Protein AF-A0A7C3B7N9-F1 (afdb_monomer_lite)

Secondary structure (DSSP, 8-state):
----------------------PPPPTTSGGGSSS---S---HHHHHHHHHHHHHHT----------HHHHHHHHHHHHHTTSS-TTSS---S---------PPP--------TTS--------PPPP-PPP----PSPPP-PPPPPP-TT---PPPTT--PPPPP---HHHHHHHHHHH-HHHHHHHHHHHHHHHHHHHHHHTT-HHHHHHHHHHHHHHHHHHHH-GGGHHHHHHHHHHHHHHHHHHHHHHHHHHHHHHHHHHHHHHHHHHHHHHHHHHHHTHHHHHHHHHHHHT--TTSHHHHHHHHHHHHHHHHHHHHHHHHHHHHHHIIIII----GGGHHHHHHHHHHHHHHHHHHHHHHHHHHHHHT--TT-TTS-HHHHHHHHHHHHHHHH-HHHHHHHHHHHHHHH-TT--

Structure (mmCIF, N/CA/C/O backbone):
data_AF-A0A7C3B7N9-F1
#
_entry.id   AF-A0A7C3B7N9-F1
#
loop_
_atom_site.group_PDB
_atom_site.id
_atom_site.type_symbol
_atom_site.label_atom_id
_atom_site.label_alt_id
_atom_site.label_comp_id
_atom_site.label_asym_id
_atom_site.label_entity_id
_atom_site.label_seq_id
_atom_site.pdbx_PDB_ins_code
_atom_site.Cartn_x
_atom_site.Cartn_y
_atom_site.Cartn_z
_atom_site.occupancy
_atom_site.B_iso_or_equiv
_atom_site.auth_seq_id
_atom_site.auth_comp_id
_atom_site.auth_asym_id
_atom_site.auth_atom_id
_atom_site.pdbx_PDB_model_num
ATOM 1 N N . MET A 1 1 ? 33.684 43.867 -4.797 1.00 37.84 1 MET A N 1
ATOM 2 C CA . MET A 1 1 ? 32.480 44.230 -5.575 1.00 37.84 1 MET A CA 1
ATOM 3 C C . MET A 1 1 ? 31.406 43.217 -5.193 1.00 37.84 1 MET A C 1
ATOM 5 O O . MET A 1 1 ? 31.459 42.110 -5.691 1.00 37.84 1 MET A O 1
ATOM 9 N N . ALA A 1 2 ? 30.719 43.362 -4.063 1.00 36.59 2 ALA A N 1
ATOM 10 C CA . ALA A 1 2 ? 29.735 44.377 -3.671 1.00 36.59 2 ALA A CA 1
ATOM 11 C C . ALA A 1 2 ? 28.311 44.030 -4.141 1.00 36.59 2 ALA A C 1
ATOM 13 O O . ALA A 1 2 ? 28.089 43.865 -5.336 1.00 36.59 2 ALA A O 1
ATOM 14 N N . ARG A 1 3 ? 27.395 44.092 -3.158 1.00 32.88 3 ARG A N 1
ATOM 15 C CA . ARG A 1 3 ? 25.946 44.346 -3.238 1.00 32.88 3 ARG A CA 1
ATOM 16 C C . ARG A 1 3 ? 25.029 43.161 -3.538 1.00 32.88 3 ARG A C 1
ATOM 18 O O . ARG A 1 3 ? 24.859 42.842 -4.698 1.00 32.88 3 ARG A O 1
ATOM 25 N N . TRP A 1 4 ? 24.385 42.634 -2.491 1.00 36.06 4 TRP A N 1
ATOM 26 C CA . TRP A 1 4 ? 22.948 42.307 -2.439 1.00 36.06 4 TRP A CA 1
ATOM 27 C C . TRP A 1 4 ? 22.506 42.390 -0.961 1.00 36.06 4 TRP A C 1
ATOM 29 O O . TRP A 1 4 ? 22.549 41.411 -0.227 1.00 36.06 4 TRP A O 1
ATOM 39 N N . GLU A 1 5 ? 22.159 43.604 -0.532 1.00 50.16 5 GLU A N 1
ATOM 40 C CA . GLU A 1 5 ? 21.350 43.927 0.652 1.00 50.16 5 GLU A CA 1
ATOM 41 C C . GLU A 1 5 ? 20.283 44.946 0.206 1.00 50.16 5 GLU A C 1
ATOM 43 O O . GLU A 1 5 ? 20.510 45.679 -0.759 1.00 50.16 5 GLU A O 1
ATOM 48 N N . GLU A 1 6 ? 19.185 44.989 0.967 1.00 39.53 6 GLU A N 1
ATOM 49 C CA . GLU A 1 6 ? 18.092 45.979 1.003 1.00 39.53 6 GLU A CA 1
ATOM 50 C C . GLU A 1 6 ? 16.851 45.753 0.121 1.00 39.53 6 GLU A C 1
ATOM 52 O O . GLU A 1 6 ? 16.893 45.686 -1.105 1.00 39.53 6 GLU A O 1
ATOM 57 N N . GLY A 1 7 ? 15.705 45.707 0.810 1.00 35.59 7 GLY A N 1
ATOM 58 C CA . GLY A 1 7 ? 14.365 45.683 0.232 1.00 35.59 7 GLY A CA 1
ATOM 59 C C . GLY A 1 7 ? 13.258 45.506 1.275 1.00 35.59 7 GLY A C 1
ATOM 60 O O . GLY A 1 7 ? 12.367 44.689 1.075 1.00 35.59 7 GLY A O 1
ATOM 61 N N . ALA A 1 8 ? 13.333 46.228 2.399 1.00 36.91 8 ALA A N 1
ATOM 62 C CA . ALA A 1 8 ? 12.266 46.337 3.393 1.00 36.91 8 ALA A CA 1
ATOM 63 C C . ALA A 1 8 ? 11.730 47.780 3.432 1.00 36.91 8 ALA A C 1
ATOM 65 O O . ALA A 1 8 ? 12.506 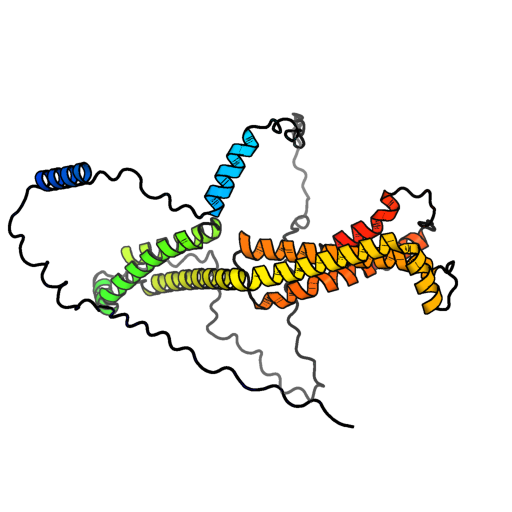48.721 3.286 1.00 36.91 8 ALA A O 1
ATOM 66 N N . LEU A 1 9 ? 10.430 47.894 3.741 1.00 40.38 9 LEU A N 1
ATOM 67 C CA . LEU A 1 9 ? 9.630 49.087 4.079 1.00 40.38 9 LEU A CA 1
ATOM 68 C C . LEU A 1 9 ? 9.003 49.875 2.915 1.00 40.38 9 LEU A C 1
ATOM 70 O O . LEU A 1 9 ? 9.671 50.622 2.212 1.00 40.38 9 LEU A O 1
ATOM 74 N N . ALA A 1 10 ? 7.674 49.774 2.797 1.00 36.88 10 ALA A N 1
ATOM 75 C CA . ALA A 1 10 ? 6.723 50.827 3.193 1.00 36.88 10 ALA A CA 1
ATOM 76 C C . ALA A 1 10 ? 5.381 50.623 2.466 1.00 36.88 10 ALA A C 1
ATOM 78 O O . ALA A 1 10 ? 5.320 50.762 1.251 1.00 36.88 10 ALA A O 1
ATOM 79 N N . HIS A 1 11 ? 4.300 50.346 3.199 1.00 39.44 11 HIS A N 1
ATOM 80 C CA . HIS A 1 11 ? 3.013 50.969 2.891 1.00 39.44 11 HIS A CA 1
ATOM 81 C C . HIS A 1 11 ? 2.150 51.051 4.148 1.00 39.44 11 HIS A C 1
ATOM 83 O O . HIS A 1 11 ? 1.856 50.068 4.825 1.00 39.44 11 HIS A O 1
ATOM 89 N N . GLU A 1 12 ? 1.838 52.299 4.444 1.00 36.78 12 GLU A N 1
ATOM 90 C CA . GLU A 1 12 ? 1.101 52.858 5.555 1.00 36.78 12 GLU A CA 1
ATOM 91 C C . GLU A 1 12 ? -0.360 53.058 5.123 1.00 36.78 12 GLU A C 1
ATOM 93 O O . GLU A 1 12 ? -0.614 53.456 3.986 1.00 36.78 12 GLU A O 1
ATOM 98 N N . GLY A 1 13 ? -1.288 52.803 6.049 1.00 37.06 13 GLY A N 1
ATOM 99 C CA . GLY A 1 13 ? -2.571 53.499 6.156 1.00 37.06 13 GLY A CA 1
ATOM 100 C C . GLY A 1 13 ? -3.706 53.091 5.214 1.00 37.06 13 GLY A C 1
ATOM 101 O O . GLY A 1 13 ? -3.828 53.625 4.117 1.00 37.06 13 GLY A O 1
ATOM 102 N N . GLN A 1 14 ? -4.656 52.304 5.730 1.00 38.50 14 GLN A N 1
ATOM 103 C CA . GLN A 1 14 ? -6.069 52.646 5.546 1.00 38.50 14 GLN A CA 1
ATOM 104 C C . GLN A 1 14 ? -6.950 52.044 6.646 1.00 38.50 14 GLN A C 1
ATOM 106 O O . GLN A 1 14 ? -7.204 50.842 6.694 1.00 38.50 14 GLN A O 1
ATOM 111 N N . ASP A 1 15 ? -7.400 52.939 7.524 1.00 44.56 15 ASP A N 1
ATOM 112 C CA . ASP A 1 15 ? -8.490 52.754 8.471 1.00 44.56 15 ASP A CA 1
ATOM 113 C C . ASP A 1 15 ? -9.799 52.433 7.739 1.00 44.56 15 ASP A C 1
ATOM 115 O O . ASP A 1 15 ? -10.257 53.195 6.884 1.00 44.56 15 ASP A O 1
ATOM 119 N N . ALA A 1 16 ? -10.449 51.344 8.139 1.00 42.12 16 ALA A N 1
ATOM 120 C CA . ALA A 1 16 ? -11.872 51.132 7.922 1.00 42.12 16 ALA A CA 1
ATOM 121 C C . ALA A 1 16 ? -12.462 50.587 9.224 1.00 42.12 16 ALA A C 1
ATOM 123 O O . ALA A 1 16 ? -12.306 49.416 9.567 1.00 42.12 16 ALA A O 1
ATOM 124 N N . GLY A 1 17 ? -13.099 51.483 9.977 1.00 41.97 17 GLY A N 1
ATOM 125 C CA . GLY A 1 17 ? -13.855 51.131 11.165 1.00 41.97 17 GLY A CA 1
ATOM 126 C C . GLY A 1 17 ? -15.065 50.272 10.807 1.00 41.97 17 GLY A C 1
ATOM 127 O O . GLY A 1 17 ? -15.859 50.626 9.938 1.00 41.97 17 GLY A O 1
ATOM 128 N N . LEU A 1 18 ? -15.221 49.168 11.529 1.00 40.94 18 LEU A N 1
ATOM 129 C CA . LEU A 1 18 ? -16.477 48.445 11.657 1.00 40.94 18 LEU A CA 1
ATOM 130 C C . LEU A 1 18 ? -16.736 48.254 13.150 1.00 40.94 18 LEU A C 1
ATOM 132 O O . LEU A 1 18 ? -16.195 47.358 13.794 1.00 40.94 18 LEU A O 1
ATOM 136 N N . GLN A 1 19 ? -17.546 49.158 13.698 1.00 41.47 19 GLN A N 1
ATOM 137 C CA . GLN A 1 19 ? -18.273 48.934 14.939 1.00 41.47 19 GLN A CA 1
ATOM 138 C C . GLN A 1 19 ? -19.337 47.874 14.651 1.00 41.47 19 GLN A C 1
ATOM 140 O O . GLN A 1 19 ? -20.313 48.140 13.954 1.00 41.47 19 GLN A O 1
ATOM 145 N N . GLY A 1 20 ? -19.112 46.662 15.147 1.00 39.72 20 GLY A N 1
ATOM 146 C CA . GLY A 1 20 ? -20.129 45.627 15.264 1.00 39.72 20 GLY A CA 1
ATOM 147 C C . GLY A 1 20 ? -20.400 45.386 16.740 1.00 39.72 20 GLY A C 1
ATOM 148 O O . GLY A 1 20 ? -19.665 44.645 17.385 1.00 39.72 20 GLY A O 1
ATOM 149 N N . GLU A 1 21 ? -21.431 46.039 17.273 1.00 41.38 21 GLU A N 1
ATOM 150 C CA . GLU A 1 21 ? -22.051 45.664 18.543 1.00 41.38 21 GLU A CA 1
ATOM 151 C C . GLU A 1 21 ? -22.680 44.275 18.375 1.00 41.38 21 GLU A C 1
ATOM 153 O O . GLU A 1 21 ? -23.736 44.116 17.764 1.00 41.38 21 GLU A O 1
ATOM 158 N N . GLY A 1 22 ? -21.995 43.248 18.874 1.00 36.94 22 GLY A N 1
ATOM 159 C CA . GLY A 1 22 ? -22.559 41.916 19.047 1.00 36.94 22 GLY A CA 1
ATOM 160 C C . GLY A 1 22 ? -23.214 41.819 20.418 1.00 36.94 22 GLY A C 1
ATOM 161 O O . GLY A 1 22 ? -22.513 41.721 21.423 1.00 36.94 22 GLY A O 1
ATOM 162 N N . LEU A 1 23 ? -24.549 41.854 20.445 1.00 43.56 23 LEU A N 1
ATOM 163 C CA . LEU A 1 23 ? -25.355 41.468 21.602 1.00 43.56 23 LEU A CA 1
ATOM 164 C C . LEU A 1 23 ? -24.990 40.038 22.023 1.00 43.56 23 LEU A C 1
ATOM 166 O O . LEU A 1 23 ? -25.215 39.086 21.276 1.00 43.56 23 LEU A O 1
ATOM 170 N N . ILE A 1 24 ? -24.467 39.898 23.236 1.00 40.56 24 ILE A N 1
ATOM 171 C CA . ILE A 1 24 ? -24.437 38.632 23.968 1.00 40.56 24 ILE A CA 1
ATOM 172 C C . ILE A 1 24 ? -25.817 38.500 24.632 1.00 40.56 24 ILE A C 1
ATOM 174 O O . ILE A 1 24 ? -26.185 39.403 25.387 1.00 40.56 24 ILE A O 1
ATOM 178 N N . PRO A 1 25 ? -26.611 37.451 24.349 1.00 42.81 25 PRO A N 1
ATOM 179 C CA . PRO A 1 25 ? -27.857 37.234 25.065 1.00 42.81 25 PRO A CA 1
ATOM 180 C C . PRO A 1 25 ? -27.560 36.807 26.507 1.00 42.81 25 PRO A C 1
ATOM 182 O O . PRO A 1 25 ? -26.715 35.949 26.756 1.00 42.81 25 PRO A O 1
ATOM 185 N N . ASP A 1 26 ? -28.250 37.461 27.435 1.00 46.81 26 ASP A N 1
ATOM 186 C CA . ASP A 1 26 ? -28.179 37.278 28.883 1.00 46.81 26 ASP A CA 1
ATOM 187 C C . ASP A 1 26 ? -28.693 35.878 29.276 1.00 46.81 26 ASP A C 1
ATOM 189 O O . ASP A 1 26 ? -29.819 35.495 28.950 1.00 46.81 26 ASP A O 1
ATOM 193 N N . GLU A 1 27 ? -27.870 35.103 29.988 1.00 42.69 27 GLU A N 1
ATOM 194 C CA . GLU A 1 27 ? -28.176 33.738 30.449 1.00 42.69 27 GLU A CA 1
ATOM 195 C C . GLU A 1 27 ? -29.344 33.678 31.458 1.00 42.69 27 GLU A C 1
ATOM 197 O O . GLU A 1 27 ? -29.834 32.595 31.781 1.00 42.69 27 GLU A O 1
ATOM 202 N N . ASN A 1 28 ? -29.860 34.821 31.925 1.00 43.44 28 ASN A N 1
ATOM 203 C CA . ASN A 1 28 ? -30.974 34.880 32.876 1.00 43.44 28 ASN A CA 1
ATOM 204 C C . ASN A 1 28 ? -32.387 34.821 32.263 1.00 43.44 28 ASN A C 1
ATOM 206 O O . ASN A 1 28 ? -33.364 34.791 33.017 1.00 43.44 28 ASN A O 1
ATOM 210 N N . GLU A 1 29 ? -32.540 34.769 30.935 1.00 42.69 29 GLU A N 1
ATOM 211 C CA . GLU A 1 29 ? -33.871 34.715 30.300 1.00 42.69 29 GLU A CA 1
ATOM 212 C C . GLU A 1 29 ? -34.364 33.287 29.983 1.00 42.69 29 GLU A C 1
ATOM 214 O O . GLU A 1 29 ? -35.570 33.066 29.872 1.00 42.69 29 GLU A O 1
ATOM 219 N N . MET A 1 30 ? -33.481 32.276 29.949 1.00 36.03 30 MET A N 1
ATOM 220 C CA . MET A 1 30 ? -33.895 30.875 29.723 1.00 36.03 30 MET A CA 1
ATOM 221 C C . MET A 1 30 ? -34.513 30.192 30.952 1.00 36.03 30 MET A C 1
ATOM 223 O O . MET A 1 30 ? -35.231 29.205 30.805 1.00 36.03 30 MET A O 1
ATOM 227 N N . LEU A 1 31 ? -34.307 30.717 32.163 1.00 40.97 31 LEU A N 1
ATOM 228 C CA . LEU A 1 31 ? -34.844 30.119 33.396 1.00 40.97 31 LEU A CA 1
ATOM 229 C C . LEU A 1 31 ? -36.243 30.626 33.783 1.00 40.97 31 LEU A C 1
ATOM 231 O O . LEU A 1 31 ? -36.773 30.237 34.823 1.00 40.97 31 LEU A O 1
ATOM 235 N N . ARG A 1 32 ? -36.879 31.458 32.948 1.00 39.78 32 ARG A N 1
ATOM 236 C CA . ARG A 1 32 ? -38.209 32.029 33.227 1.00 39.78 32 ARG A CA 1
ATOM 237 C C . ARG A 1 32 ? -39.383 31.388 32.484 1.00 39.78 32 ARG A C 1
ATOM 239 O O . ARG A 1 32 ? -40.515 31.779 32.735 1.00 39.78 32 ARG A O 1
ATOM 246 N N . VAL A 1 33 ? -39.146 30.378 31.642 1.00 41.31 33 VAL A N 1
ATOM 247 C CA . VAL A 1 33 ? -40.205 29.702 30.855 1.00 41.31 33 VAL A CA 1
ATOM 248 C C . VAL A 1 33 ? -40.577 28.315 31.418 1.00 41.31 33 VAL A C 1
ATOM 250 O O . VAL A 1 33 ? -41.308 27.561 30.792 1.00 41.31 33 VAL A O 1
ATOM 253 N N . SER A 1 34 ? -40.128 27.965 32.630 1.00 38.91 34 SER A N 1
ATOM 254 C CA . SER A 1 34 ? -40.439 26.664 33.259 1.00 38.91 34 SER A CA 1
ATOM 255 C C . SER A 1 34 ? -41.435 26.739 34.426 1.00 38.91 34 SER A C 1
ATOM 257 O O . SER A 1 34 ? -41.512 25.814 35.233 1.00 38.91 34 SER A O 1
ATOM 259 N N . GLY A 1 35 ? -42.204 27.821 34.541 1.00 42.53 35 GLY A N 1
ATOM 260 C CA . GLY A 1 35 ? -43.209 27.968 35.590 1.00 42.53 35 GLY A CA 1
ATOM 261 C C . GLY A 1 35 ? -44.498 28.527 35.026 1.00 42.53 35 GLY A C 1
ATOM 262 O O . GLY A 1 35 ? -44.616 29.738 34.965 1.00 42.53 35 GLY A O 1
ATOM 263 N N . GLU A 1 36 ? -45.394 27.638 34.591 1.00 47.69 36 GLU A N 1
ATOM 264 C CA . GLU A 1 36 ? -46.865 27.772 34.560 1.00 47.69 36 GLU A CA 1
ATOM 265 C C . GLU A 1 36 ? -47.436 26.852 33.472 1.00 47.69 36 GLU A C 1
ATOM 267 O O . GLU A 1 36 ? -47.629 27.250 32.331 1.00 47.69 36 GLU A O 1
ATOM 272 N N . THR A 1 37 ? -47.712 25.598 33.825 1.00 43.78 37 THR A N 1
ATOM 273 C CA . THR A 1 37 ? -48.778 24.792 33.200 1.00 43.78 37 THR A CA 1
ATOM 274 C C . THR A 1 37 ? -49.270 23.763 34.224 1.00 43.78 37 THR A C 1
ATOM 276 O O . THR A 1 37 ? -49.155 22.554 34.058 1.00 43.78 37 THR A O 1
ATOM 279 N N . GLU A 1 38 ? -49.833 24.255 35.332 1.00 46.03 38 GLU A N 1
ATOM 280 C CA . GLU A 1 38 ? -50.834 23.483 36.075 1.00 46.03 38 GLU A CA 1
ATOM 281 C C . GLU A 1 38 ? -52.149 23.566 35.295 1.00 46.03 38 GLU A C 1
ATOM 283 O O . GLU A 1 38 ? -52.898 24.536 35.378 1.00 46.03 38 GLU A O 1
ATOM 288 N N . GLY A 1 39 ? -52.405 22.552 34.478 1.00 47.84 39 GLY A N 1
ATOM 289 C CA . GLY A 1 39 ? -53.646 22.428 33.728 1.00 47.84 39 GLY A CA 1
ATOM 290 C C . GLY A 1 39 ? -53.550 21.244 32.788 1.00 47.84 39 GLY A C 1
ATOM 291 O O . GLY A 1 39 ? -53.063 21.390 31.673 1.00 47.84 39 GLY A O 1
ATOM 292 N N . GLY A 1 40 ? -53.970 20.069 33.262 1.00 50.69 40 GLY A N 1
ATOM 293 C CA . GLY A 1 40 ? -54.030 18.853 32.458 1.00 50.69 40 GLY A CA 1
ATOM 294 C C . GLY A 1 40 ? -54.905 19.070 31.229 1.00 50.69 40 GLY A C 1
ATOM 295 O O . GLY A 1 40 ? -56.131 19.087 31.335 1.00 50.69 40 GLY A O 1
ATOM 296 N N . LEU A 1 41 ? -54.258 19.258 30.084 1.00 51.72 41 LEU A N 1
ATOM 297 C CA . LEU A 1 41 ? -54.881 19.184 28.775 1.00 51.72 41 LEU A CA 1
ATOM 298 C C . LEU A 1 41 ? -54.795 17.734 28.301 1.00 51.72 41 LEU A C 1
ATOM 300 O O . LEU A 1 41 ? -53.746 17.098 28.404 1.00 51.72 41 LEU A O 1
ATOM 304 N N . ASP A 1 42 ? -55.934 17.221 27.841 1.00 61.41 42 ASP A N 1
ATOM 305 C CA . ASP A 1 42 ? -56.075 15.901 27.233 1.00 61.41 42 ASP A CA 1
ATOM 306 C C . ASP A 1 42 ? -55.106 15.797 26.044 1.00 61.41 42 ASP A C 1
ATOM 308 O O . ASP A 1 42 ? -54.997 16.715 25.230 1.00 61.41 42 ASP A O 1
ATOM 312 N N . GLU A 1 43 ? -54.384 14.682 25.948 1.00 58.47 43 GLU A N 1
ATOM 313 C CA . GLU A 1 43 ? -53.355 14.405 24.935 1.00 58.47 43 GLU A CA 1
ATOM 314 C C . GLU A 1 43 ? -53.892 14.595 23.503 1.00 58.47 43 GLU A C 1
ATOM 316 O O . GLU A 1 43 ? -53.168 14.990 22.590 1.00 58.47 43 GLU A O 1
ATOM 321 N N . ARG A 1 44 ? -55.209 14.441 23.329 1.00 65.81 44 ARG A N 1
ATOM 322 C CA . ARG A 1 44 ? -55.918 14.692 22.068 1.00 65.81 44 AR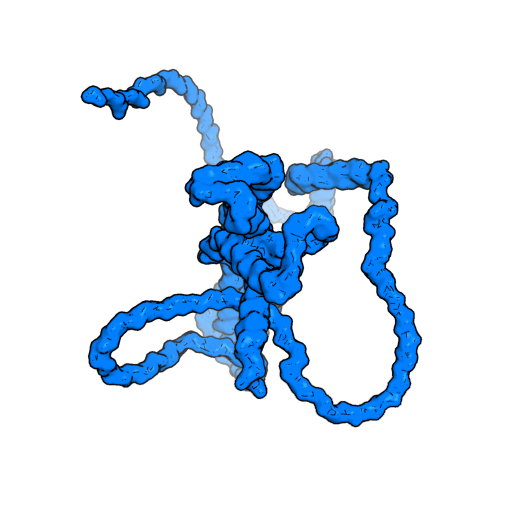G A CA 1
ATOM 323 C C . ARG A 1 44 ? -55.990 16.167 21.676 1.00 65.81 44 ARG A C 1
ATOM 325 O O . ARG A 1 44 ? -55.940 16.470 20.486 1.00 65.81 44 ARG A O 1
ATOM 332 N N . ASP A 1 45 ? -56.088 17.074 22.644 1.00 74.38 45 ASP A N 1
ATOM 333 C CA . ASP A 1 45 ? -56.101 18.517 22.384 1.00 74.38 45 ASP A CA 1
ATOM 334 C C . ASP A 1 45 ? -54.689 19.019 22.050 1.00 74.38 45 ASP A C 1
ATOM 336 O O . ASP A 1 45 ? -54.528 19.908 21.213 1.00 74.38 45 ASP A O 1
ATOM 340 N N . PHE A 1 46 ? -53.654 18.391 22.621 1.00 66.81 46 PHE A N 1
ATOM 341 C CA . PHE A 1 46 ? -52.259 18.674 22.281 1.00 66.81 46 PHE A CA 1
ATOM 342 C C . PHE A 1 46 ? -51.910 18.225 20.854 1.00 66.81 46 PHE A C 1
ATOM 344 O O . PHE A 1 46 ? -51.324 18.998 20.094 1.00 66.81 46 PHE A O 1
ATOM 351 N N . GLU A 1 47 ? -52.329 17.022 20.446 1.00 65.06 47 GLU A N 1
ATOM 352 C CA . GLU A 1 47 ? -52.141 16.556 19.065 1.00 65.06 47 GLU A CA 1
ATOM 353 C C . GLU A 1 47 ? -52.941 17.386 18.050 1.00 65.06 47 GLU A C 1
ATOM 355 O O . GLU A 1 47 ? -52.442 17.677 16.959 1.00 65.06 47 GLU A O 1
ATOM 360 N N . ALA A 1 48 ? -54.152 17.827 18.407 1.00 74.31 48 ALA A N 1
ATOM 361 C CA . ALA A 1 48 ? -54.964 18.691 17.553 1.00 74.31 48 ALA A CA 1
ATOM 362 C C . ALA A 1 48 ? -54.336 20.084 17.365 1.00 74.31 48 ALA A C 1
ATOM 364 O O . ALA A 1 48 ? -54.355 20.620 16.253 1.00 74.31 48 ALA A O 1
ATOM 365 N N . GLU A 1 49 ? -53.740 20.654 18.415 1.00 72.75 49 GLU A N 1
ATOM 366 C CA . GLU A 1 49 ? -53.045 21.945 18.362 1.00 72.75 49 GLU A CA 1
ATOM 367 C C . GLU A 1 49 ? -51.718 21.847 17.584 1.00 72.75 49 GLU A C 1
ATOM 369 O O . GLU A 1 49 ? -51.397 22.728 16.781 1.00 72.75 49 GLU A O 1
ATOM 374 N N . LEU A 1 50 ? -50.981 20.738 17.723 1.00 66.00 50 LEU A N 1
ATOM 375 C CA . LEU A 1 50 ? -49.792 20.438 16.914 1.00 66.00 50 LEU A CA 1
ATOM 376 C C . LEU A 1 50 ? -50.138 20.291 15.430 1.00 66.00 50 LEU A C 1
ATOM 378 O O . LEU A 1 50 ? -49.494 20.912 14.583 1.00 66.00 50 LEU A O 1
ATOM 382 N N . ALA A 1 51 ? -51.184 19.530 15.101 1.00 64.31 51 ALA A N 1
ATOM 383 C CA . ALA A 1 51 ? -51.638 19.357 13.724 1.00 64.31 51 ALA A CA 1
ATOM 384 C C . ALA A 1 51 ? -52.103 20.683 13.095 1.00 64.31 51 ALA A C 1
ATOM 386 O O . ALA A 1 51 ? -51.836 20.935 11.917 1.00 64.31 51 ALA A O 1
ATOM 387 N N . ARG A 1 52 ? -52.740 21.566 13.879 1.00 73.38 52 ARG A N 1
ATOM 388 C CA . ARG A 1 52 ? -53.113 22.919 13.439 1.00 73.38 52 ARG A CA 1
ATOM 389 C C . ARG A 1 52 ? -51.896 23.785 13.137 1.00 73.38 52 ARG A C 1
ATOM 391 O O . ARG A 1 52 ? -51.852 24.407 12.078 1.00 73.38 52 ARG A O 1
ATOM 398 N N . ARG A 1 53 ? -50.882 23.767 14.008 1.00 63.50 53 ARG A N 1
ATOM 399 C CA . ARG A 1 53 ? -49.637 24.521 13.794 1.00 63.50 53 ARG A CA 1
ATOM 400 C C . ARG A 1 53 ? -48.846 24.022 12.587 1.00 63.50 53 ARG A C 1
ATOM 402 O O . ARG A 1 53 ? -48.307 24.837 11.848 1.00 63.50 53 ARG A O 1
ATOM 409 N N . PHE A 1 54 ? -48.840 22.716 12.319 1.00 56.50 54 PHE A N 1
ATOM 410 C CA . PHE A 1 54 ? -48.222 22.170 11.105 1.00 56.50 54 PHE A CA 1
ATOM 411 C C . PHE A 1 54 ? -48.983 22.524 9.818 1.00 56.50 54 PHE A C 1
ATOM 413 O O . PHE A 1 54 ? -48.363 22.654 8.762 1.00 56.50 54 PHE A O 1
ATOM 420 N N . ALA A 1 55 ? -50.304 22.709 9.889 1.00 62.34 55 ALA A N 1
ATOM 421 C CA . ALA A 1 55 ? -51.116 23.119 8.744 1.00 62.34 55 ALA A CA 1
ATOM 422 C C . ALA A 1 55 ? -51.020 24.628 8.444 1.00 62.34 55 ALA A C 1
ATOM 424 O O . ALA A 1 55 ? -51.089 25.020 7.279 1.00 62.34 55 ALA A O 1
ATOM 425 N N . GLU A 1 56 ? -50.844 25.473 9.465 1.00 60.28 56 GLU A N 1
ATOM 426 C CA . GLU A 1 56 ? -50.730 26.932 9.304 1.00 60.28 56 GLU A CA 1
ATOM 427 C C . GLU A 1 56 ? -49.337 27.392 8.838 1.00 60.28 56 GLU A C 1
ATOM 429 O O . GLU A 1 56 ? -49.231 28.420 8.171 1.00 60.28 56 GLU A O 1
ATOM 434 N N . ASP A 1 57 ? -48.272 26.626 9.106 1.00 48.28 57 ASP A N 1
ATOM 435 C CA . ASP A 1 57 ? -46.890 27.068 8.845 1.00 48.28 57 ASP A CA 1
ATOM 436 C C . ASP A 1 57 ? -46.389 26.820 7.404 1.00 48.28 57 ASP A C 1
ATOM 438 O O . ASP A 1 57 ? -45.222 27.072 7.104 1.00 48.28 57 ASP A O 1
ATOM 442 N N . GLY A 1 58 ? -47.254 26.349 6.491 1.00 44.69 58 GLY A N 1
ATOM 443 C CA . GLY A 1 58 ? -47.118 26.506 5.029 1.00 44.69 58 GLY A CA 1
ATOM 444 C C . GLY A 1 58 ? -45.777 26.124 4.376 1.00 44.69 58 GLY A C 1
ATOM 445 O O . GLY A 1 58 ? -45.506 26.548 3.252 1.00 44.69 58 GLY A O 1
ATOM 446 N N . ARG A 1 59 ? -44.918 25.347 5.043 1.00 40.03 59 ARG A N 1
ATOM 447 C CA . ARG A 1 59 ? -43.559 25.012 4.597 1.00 40.03 59 ARG A CA 1
ATOM 448 C C . ARG A 1 59 ? -43.476 23.550 4.187 1.00 40.03 59 ARG A C 1
ATOM 450 O O . ARG A 1 59 ? -42.977 22.689 4.904 1.00 40.03 59 ARG A O 1
ATOM 457 N N . SER A 1 60 ? -43.955 23.284 2.976 1.00 48.31 60 SER A N 1
ATOM 458 C CA . SER A 1 60 ? -43.558 22.104 2.213 1.00 48.31 60 SER A CA 1
ATOM 459 C C . SER A 1 60 ? -42.102 22.233 1.747 1.00 48.31 60 SER A C 1
ATOM 461 O O . SER A 1 60 ? -41.710 23.296 1.269 1.00 48.31 60 SER A O 1
ATOM 463 N N . ALA A 1 61 ? -41.384 21.106 1.786 1.00 40.66 61 ALA A N 1
ATOM 464 C CA . ALA A 1 61 ? -40.004 20.855 1.352 1.00 40.66 61 ALA A CA 1
ATOM 465 C C . ALA A 1 61 ? -38.910 21.179 2.387 1.00 40.66 61 ALA A C 1
ATOM 467 O O . ALA A 1 61 ? -38.372 22.282 2.467 1.00 40.66 61 ALA A O 1
ATOM 468 N N . ALA A 1 62 ? -38.525 20.142 3.136 1.00 41.31 62 ALA A N 1
ATOM 469 C CA . ALA A 1 62 ? -37.241 20.092 3.819 1.00 41.31 62 ALA A CA 1
ATOM 470 C C . ALA A 1 62 ? -36.100 20.330 2.805 1.00 41.31 62 ALA A C 1
ATOM 472 O O . ALA A 1 62 ? -36.139 19.765 1.706 1.00 41.31 62 ALA A O 1
ATOM 473 N N . PRO A 1 63 ? -35.082 21.145 3.131 1.00 41.62 63 PRO A N 1
ATOM 474 C CA . PRO A 1 63 ? -33.940 21.328 2.251 1.00 41.62 63 PRO A CA 1
ATOM 475 C C . PRO A 1 63 ? -33.163 20.011 2.141 1.00 41.62 63 PRO A C 1
ATOM 477 O O . PRO A 1 63 ? -32.670 19.485 3.137 1.00 41.62 63 PRO A O 1
ATOM 480 N N . ASP A 1 64 ? -33.065 19.494 0.917 1.00 54.84 64 ASP A N 1
ATOM 481 C CA . ASP A 1 64 ? -32.210 18.369 0.535 1.00 54.84 64 ASP A CA 1
ATOM 482 C C . ASP A 1 64 ? -30.760 18.667 0.956 1.00 54.84 64 ASP A C 1
ATOM 484 O O . ASP A 1 64 ? -30.090 19.507 0.349 1.00 54.84 64 ASP A O 1
ATOM 488 N N . ARG A 1 65 ? -30.307 18.024 2.041 1.00 47.81 65 ARG A N 1
ATOM 489 C CA . ARG A 1 65 ? -28.973 18.196 2.644 1.00 47.81 65 ARG A CA 1
ATOM 490 C C . ARG A 1 65 ? -27.881 17.376 1.944 1.00 47.81 65 ARG A C 1
ATOM 492 O O . ARG A 1 65 ? -26.812 17.188 2.520 1.00 47.81 65 ARG A O 1
ATOM 499 N N . ARG A 1 66 ? -28.108 16.886 0.723 1.00 56.50 66 ARG A N 1
ATOM 500 C CA . ARG A 1 66 ? -27.053 16.196 -0.030 1.00 56.50 66 ARG A CA 1
ATOM 501 C C . ARG A 1 66 ? -25.923 17.163 -0.423 1.00 56.50 66 ARG A C 1
ATOM 503 O O . ARG A 1 66 ? -26.206 18.263 -0.915 1.00 56.50 66 ARG A O 1
ATOM 510 N N . PRO A 1 67 ? -24.643 16.808 -0.199 1.00 56.53 67 PRO A N 1
ATOM 511 C CA . PRO A 1 67 ? -23.503 17.632 -0.586 1.00 56.53 67 PRO A CA 1
ATOM 512 C C . PRO A 1 67 ? -23.498 17.924 -2.095 1.00 56.53 67 PRO A C 1
ATOM 514 O O . PRO A 1 67 ? -23.907 17.111 -2.919 1.00 56.53 67 PRO A O 1
ATOM 517 N N . ARG A 1 68 ? -23.015 19.117 -2.473 1.00 55.22 68 ARG A N 1
ATOM 518 C CA . ARG A 1 68 ? -23.101 19.672 -3.841 1.00 55.22 68 ARG A CA 1
ATOM 519 C C . ARG A 1 68 ? -22.582 18.732 -4.943 1.00 55.22 68 ARG A C 1
ATOM 521 O O . ARG A 1 68 ? -23.102 18.778 -6.052 1.00 55.22 68 ARG A O 1
ATOM 528 N N . TRP A 1 69 ? -21.594 17.888 -4.647 1.00 50.84 69 TRP A N 1
ATOM 529 C CA . TRP A 1 69 ? -21.030 16.929 -5.603 1.00 50.84 69 TRP A CA 1
ATOM 530 C C . TRP A 1 69 ? -21.954 15.727 -5.870 1.00 50.84 69 TRP A C 1
ATOM 532 O O . TRP A 1 69 ? -21.925 15.174 -6.962 1.00 50.84 69 TRP A O 1
ATOM 542 N N . GLU A 1 70 ? -22.822 15.367 -4.923 1.00 48.03 70 GLU A N 1
ATOM 543 C CA . GLU A 1 70 ? -23.774 14.257 -5.051 1.00 48.03 70 GLU A CA 1
ATOM 544 C C . GLU A 1 70 ? -24.964 14.644 -5.943 1.00 48.03 70 GLU A C 1
ATOM 546 O O . GLU A 1 70 ? -25.415 13.847 -6.764 1.00 48.03 70 GLU A O 1
ATOM 551 N N . LYS A 1 71 ? -25.388 15.918 -5.899 1.00 61.50 71 LYS A N 1
ATOM 552 C CA . LYS A 1 71 ? -26.280 16.491 -6.925 1.00 61.50 71 LYS A CA 1
ATOM 553 C C . LYS A 1 71 ? -25.619 16.511 -8.299 1.00 61.50 71 LYS A C 1
ATOM 555 O O . LYS A 1 71 ? -26.235 16.114 -9.275 1.00 61.50 71 LYS A O 1
ATOM 560 N N . GLN A 1 72 ? -24.340 16.877 -8.365 1.00 62.28 72 GLN A N 1
ATOM 561 C CA . GLN A 1 72 ? -23.596 16.897 -9.626 1.00 62.28 72 GLN A CA 1
ATOM 562 C C . GLN A 1 72 ? -23.417 15.496 -10.239 1.00 62.28 72 GLN A C 1
ATOM 564 O O . GLN A 1 72 ? -23.423 15.370 -11.459 1.00 62.28 72 GLN A O 1
ATOM 569 N N . ALA A 1 73 ? -23.309 14.450 -9.414 1.00 45.94 73 ALA A N 1
ATOM 570 C CA . ALA A 1 73 ? -23.245 13.057 -9.855 1.00 45.94 73 ALA A CA 1
ATOM 571 C C . ALA A 1 73 ? -24.622 12.490 -10.254 1.00 45.94 73 ALA A C 1
ATOM 573 O O . ALA A 1 73 ? -24.715 11.755 -11.236 1.00 45.94 73 ALA A O 1
ATOM 574 N N . SER A 1 74 ? -25.690 12.862 -9.539 1.00 58.75 74 SER A N 1
ATOM 575 C CA . SER A 1 74 ? -27.074 12.505 -9.887 1.00 58.75 74 SER A CA 1
ATOM 576 C C . SER A 1 74 ? -27.495 13.132 -11.219 1.00 58.75 74 SER A C 1
ATOM 578 O O . SER A 1 74 ? -27.986 12.434 -12.104 1.00 58.75 74 SER A O 1
ATOM 580 N N . ASP A 1 75 ? -27.213 14.425 -11.397 1.00 61.12 75 ASP A N 1
ATOM 581 C CA . ASP A 1 75 ? -27.561 15.174 -12.608 1.00 61.12 75 ASP A CA 1
ATOM 582 C C . ASP A 1 75 ? -26.703 14.731 -13.813 1.00 61.12 75 ASP A C 1
ATOM 584 O O . ASP A 1 75 ? -27.179 14.702 -14.949 1.00 61.12 75 ASP A O 1
ATOM 588 N N . ALA A 1 76 ? -25.448 14.313 -13.584 1.00 50.44 76 ALA A N 1
ATOM 589 C CA . ALA A 1 76 ? -24.594 13.732 -14.624 1.00 50.44 76 ALA A CA 1
ATOM 590 C C . ALA A 1 76 ? -25.007 12.295 -15.008 1.00 50.44 76 ALA A C 1
ATOM 592 O O . ALA A 1 76 ? -24.892 11.911 -16.174 1.00 50.44 76 ALA A O 1
ATOM 593 N N . GLY A 1 77 ? -25.516 11.508 -14.054 1.00 40.78 77 GLY A N 1
ATOM 594 C CA . GLY A 1 77 ? -25.979 10.136 -14.278 1.00 40.78 77 GLY A CA 1
ATOM 595 C C . GLY A 1 77 ? -27.318 10.043 -15.018 1.00 40.78 77 GLY A C 1
ATOM 596 O O . GLY A 1 77 ? -27.517 9.119 -15.809 1.00 40.78 77 GLY A O 1
ATOM 597 N N . GLU A 1 78 ? -28.219 11.009 -14.819 1.00 44.38 78 GLU A N 1
ATOM 598 C CA . GLU A 1 78 ? -29.489 11.076 -15.559 1.00 44.38 78 GLU A CA 1
ATOM 599 C C . GLU A 1 78 ? -29.309 11.565 -17.004 1.00 44.38 78 GLU A C 1
ATOM 601 O O . GLU A 1 78 ? -30.011 11.087 -17.895 1.00 44.38 78 GLU A O 1
ATOM 606 N N . GLY A 1 79 ? -28.313 12.418 -17.274 1.00 42.47 79 GLY A N 1
ATOM 607 C CA . GLY A 1 79 ? -27.962 12.824 -18.639 1.00 42.47 79 GLY A CA 1
ATOM 608 C C . GLY A 1 79 ? -27.325 11.704 -19.474 1.00 42.47 79 GLY A C 1
ATOM 609 O O . GLY A 1 79 ? -27.623 11.574 -20.658 1.00 42.47 79 GLY A O 1
ATOM 610 N N . MET A 1 80 ? -26.495 10.848 -18.864 1.00 37.00 80 MET A N 1
ATOM 611 C CA . MET A 1 80 ? -25.791 9.770 -19.581 1.00 37.00 80 MET A CA 1
ATOM 612 C C . MET A 1 80 ? -26.651 8.533 -19.883 1.00 37.00 80 MET A C 1
ATOM 614 O O . MET A 1 80 ? -26.302 7.758 -20.769 1.00 37.00 80 MET A O 1
ATOM 618 N N . ARG A 1 81 ? -27.794 8.341 -19.210 1.00 41.97 81 ARG A N 1
ATOM 619 C CA . ARG A 1 81 ? -28.727 7.241 -19.531 1.00 41.97 81 ARG A CA 1
ATOM 620 C C . ARG A 1 81 ? -29.604 7.506 -20.761 1.00 41.97 81 ARG A C 1
ATOM 622 O O . ARG A 1 81 ? -30.230 6.571 -21.251 1.00 41.97 81 ARG A O 1
ATOM 629 N N . ALA A 1 82 ? -29.649 8.740 -21.265 1.00 43.69 82 ALA A N 1
ATOM 630 C CA . ALA A 1 82 ? -30.491 9.114 -22.402 1.00 43.69 82 ALA A CA 1
ATOM 631 C C . ALA A 1 82 ? -29.835 8.877 -23.779 1.00 43.69 82 ALA A C 1
ATOM 633 O O . ALA A 1 82 ? -30.534 8.876 -24.791 1.00 43.69 82 ALA A O 1
ATOM 634 N N . GLU A 1 83 ? -28.526 8.619 -23.841 1.00 42.66 83 GLU A N 1
ATOM 635 C CA . GLU A 1 83 ? -27.805 8.385 -25.096 1.00 42.66 83 GLU A CA 1
ATOM 636 C C . GLU A 1 83 ? -27.226 6.963 -25.140 1.00 42.66 83 GLU A C 1
ATOM 638 O O . GLU A 1 83 ? -26.117 6.707 -24.698 1.00 42.66 83 GLU A O 1
ATOM 643 N N . GLY A 1 84 ? -28.032 6.024 -25.644 1.00 39.25 84 GLY A N 1
ATOM 644 C CA . GLY A 1 84 ? -27.670 4.817 -26.408 1.00 39.25 84 GLY A CA 1
ATOM 645 C C . GLY A 1 84 ? -26.258 4.205 -26.346 1.00 39.25 84 GLY A C 1
ATOM 646 O O . GLY A 1 84 ? -25.731 3.865 -27.400 1.00 39.25 84 GLY A O 1
ATOM 647 N N . TRP A 1 85 ? -25.673 3.986 -25.165 1.00 32.09 85 TRP A N 1
ATOM 648 C CA . TRP A 1 85 ? -24.413 3.232 -24.998 1.00 32.09 85 TRP A CA 1
ATOM 649 C C . TRP A 1 85 ? -24.572 1.895 -24.245 1.00 32.09 85 TRP A C 1
ATOM 651 O O . TRP A 1 85 ? -23.583 1.240 -23.922 1.00 32.09 85 TRP A O 1
ATOM 661 N N . GLY A 1 86 ? -25.810 1.449 -24.004 1.00 35.22 86 GLY A N 1
ATOM 662 C CA . GLY A 1 86 ? -26.120 0.238 -23.229 1.00 35.22 86 GLY A CA 1
ATOM 663 C C . GLY A 1 86 ? -25.846 -1.113 -23.909 1.00 35.22 86 GLY A C 1
ATOM 664 O O . GLY A 1 86 ? -25.903 -2.124 -23.230 1.00 35.22 86 GLY A O 1
ATOM 665 N N . GLU A 1 87 ? -25.523 -1.165 -25.206 1.00 37.59 87 GLU A N 1
ATOM 666 C CA . GLU A 1 87 ? -25.404 -2.439 -25.952 1.00 37.59 87 GLU A CA 1
ATOM 667 C C . GLU A 1 87 ? -23.960 -2.897 -26.244 1.00 37.59 87 GLU A C 1
ATOM 669 O O . GLU A 1 87 ? -23.762 -3.935 -26.869 1.00 37.59 87 GLU A O 1
ATOM 674 N N . LEU A 1 88 ? -22.928 -2.164 -25.806 1.00 34.69 88 LEU A N 1
ATOM 675 C CA . LEU A 1 88 ? -21.531 -2.441 -26.199 1.00 34.69 88 LEU A CA 1
ATOM 676 C C . LEU A 1 88 ? -20.617 -2.978 -25.084 1.00 34.69 88 LEU A C 1
ATOM 678 O O . LEU A 1 88 ? -19.451 -3.259 -25.353 1.00 34.69 88 LEU A O 1
ATOM 682 N N . LEU A 1 89 ? -21.124 -3.159 -23.858 1.00 32.97 89 LEU A N 1
ATOM 683 C CA . LEU A 1 89 ? -20.348 -3.705 -22.730 1.00 32.97 89 LEU A CA 1
ATOM 684 C C . LEU A 1 89 ? -21.002 -4.905 -22.017 1.00 32.97 89 LEU A C 1
ATOM 686 O O . LEU A 1 89 ? -20.383 -5.485 -21.129 1.00 32.97 89 LEU A O 1
ATOM 690 N N . GLU A 1 90 ? -22.180 -5.356 -22.456 1.00 34.84 90 GLU A N 1
ATOM 691 C CA . GLU A 1 90 ? -22.766 -6.653 -22.076 1.00 34.84 90 GLU A CA 1
ATOM 692 C C . GLU A 1 90 ? -22.336 -7.735 -23.080 1.00 34.84 90 GLU A C 1
ATOM 694 O O . GLU A 1 90 ? -23.121 -8.289 -23.843 1.00 34.84 90 GLU A O 1
ATOM 699 N N . GLY A 1 91 ? -21.028 -7.989 -23.125 1.00 30.66 91 GLY A N 1
ATOM 700 C CA . GLY A 1 91 ? -20.444 -9.140 -23.808 1.00 30.66 91 GLY A CA 1
ATOM 701 C C . GLY A 1 91 ? -20.066 -10.203 -22.784 1.00 30.66 91 GLY A C 1
ATOM 702 O O . GLY A 1 91 ? -19.173 -9.983 -21.968 1.00 30.66 91 GLY A O 1
ATOM 703 N N . ASP A 1 92 ? -20.746 -11.345 -22.839 1.00 31.52 92 ASP A N 1
ATOM 704 C CA . ASP A 1 92 ? -20.569 -12.532 -21.999 1.00 31.52 92 ASP A CA 1
ATOM 705 C C . ASP A 1 92 ? -19.107 -13.025 -21.910 1.00 31.52 92 ASP A C 1
ATOM 707 O O . ASP A 1 92 ? -18.665 -13.864 -22.696 1.00 31.52 92 ASP A O 1
ATOM 711 N N . ILE A 1 93 ? -18.351 -12.558 -20.910 1.00 33.69 93 ILE A N 1
ATOM 712 C CA . ILE A 1 93 ? -16.994 -13.060 -20.597 1.00 33.69 93 ILE A CA 1
ATOM 713 C C . ILE A 1 93 ? -16.990 -14.065 -19.419 1.00 33.69 93 ILE A C 1
ATOM 715 O O . ILE A 1 93 ? -15.952 -14.628 -19.084 1.00 33.69 93 ILE A O 1
ATOM 719 N N . TYR A 1 94 ? -18.152 -14.418 -18.848 1.00 36.41 94 TYR A N 1
ATOM 720 C CA . TYR A 1 94 ? -18.244 -15.420 -17.765 1.00 36.41 94 TYR A CA 1
ATOM 721 C C . TYR A 1 94 ? -19.266 -16.550 -17.982 1.00 36.41 94 TYR A C 1
ATOM 723 O O . TYR A 1 94 ? -19.711 -17.178 -17.023 1.00 36.41 94 TYR A O 1
ATOM 731 N N . ALA A 1 95 ? -19.599 -16.888 -19.228 1.00 33.41 95 ALA A N 1
ATOM 732 C CA . ALA A 1 95 ? -20.366 -18.100 -19.520 1.00 33.41 95 ALA A CA 1
ATOM 733 C C . ALA A 1 95 ? -19.432 -19.313 -19.706 1.00 33.41 95 ALA A C 1
ATOM 735 O O . ALA A 1 95 ? -19.109 -19.708 -20.826 1.00 33.41 95 ALA A O 1
ATOM 736 N N . LEU A 1 96 ? -18.983 -19.925 -18.604 1.00 36.38 96 LEU A N 1
ATOM 737 C CA . LEU A 1 96 ? -18.395 -21.269 -18.659 1.00 36.38 96 LEU A CA 1
ATOM 738 C C . LEU A 1 96 ? -19.512 -22.301 -18.918 1.00 36.38 96 LEU A C 1
ATOM 740 O O . LEU A 1 96 ? -20.526 -22.284 -18.213 1.00 36.38 96 LEU A O 1
ATOM 744 N N . PRO A 1 97 ? -19.359 -23.219 -19.889 1.00 32.56 97 PRO A N 1
ATOM 745 C CA . PRO A 1 97 ? -20.357 -24.243 -20.156 1.00 32.56 97 PRO A CA 1
ATOM 746 C C . PRO A 1 97 ? -20.423 -25.233 -18.987 1.00 32.56 97 PRO A C 1
ATOM 748 O O . PRO A 1 97 ? -19.429 -25.850 -18.603 1.00 32.56 97 PRO A O 1
ATOM 751 N N . ARG A 1 98 ? -21.623 -25.401 -18.427 1.00 36.72 98 ARG A N 1
ATOM 752 C CA . ARG A 1 98 ? -21.940 -26.446 -17.450 1.00 36.72 98 ARG A CA 1
ATOM 753 C C . ARG A 1 98 ? -22.016 -27.787 -18.193 1.00 36.72 98 ARG A C 1
ATOM 755 O O . ARG A 1 98 ? -23.086 -28.202 -18.625 1.00 36.72 98 ARG A O 1
ATOM 762 N N . GLU A 1 99 ? -20.876 -28.447 -18.390 1.00 32.53 99 GLU A N 1
ATOM 763 C CA . GLU A 1 99 ? -20.860 -29.869 -18.745 1.00 32.53 99 GLU A CA 1
ATOM 764 C C . GLU A 1 99 ? -21.306 -30.682 -17.525 1.00 32.53 99 GLU A C 1
ATOM 766 O O . GLU A 1 99 ? -20.581 -30.839 -16.542 1.00 32.53 99 GLU A O 1
ATOM 771 N N . GLU A 1 100 ? -22.528 -31.201 -17.590 1.00 37.72 100 GLU A N 1
ATOM 772 C CA . GLU A 1 100 ? -23.055 -32.205 -16.673 1.00 37.72 100 GLU A CA 1
ATOM 773 C C . GLU A 1 100 ? -22.339 -33.539 -16.936 1.00 37.72 100 GLU A C 1
ATOM 775 O O . GLU A 1 100 ? -22.789 -34.400 -17.692 1.00 37.72 100 GLU A O 1
ATOM 780 N N . LYS A 1 101 ? -21.149 -33.687 -16.350 1.00 33.50 101 LYS A N 1
ATOM 781 C CA . LYS A 1 101 ? -20.376 -34.925 -16.403 1.00 33.50 101 LYS A CA 1
ATOM 782 C C . LYS A 1 101 ? -20.818 -35.827 -15.255 1.00 33.50 101 LYS A C 1
ATOM 784 O O . LYS A 1 101 ? -20.444 -35.624 -14.102 1.00 33.50 101 LYS A O 1
ATOM 789 N N . VAL A 1 102 ? -21.627 -36.829 -15.589 1.00 41.34 102 VAL A N 1
ATOM 790 C CA . VAL A 1 102 ? -21.957 -37.965 -14.720 1.00 41.34 102 VAL A CA 1
ATOM 791 C C . VAL A 1 102 ? -20.647 -38.633 -14.286 1.00 41.34 102 VAL A C 1
ATOM 793 O O . VAL A 1 102 ? -19.975 -39.280 -15.089 1.00 41.34 102 VAL A O 1
ATOM 796 N N . MET A 1 103 ? -20.263 -38.440 -13.024 1.00 29.95 103 MET A N 1
ATOM 797 C CA . MET A 1 103 ? -19.117 -39.115 -12.415 1.00 29.95 103 MET A CA 1
ATOM 798 C C . MET A 1 103 ? -19.513 -40.552 -12.038 1.00 29.95 103 MET A C 1
ATOM 800 O O . MET A 1 103 ? -20.486 -40.734 -11.301 1.00 29.95 103 MET A O 1
ATOM 804 N N . PRO A 1 104 ? -18.784 -41.583 -12.500 1.00 36.53 104 PRO A N 1
ATOM 805 C CA . PRO A 1 104 ? -18.939 -42.932 -11.982 1.00 36.53 104 PRO A CA 1
ATOM 806 C C . PRO A 1 104 ? -18.364 -43.029 -10.562 1.00 36.53 104 PRO A C 1
ATOM 808 O O . PRO A 1 104 ? -17.310 -42.474 -10.257 1.00 36.53 104 PRO A O 1
ATOM 811 N N . SER A 1 105 ? -19.077 -43.766 -9.711 1.00 39.22 105 SER A N 1
ATOM 812 C CA . SER A 1 105 ? -18.664 -44.171 -8.365 1.00 39.22 105 SER A CA 1
ATOM 813 C C . SER A 1 105 ? -17.250 -44.761 -8.378 1.00 39.22 105 SER A C 1
ATOM 815 O O . SER A 1 105 ? -17.032 -45.800 -9.001 1.00 39.22 105 SER A O 1
ATOM 817 N N . ALA A 1 106 ? -16.314 -44.123 -7.673 1.00 33.91 106 ALA A N 1
ATOM 818 C CA . ALA A 1 106 ? -14.953 -44.611 -7.476 1.00 33.91 106 ALA A CA 1
ATOM 819 C C . ALA A 1 106 ? -14.676 -44.855 -5.984 1.00 33.91 106 ALA A C 1
ATOM 821 O O . ALA A 1 106 ? -15.002 -44.040 -5.122 1.00 33.91 106 ALA A O 1
ATOM 822 N N . GLU A 1 107 ? -14.106 -46.027 -5.729 1.00 34.53 107 GLU A N 1
ATOM 823 C CA . GLU A 1 107 ? -13.646 -46.576 -4.454 1.00 34.53 107 GLU A CA 1
ATOM 824 C C . GLU A 1 107 ? -12.580 -45.704 -3.754 1.00 34.53 107 GLU A C 1
ATOM 826 O O . GLU A 1 107 ? -11.924 -44.883 -4.397 1.00 34.53 107 GLU A O 1
ATOM 831 N N . PRO A 1 108 ? -12.365 -45.883 -2.435 1.00 39.34 108 PRO A N 1
ATOM 832 C CA . PRO A 1 108 ? -11.482 -45.020 -1.659 1.00 39.34 108 PRO A CA 1
ATOM 833 C C . PRO A 1 108 ? -10.004 -45.374 -1.887 1.00 39.34 108 PRO A C 1
ATOM 835 O O . PRO A 1 108 ? -9.518 -46.392 -1.387 1.00 39.34 108 PRO A O 1
ATOM 838 N N . SER A 1 109 ? -9.257 -44.509 -2.581 1.00 36.53 109 SER A N 1
ATOM 839 C CA . SER A 1 109 ? -7.790 -44.545 -2.563 1.00 36.53 109 SER A CA 1
ATOM 840 C C . SER A 1 109 ? -7.251 -43.748 -1.375 1.00 36.53 109 SER A C 1
ATOM 842 O O . SER A 1 109 ? -7.522 -42.556 -1.225 1.00 36.53 109 SER A O 1
ATOM 844 N N . LYS A 1 110 ? -6.478 -44.436 -0.535 1.00 42.56 110 LYS A N 1
ATOM 845 C CA . LYS A 1 110 ? -5.604 -43.868 0.495 1.00 42.56 110 LYS A CA 1
ATOM 846 C C . LYS A 1 110 ? -4.435 -43.103 -0.145 1.00 42.56 110 LYS A C 1
ATOM 848 O O . LYS A 1 110 ? -4.081 -43.385 -1.284 1.00 42.56 110 LYS A O 1
ATOM 853 N N . ASP A 1 111 ? -3.836 -42.228 0.660 1.00 46.16 111 ASP A N 1
ATOM 854 C CA . ASP A 1 111 ? -2.624 -41.427 0.428 1.00 46.16 111 ASP A CA 1
ATOM 855 C C . ASP A 1 111 ? -2.762 -40.177 -0.448 1.00 46.16 111 ASP A C 1
ATOM 857 O O . ASP A 1 111 ? -2.475 -40.188 -1.639 1.00 46.16 111 ASP A O 1
ATOM 861 N N . LEU A 1 112 ? -3.083 -39.058 0.212 1.00 41.66 112 LEU A N 1
ATOM 862 C CA . LEU A 1 112 ? -2.585 -37.726 -0.139 1.00 41.66 112 LEU A CA 1
ATOM 863 C C . LEU A 1 112 ? -2.202 -37.008 1.167 1.00 41.66 112 LEU A C 1
ATOM 865 O O . LEU A 1 112 ? -3.031 -36.788 2.050 1.00 41.66 112 LEU A O 1
ATOM 869 N N . THR A 1 113 ? -0.907 -36.741 1.306 1.00 44.56 113 THR A N 1
ATOM 870 C CA . THR A 1 113 ? -0.255 -36.040 2.416 1.00 44.56 113 THR A CA 1
ATOM 871 C C . THR A 1 113 ? -0.636 -34.559 2.460 1.00 44.56 113 THR A C 1
ATOM 873 O O . THR A 1 113 ? -0.921 -33.936 1.444 1.00 44.56 113 THR A O 1
ATOM 876 N N . ARG A 1 114 ? -0.641 -34.016 3.680 1.00 40.66 114 ARG A N 1
ATOM 877 C CA . ARG A 1 114 ? -1.264 -32.758 4.125 1.00 40.66 114 ARG A CA 1
ATOM 878 C C . ARG A 1 114 ? -0.455 -31.483 3.814 1.00 40.66 114 ARG A C 1
ATOM 880 O O . ARG A 1 114 ? -0.767 -30.440 4.376 1.00 40.66 114 ARG A O 1
ATOM 887 N N . ASP A 1 115 ? 0.545 -31.542 2.938 1.00 38.72 115 ASP A N 1
ATOM 888 C CA . ASP A 1 115 ? 1.556 -30.472 2.849 1.00 38.72 115 ASP A CA 1
ATOM 889 C C . ASP A 1 115 ? 1.433 -29.545 1.633 1.00 38.72 115 ASP A C 1
ATOM 891 O O . ASP A 1 115 ? 2.159 -28.558 1.556 1.00 38.72 115 ASP A O 1
ATOM 895 N N . ASP A 1 116 ? 0.479 -29.771 0.729 1.00 41.81 116 ASP A N 1
ATOM 896 C CA . ASP A 1 116 ? 0.276 -28.888 -0.419 1.00 41.81 116 ASP A CA 1
ATOM 897 C C . ASP A 1 116 ? -1.060 -28.141 -0.329 1.00 41.81 116 ASP A C 1
ATOM 899 O O . ASP A 1 116 ? -2.127 -28.734 -0.183 1.00 41.81 116 ASP A O 1
ATOM 903 N N . VAL A 1 117 ? -0.976 -26.820 -0.517 1.00 41.59 117 VAL A N 1
ATOM 904 C CA . VAL A 1 117 ? -2.061 -25.826 -0.635 1.00 41.59 117 VAL A CA 1
ATOM 905 C C . VAL A 1 117 ? -2.482 -25.120 0.670 1.00 41.59 117 VAL A C 1
ATOM 907 O O . VAL A 1 117 ? -3.637 -25.144 1.081 1.00 41.59 117 VAL A O 1
ATOM 910 N N . MET A 1 118 ? -1.545 -24.359 1.248 1.00 33.47 118 MET A N 1
ATOM 911 C CA . MET A 1 118 ? -1.822 -23.105 1.972 1.00 33.47 118 MET A CA 1
ATOM 912 C C . MET A 1 118 ? -0.854 -22.021 1.467 1.00 33.47 118 MET A C 1
ATOM 914 O O . MET A 1 118 ? 0.197 -21.782 2.049 1.00 33.47 118 MET A O 1
ATOM 918 N N . LEU A 1 119 ? -1.191 -21.368 0.350 1.00 38.06 119 LEU A N 1
ATOM 919 C CA . LEU A 1 119 ? -0.593 -20.082 -0.033 1.00 38.06 119 LEU A CA 1
ATOM 920 C C . LEU A 1 119 ? -1.471 -18.965 0.536 1.00 38.06 119 LEU A C 1
ATOM 922 O O . LEU A 1 119 ? -2.164 -18.262 -0.194 1.00 38.06 119 LEU A O 1
ATOM 926 N N . THR A 1 120 ? -1.479 -18.853 1.862 1.00 37.19 120 THR A N 1
ATOM 927 C CA . THR A 1 120 ? -1.962 -17.658 2.552 1.00 37.19 120 THR A CA 1
ATOM 928 C C . THR A 1 120 ? -0.949 -16.535 2.380 1.00 37.19 120 THR A C 1
ATOM 930 O O . THR A 1 120 ? 0.260 -16.722 2.500 1.00 37.19 120 THR A O 1
ATOM 933 N N . GLU A 1 121 ? -1.489 -15.370 2.067 1.00 41.22 121 GLU A N 1
ATOM 934 C CA . GLU A 1 121 ? -0.845 -14.085 1.854 1.00 41.22 121 GLU A CA 1
ATOM 935 C C . GLU A 1 121 ? 0.044 -13.692 3.048 1.00 41.22 121 GLU A C 1
ATOM 937 O O . GLU A 1 121 ? -0.400 -13.097 4.024 1.00 41.22 121 GLU A O 1
ATOM 942 N N . THR A 1 122 ? 1.330 -14.050 3.002 1.00 35.47 122 THR A N 1
ATOM 943 C CA . THR A 1 122 ? 2.321 -13.534 3.952 1.00 35.47 122 THR A CA 1
ATOM 944 C C . THR A 1 122 ? 2.654 -12.095 3.582 1.00 35.47 122 THR A C 1
ATOM 946 O O . THR A 1 122 ? 3.472 -11.836 2.694 1.00 35.47 122 THR A O 1
ATOM 949 N N . VAL A 1 123 ? 2.004 -11.163 4.274 1.00 39.59 123 VAL A N 1
ATOM 950 C CA . VAL A 1 123 ? 2.404 -9.758 4.361 1.00 39.59 123 VAL A CA 1
ATOM 951 C C . VAL A 1 123 ? 3.837 -9.705 4.898 1.00 39.59 123 VAL A C 1
ATOM 953 O O . VAL A 1 123 ? 4.135 -10.198 5.985 1.00 39.59 123 VAL A O 1
ATOM 956 N N . PHE A 1 124 ? 4.751 -9.146 4.106 1.00 40.84 124 PHE A N 1
ATOM 957 C CA . PHE A 1 124 ? 6.146 -8.954 4.487 1.00 40.84 124 PHE A CA 1
ATOM 958 C C . PHE A 1 124 ? 6.235 -7.859 5.557 1.00 40.84 124 PHE A C 1
ATOM 960 O O . PHE A 1 124 ? 6.154 -6.671 5.252 1.00 40.84 124 PHE A O 1
ATOM 967 N N . VAL A 1 125 ? 6.412 -8.259 6.816 1.00 40.50 125 VAL A N 1
ATOM 968 C CA . VAL A 1 125 ? 6.858 -7.362 7.888 1.00 40.50 125 VAL A CA 1
ATOM 969 C C . VAL A 1 125 ? 8.383 -7.244 7.761 1.00 40.50 125 VAL A C 1
ATOM 971 O O . VAL A 1 125 ? 9.066 -8.268 7.861 1.00 40.50 125 VAL A O 1
ATOM 974 N N . PRO A 1 126 ? 8.957 -6.055 7.500 1.00 35.59 126 PRO A N 1
ATOM 975 C CA . PRO A 1 126 ? 10.401 -5.920 7.368 1.00 35.59 126 PRO A CA 1
ATOM 976 C C . PRO A 1 126 ? 11.101 -6.332 8.674 1.00 35.59 126 PRO A C 1
ATOM 978 O O . PRO A 1 126 ? 10.613 -6.022 9.765 1.00 35.59 126 PRO A O 1
ATOM 981 N N . PRO A 1 127 ? 12.258 -7.016 8.599 1.00 39.03 127 PRO A N 1
ATOM 982 C CA . PRO A 1 127 ? 13.015 -7.380 9.785 1.00 39.03 127 PRO A CA 1
ATOM 983 C C . PRO A 1 127 ? 13.490 -6.109 10.494 1.00 39.03 127 PRO A C 1
ATOM 985 O O . PRO A 1 127 ? 14.261 -5.326 9.938 1.00 39.03 127 PRO A O 1
ATOM 988 N N . VAL A 1 128 ? 13.051 -5.916 11.740 1.00 48.06 128 VAL A N 1
ATOM 989 C CA . VAL A 1 128 ? 13.597 -4.892 12.637 1.00 48.06 128 VAL A CA 1
ATOM 990 C C . VAL A 1 128 ? 15.112 -5.092 12.707 1.00 48.06 128 VAL A C 1
ATOM 992 O O . VAL A 1 128 ? 15.596 -6.154 13.108 1.00 48.06 128 VAL A O 1
ATOM 995 N N . ALA A 1 129 ? 15.864 -4.086 12.256 1.00 36.56 129 ALA A N 1
ATOM 996 C CA . ALA A 1 129 ? 17.316 -4.124 12.219 1.00 36.56 129 ALA A CA 1
ATOM 997 C C . ALA A 1 129 ? 17.861 -4.385 13.629 1.00 36.56 129 ALA A C 1
ATOM 999 O O . ALA A 1 129 ? 17.731 -3.552 14.528 1.00 36.56 129 ALA A O 1
ATOM 1000 N N . ARG A 1 130 ? 18.483 -5.552 13.827 1.00 42.25 130 ARG A N 1
ATOM 1001 C CA . ARG A 1 130 ? 19.231 -5.826 15.056 1.00 42.25 130 ARG A CA 1
ATOM 1002 C C . ARG A 1 130 ? 20.383 -4.816 15.141 1.00 42.25 130 ARG A C 1
ATOM 1004 O O . ARG A 1 130 ? 21.103 -4.660 14.151 1.00 42.25 130 ARG A O 1
ATOM 1011 N N . PRO A 1 131 ? 20.575 -4.129 16.280 1.00 41.56 131 PRO A N 1
ATOM 1012 C CA . PRO A 1 131 ? 21.674 -3.188 16.451 1.00 41.56 131 PRO A CA 1
ATOM 1013 C C . PRO A 1 131 ? 23.016 -3.862 16.156 1.00 41.56 131 PRO A C 1
ATOM 1015 O O . PRO A 1 131 ? 23.256 -4.989 16.586 1.00 41.56 131 PRO A O 1
ATOM 1018 N N . ALA A 1 132 ? 23.872 -3.160 15.412 1.00 45.84 132 ALA A N 1
ATOM 1019 C CA . ALA A 1 132 ? 25.173 -3.640 14.968 1.00 45.84 132 ALA A CA 1
ATOM 1020 C C . ALA A 1 132 ? 25.999 -4.238 16.120 1.00 45.84 132 ALA A C 1
ATOM 1022 O O . ALA A 1 132 ? 26.213 -3.597 17.153 1.00 45.84 132 ALA A O 1
ATOM 1023 N N . GLU A 1 133 ? 26.482 -5.460 15.897 1.00 46.91 133 GLU A N 1
ATOM 1024 C CA . GLU A 1 133 ? 27.353 -6.237 16.776 1.00 46.91 133 GLU A CA 1
ATOM 1025 C C . GLU A 1 133 ? 28.690 -5.497 16.967 1.00 46.91 133 GLU A C 1
ATOM 1027 O O . GLU A 1 133 ? 29.662 -5.669 16.231 1.00 46.91 133 GLU A O 1
ATOM 1032 N N . ARG A 1 134 ? 28.718 -4.584 17.946 1.00 43.12 134 ARG A N 1
ATOM 1033 C CA . ARG A 1 134 ? 29.937 -3.944 18.448 1.00 43.12 134 ARG A CA 1
ATOM 1034 C C . ARG A 1 134 ? 30.836 -5.033 19.028 1.00 43.12 134 ARG A C 1
ATOM 1036 O O . ARG A 1 134 ? 30.381 -5.838 19.833 1.00 43.12 134 ARG A O 1
ATOM 1043 N N . ALA A 1 135 ? 32.102 -5.016 18.612 1.00 46.69 135 ALA A N 1
ATOM 1044 C CA . ALA A 1 135 ? 33.173 -5.915 19.030 1.00 46.69 135 ALA A CA 1
ATOM 1045 C C . ALA A 1 135 ? 33.021 -6.399 20.484 1.00 46.69 135 ALA A C 1
ATOM 1047 O O . ALA A 1 135 ? 33.066 -5.599 21.421 1.00 46.69 135 ALA A O 1
ATOM 1048 N N . ARG A 1 136 ? 32.833 -7.716 20.639 1.00 42.91 136 ARG A N 1
ATOM 1049 C CA . ARG A 1 136 ? 32.683 -8.401 21.925 1.00 42.91 136 ARG A CA 1
ATOM 1050 C C . ARG A 1 136 ? 33.908 -8.136 22.802 1.00 42.91 136 ARG A C 1
ATOM 1052 O O . ARG A 1 136 ? 34.985 -8.680 22.565 1.00 42.91 136 ARG A O 1
ATOM 1059 N N . GLY A 1 137 ? 33.728 -7.304 23.826 1.00 63.25 137 GLY A N 1
ATOM 1060 C CA . GLY A 1 137 ? 34.500 -7.438 25.058 1.00 63.25 137 GLY A CA 1
ATOM 1061 C C . GLY A 1 137 ? 34.211 -8.800 25.708 1.00 63.25 137 GLY A C 1
ATOM 1062 O O . GLY A 1 137 ? 33.277 -9.482 25.277 1.00 63.25 137 GLY A O 1
ATOM 1063 N N . PRO A 1 138 ? 35.003 -9.225 26.709 1.00 60.56 138 PRO A N 1
ATOM 1064 C CA . PRO A 1 138 ? 34.756 -10.476 27.422 1.00 60.56 138 PRO A CA 1
ATOM 1065 C C . PRO A 1 138 ? 33.297 -10.515 27.876 1.00 60.56 138 PRO A C 1
ATOM 1067 O O . PRO A 1 138 ? 32.834 -9.571 28.518 1.00 60.56 138 PRO A O 1
ATOM 1070 N N . GLU A 1 139 ? 32.583 -11.563 27.455 1.00 45.88 139 GLU A N 1
ATOM 1071 C CA . GLU A 1 139 ? 31.155 -11.726 27.713 1.00 45.88 139 GLU A CA 1
ATOM 1072 C C . GLU A 1 139 ? 30.900 -11.524 29.214 1.00 45.88 139 GLU A C 1
ATOM 1074 O O . GLU A 1 139 ? 31.532 -12.206 30.032 1.00 45.88 139 GLU A O 1
ATOM 1079 N N . PRO A 1 140 ? 30.042 -10.561 29.607 1.00 62.41 140 PRO A N 1
ATOM 1080 C CA . PRO A 1 140 ? 29.606 -10.487 30.988 1.00 62.41 140 PRO A CA 1
ATOM 1081 C C . PRO A 1 140 ? 28.965 -11.836 31.355 1.00 62.41 140 PRO A C 1
ATOM 1083 O O . PRO A 1 140 ? 28.390 -12.492 30.479 1.00 62.41 140 PRO A O 1
ATOM 1086 N N . PRO A 1 141 ? 29.090 -12.282 32.618 1.00 66.50 141 PRO A N 1
ATOM 1087 C CA . PRO A 1 141 ? 28.492 -13.528 33.078 1.00 66.50 141 PRO A CA 1
ATOM 1088 C C . PRO A 1 141 ? 27.042 -13.583 32.614 1.00 66.50 141 PRO A C 1
ATOM 1090 O O . PRO A 1 141 ? 26.315 -12.627 32.858 1.00 66.50 141 PRO A O 1
ATOM 1093 N N . TYR A 1 142 ? 26.682 -14.665 31.921 1.00 57.44 142 TYR A N 1
ATOM 1094 C CA . TYR A 1 142 ? 25.360 -14.948 31.367 1.00 57.44 142 TYR A CA 1
ATOM 1095 C C . TYR A 1 142 ? 24.261 -14.496 32.342 1.00 57.44 142 TYR A C 1
ATOM 1097 O O . TYR A 1 142 ? 23.920 -15.213 33.285 1.00 57.44 142 TYR A O 1
ATOM 1105 N N . GLU A 1 143 ? 23.748 -13.278 32.155 1.00 53.91 143 GLU A N 1
ATOM 1106 C CA . GLU A 1 143 ? 22.532 -12.837 32.820 1.00 53.91 143 GLU A CA 1
ATOM 1107 C C . GLU A 1 143 ? 21.439 -13.740 32.268 1.00 53.91 143 GLU A C 1
ATOM 1109 O O . GLU A 1 143 ? 21.270 -13.864 31.052 1.00 53.91 143 GLU A O 1
ATOM 1114 N N . ALA A 1 144 ? 20.770 -14.458 33.172 1.00 68.81 144 ALA A N 1
ATOM 1115 C CA . ALA A 1 144 ? 19.636 -15.292 32.823 1.00 68.81 144 ALA A CA 1
ATOM 1116 C C . ALA A 1 144 ? 18.696 -14.495 31.900 1.00 68.81 144 ALA A C 1
ATOM 1118 O O . ALA A 1 144 ? 18.516 -13.295 32.139 1.00 68.81 144 ALA A O 1
ATOM 1119 N N . PRO A 1 145 ? 18.127 -15.128 30.854 1.00 68.25 145 PRO A N 1
ATOM 1120 C CA . PRO A 1 145 ? 17.205 -14.454 29.949 1.00 68.25 145 PRO A CA 1
ATOM 1121 C C . PRO A 1 145 ? 16.185 -13.670 30.782 1.00 68.25 145 PRO A C 1
ATOM 1123 O O . PRO A 1 145 ? 15.706 -14.218 31.784 1.00 68.25 145 PRO A O 1
ATOM 1126 N N . PRO A 1 146 ? 15.913 -12.395 30.437 1.00 61.06 146 PRO A N 1
ATOM 1127 C CA . PRO A 1 146 ? 14.992 -11.571 31.200 1.00 61.06 146 PRO A CA 1
ATOM 1128 C C . PRO A 1 146 ? 13.707 -12.368 31.380 1.00 61.06 146 PRO A C 1
ATOM 1130 O O . PRO A 1 146 ? 13.117 -12.834 30.404 1.00 61.06 146 PRO A O 1
ATOM 1133 N N . GLN A 1 147 ? 13.346 -12.602 32.643 1.00 63.38 147 GLN A N 1
ATOM 1134 C CA . GLN A 1 147 ? 12.085 -13.244 32.986 1.00 63.38 147 GLN A CA 1
ATOM 1135 C C . GLN A 1 147 ? 10.987 -12.484 32.229 1.00 63.38 147 GLN A C 1
ATOM 1137 O O . GLN A 1 147 ? 11.015 -11.246 32.252 1.00 63.38 147 GLN A O 1
ATOM 1142 N N . PRO A 1 148 ? 10.080 -13.181 31.520 1.00 49.28 148 PRO A N 1
ATOM 1143 C CA . PRO A 1 148 ? 8.980 -12.529 30.825 1.00 49.28 148 PRO A CA 1
ATOM 1144 C C . PRO A 1 148 ? 8.287 -11.586 31.804 1.00 49.28 148 PRO A C 1
ATOM 1146 O O . PRO A 1 148 ? 8.052 -11.955 32.958 1.00 49.28 148 PRO A O 1
ATOM 1149 N N . ILE A 1 149 ? 8.059 -10.348 31.364 1.00 47.00 149 ILE A N 1
ATOM 1150 C CA . ILE A 1 149 ? 7.443 -9.299 32.175 1.00 47.00 149 ILE A CA 1
ATOM 1151 C C . ILE A 1 149 ? 6.125 -9.874 32.713 1.00 47.00 149 ILE A C 1
ATOM 1153 O O . ILE A 1 149 ? 5.245 -10.194 31.912 1.00 47.00 149 ILE A O 1
ATOM 1157 N N . PRO A 1 150 ? 5.967 -10.048 34.037 1.00 42.06 150 PRO A N 1
ATOM 1158 C CA . PRO A 1 150 ? 4.721 -10.544 34.603 1.00 42.06 150 PRO A CA 1
ATOM 1159 C C . PRO A 1 150 ? 3.643 -9.474 34.384 1.00 42.06 150 PRO A C 1
ATOM 1161 O O . PRO A 1 150 ? 3.592 -8.493 35.124 1.00 42.06 150 PRO A O 1
ATOM 1164 N N . GLY A 1 151 ? 2.837 -9.602 33.327 1.00 47.09 151 GLY A N 1
ATOM 1165 C CA . GLY A 1 151 ? 1.787 -8.624 33.022 1.00 47.09 151 GLY A CA 1
ATOM 1166 C C . GLY A 1 151 ? 1.318 -8.539 31.570 1.00 47.09 151 GLY A C 1
ATOM 1167 O O . GLY A 1 151 ? 0.205 -8.071 31.350 1.00 47.09 151 GLY A O 1
ATOM 1168 N N . GLU A 1 152 ? 2.082 -9.019 30.585 1.00 43.53 152 GLU A N 1
ATOM 1169 C CA . GLU A 1 152 ? 1.528 -9.272 29.245 1.00 43.53 152 GLU A CA 1
ATOM 1170 C C . GLU A 1 152 ? 0.813 -10.621 29.286 1.00 43.53 152 GLU A C 1
ATOM 1172 O O . GLU A 1 152 ? 1.386 -11.667 28.992 1.00 43.53 152 GLU A O 1
ATOM 1177 N N . GLY A 1 153 ? -0.427 -10.601 29.778 1.00 46.28 153 GLY A N 1
ATOM 1178 C CA . GLY A 1 153 ? -1.288 -11.772 29.757 1.00 46.28 153 GLY A CA 1
ATOM 1179 C C . GLY A 1 153 ? -1.443 -12.251 28.321 1.00 46.28 153 GLY A C 1
ATOM 1180 O O . GLY A 1 153 ? -1.948 -11.510 27.476 1.00 46.28 153 GLY A O 1
ATOM 1181 N N . GLU A 1 154 ? -1.012 -13.485 28.057 1.00 45.84 154 GLU A N 1
ATOM 1182 C CA . GLU A 1 154 ? -1.522 -14.264 26.934 1.00 45.84 154 GLU A CA 1
ATOM 1183 C C . GLU A 1 154 ? -3.038 -14.073 26.908 1.00 45.84 154 GLU A C 1
ATOM 1185 O O . GLU A 1 154 ? -3.722 -14.313 27.909 1.00 45.84 154 GLU A O 1
ATOM 1190 N N . LEU A 1 155 ? -3.549 -13.561 25.785 1.00 52.03 155 LEU A N 1
ATOM 1191 C CA . LEU A 1 155 ? -4.983 -13.520 25.549 1.00 52.03 155 LEU A CA 1
ATOM 1192 C C . LEU A 1 155 ? -5.505 -14.932 25.841 1.00 52.03 155 LEU A C 1
ATOM 1194 O O . LEU A 1 155 ? -4.936 -15.887 25.305 1.00 52.03 155 LEU A O 1
ATOM 1198 N N . PRO A 1 156 ? -6.502 -15.084 26.731 1.00 55.47 156 PRO A N 1
ATOM 1199 C CA . PRO A 1 156 ? -6.971 -16.397 27.146 1.00 55.47 156 PRO A CA 1
ATOM 1200 C C . PRO A 1 156 ? -7.285 -17.215 25.897 1.00 55.47 156 PRO A C 1
ATOM 1202 O O . PRO A 1 156 ? -8.036 -16.746 25.038 1.00 55.47 156 PRO A O 1
ATOM 1205 N N . GLU A 1 157 ? -6.668 -18.396 25.772 1.00 59.22 157 GLU A N 1
ATOM 1206 C CA . GLU A 1 157 ? -6.846 -19.223 24.583 1.00 59.22 157 GLU A CA 1
ATOM 1207 C C . GLU A 1 157 ? -8.350 -19.426 24.322 1.00 59.22 157 GLU A C 1
ATOM 1209 O O . GLU A 1 157 ? -9.094 -19.779 25.252 1.00 59.22 157 GLU A O 1
ATOM 1214 N N . PRO A 1 158 ? -8.825 -19.191 23.083 1.00 53.31 158 PRO A N 1
ATOM 1215 C CA . PRO A 1 158 ? -10.223 -19.373 22.722 1.00 53.31 158 PRO A CA 1
ATOM 1216 C C . PRO A 1 158 ? -10.558 -20.864 22.830 1.00 53.31 158 PRO A C 1
ATOM 1218 O O . PRO A 1 158 ? -10.300 -21.645 21.919 1.00 53.31 158 PRO A O 1
ATOM 1221 N N . GLY A 1 159 ? -11.082 -21.276 23.983 1.00 62.34 159 GLY A N 1
ATOM 1222 C CA . GLY A 1 159 ? -11.334 -22.684 24.288 1.00 62.34 159 GLY A CA 1
ATOM 1223 C C . GLY A 1 159 ? -11.063 -23.093 25.732 1.00 62.34 159 GLY A C 1
ATOM 1224 O O . GLY A 1 159 ? -11.449 -24.199 26.107 1.00 62.34 159 GLY A O 1
ATOM 1225 N N . VAL A 1 160 ? -10.466 -22.231 26.567 1.00 62.56 160 VAL A N 1
ATOM 1226 C CA . VAL A 1 160 ? -10.472 -22.473 28.015 1.00 62.56 160 VAL A CA 1
ATOM 1227 C C . VAL A 1 160 ? -11.914 -22.354 28.495 1.00 62.56 160 VAL A C 1
ATOM 1229 O O . VAL A 1 160 ? -12.466 -21.257 28.604 1.00 62.56 160 VAL A O 1
ATOM 1232 N N . GLU A 1 161 ? -12.531 -23.512 28.724 1.00 58.91 161 GLU A N 1
ATOM 1233 C CA . GLU A 1 161 ? -13.836 -23.656 29.356 1.00 58.91 161 GLU A CA 1
ATOM 1234 C C . GLU A 1 161 ? -13.793 -22.845 30.653 1.00 58.91 161 GLU A C 1
ATOM 1236 O O . GLU A 1 161 ? -13.086 -23.194 31.604 1.00 58.91 161 GLU A O 1
ATOM 1241 N N . ARG A 1 162 ? -14.458 -21.681 30.648 1.00 63.50 162 ARG A N 1
ATOM 1242 C CA . ARG A 1 162 ? -14.484 -20.799 31.815 1.00 63.50 162 ARG A CA 1
ATOM 1243 C C . ARG A 1 162 ? -15.019 -21.645 32.972 1.00 63.50 162 ARG A C 1
ATOM 1245 O O . ARG A 1 162 ? -16.066 -22.273 32.788 1.00 63.50 162 ARG A O 1
ATOM 1252 N N . PRO A 1 163 ? -14.311 -21.723 34.114 1.00 70.06 163 PRO A N 1
ATOM 1253 C CA . PRO A 1 163 ? -14.727 -22.585 35.209 1.00 70.06 163 PRO A CA 1
ATOM 1254 C C . PRO A 1 163 ? -16.200 -22.308 35.547 1.00 70.06 163 PRO A C 1
ATOM 1256 O O . PRO A 1 163 ? -16.599 -21.137 35.520 1.00 70.06 163 PRO A O 1
ATOM 1259 N N . PRO A 1 164 ? -17.012 -23.351 35.820 1.00 68.62 164 PRO A N 1
ATOM 1260 C CA . PRO A 1 164 ? -18.414 -23.184 36.176 1.00 68.62 164 PRO A CA 1
ATOM 1261 C C . PRO A 1 164 ? -18.506 -22.187 37.322 1.00 68.62 164 PRO A C 1
ATOM 1263 O O . PRO A 1 164 ? -17.900 -22.385 38.375 1.00 68.62 164 PRO A O 1
ATOM 1266 N N . LEU A 1 165 ? -19.184 -21.076 37.068 1.00 61.44 165 LEU A N 1
ATOM 1267 C CA . LEU A 1 165 ? -19.170 -19.943 37.977 1.00 61.44 165 LEU A CA 1
ATOM 1268 C C . LEU A 1 165 ? -19.966 -20.312 39.225 1.00 61.44 165 LEU A C 1
ATOM 1270 O O . LEU A 1 165 ? -21.132 -20.695 39.139 1.00 61.44 165 LEU A O 1
ATOM 1274 N N . GLU A 1 166 ? -19.307 -20.227 40.373 1.00 78.31 166 GLU A N 1
ATOM 1275 C CA . GLU A 1 166 ? -19.919 -20.443 41.676 1.00 78.31 166 GLU A CA 1
ATOM 1276 C C . GLU A 1 166 ? -20.943 -19.321 41.920 1.00 78.31 166 GLU A C 1
ATOM 1278 O O . GLU A 1 166 ? -20.599 -18.139 41.856 1.00 78.31 166 GLU A O 1
ATOM 1283 N N . GLU A 1 167 ? -22.219 -19.675 42.117 1.00 76.81 167 GLU A N 1
ATOM 1284 C CA . GLU A 1 167 ? -23.286 -18.697 42.356 1.00 76.81 167 GLU A CA 1
ATOM 1285 C C . GLU A 1 167 ? -23.005 -17.939 43.658 1.00 76.81 167 GLU A C 1
ATOM 1287 O O . GLU A 1 167 ? -23.042 -18.499 44.756 1.00 76.81 167 GLU A O 1
ATOM 1292 N N . ILE A 1 168 ? -22.709 -16.646 43.532 1.00 75.69 168 ILE A N 1
ATOM 1293 C CA . ILE A 1 168 ? -22.452 -15.779 44.677 1.00 75.69 168 ILE A CA 1
ATOM 1294 C C . ILE A 1 168 ? -23.769 -15.588 45.461 1.00 75.69 168 ILE A C 1
ATOM 1296 O O . ILE A 1 168 ? -24.792 -15.251 44.857 1.00 75.69 168 ILE A O 1
ATOM 1300 N N . PRO A 1 169 ? -23.780 -15.755 46.798 1.00 87.06 169 PRO A N 1
ATOM 1301 C CA . PRO A 1 169 ? -24.966 -15.513 47.620 1.00 87.06 169 PRO A CA 1
ATOM 1302 C C . PRO A 1 169 ? -25.522 -14.090 47.450 1.00 87.06 169 PRO A C 1
ATOM 1304 O O . PRO A 1 169 ? -24.760 -13.124 47.401 1.00 87.06 169 PRO A O 1
ATOM 1307 N N . ALA A 1 170 ? -26.853 -13.943 47.438 1.00 83.31 170 ALA A N 1
ATOM 1308 C CA . ALA A 1 170 ? -27.540 -12.664 47.203 1.00 83.31 170 ALA A CA 1
ATOM 1309 C C . ALA A 1 170 ? -27.082 -11.516 48.129 1.00 83.31 170 ALA A C 1
ATOM 1311 O O . ALA A 1 170 ? -27.014 -10.371 47.693 1.00 83.31 170 ALA A O 1
ATOM 1312 N N . GLU A 1 171 ? -26.702 -11.820 49.374 1.00 85.75 171 GLU A N 1
ATOM 1313 C CA . GLU A 1 171 ? -26.190 -10.826 50.332 1.00 85.75 171 GLU A CA 1
ATOM 1314 C C . GLU A 1 171 ? -24.867 -10.187 49.875 1.00 85.75 171 GLU A C 1
ATOM 1316 O O . GLU A 1 171 ? -24.682 -8.979 50.003 1.00 85.75 171 GLU A O 1
ATOM 1321 N N . GLN A 1 172 ? -23.958 -10.965 49.274 1.00 83.00 172 GLN A N 1
ATOM 1322 C CA . GLN A 1 172 ? -22.695 -10.426 48.755 1.00 83.00 172 GLN A CA 1
ATOM 1323 C C . GLN A 1 172 ? -22.936 -9.533 47.531 1.00 83.00 172 GLN A C 1
ATOM 1325 O O . GLN A 1 172 ? -22.199 -8.573 47.315 1.00 83.00 172 GLN A O 1
ATOM 1330 N N . ARG A 1 173 ? -23.986 -9.805 46.743 1.00 79.75 173 ARG A N 1
ATOM 1331 C CA . ARG A 1 173 ? -24.346 -8.986 45.576 1.00 79.75 173 ARG A CA 1
ATOM 1332 C C . ARG A 1 173 ? -24.743 -7.559 45.981 1.00 79.75 173 ARG A C 1
ATOM 1334 O O . ARG A 1 173 ? -24.318 -6.615 45.319 1.00 79.75 173 ARG A O 1
ATOM 1341 N N . GLU A 1 174 ? -25.487 -7.378 47.073 1.00 83.56 174 GLU A N 1
ATOM 1342 C CA . GLU A 1 174 ? -25.839 -6.039 47.582 1.00 83.56 174 GLU A CA 1
ATOM 1343 C C . GLU A 1 174 ? -24.616 -5.270 48.118 1.00 83.56 174 GLU A C 1
ATOM 1345 O O . GLU A 1 174 ? -24.476 -4.064 47.883 1.00 83.56 174 GLU A O 1
ATOM 1350 N N . GLU A 1 175 ? -23.680 -5.960 48.776 1.00 86.75 175 GLU A N 1
ATOM 1351 C CA . GLU A 1 175 ? -22.423 -5.354 49.238 1.00 86.75 175 GLU A CA 1
ATOM 1352 C C . GLU A 1 175 ? -21.546 -4.894 48.058 1.00 86.75 175 GLU A C 1
ATOM 1354 O O . GLU A 1 175 ? -20.952 -3.812 48.078 1.00 86.75 175 GLU A O 1
ATOM 1359 N N . TRP A 1 176 ? -21.496 -5.678 46.980 1.00 79.81 176 TRP A N 1
ATOM 1360 C CA . TRP A 1 176 ? -20.770 -5.296 45.769 1.00 79.81 176 TRP A CA 1
ATOM 1361 C C . TRP A 1 176 ? -21.400 -4.100 45.055 1.00 79.81 176 TRP A C 1
ATOM 1363 O O . TRP A 1 176 ? -20.680 -3.178 44.668 1.00 79.81 176 TRP A O 1
ATOM 1373 N N . LEU A 1 177 ? -22.730 -4.075 44.925 1.00 81.44 177 LEU A N 1
ATOM 1374 C CA . LEU A 1 177 ? -23.456 -2.952 44.323 1.00 81.44 177 LEU A CA 1
ATOM 1375 C C . LEU A 1 177 ? -23.234 -1.648 45.098 1.00 81.44 177 LEU A C 1
ATOM 1377 O O . LEU A 1 177 ? -22.982 -0.603 44.495 1.00 81.44 177 LEU A O 1
ATOM 1381 N N . THR A 1 178 ? -23.239 -1.710 46.432 1.00 88.12 178 THR A N 1
ATOM 1382 C CA . THR A 1 178 ? -22.936 -0.540 47.272 1.00 88.12 178 THR A CA 1
ATOM 1383 C C . THR A 1 178 ? -21.475 -0.101 47.163 1.00 88.12 178 THR A C 1
ATOM 1385 O O . THR A 1 178 ? -21.200 1.098 47.223 1.00 88.12 178 THR A O 1
ATOM 1388 N N . ARG A 1 179 ? -20.534 -1.030 46.935 1.00 86.00 179 ARG A N 1
ATOM 1389 C CA . ARG A 1 179 ? -19.109 -0.715 46.725 1.00 86.00 179 ARG A CA 1
ATOM 1390 C C . ARG A 1 179 ? -18.811 -0.092 45.354 1.00 86.00 179 ARG A C 1
ATOM 1392 O O . ARG A 1 179 ? -17.986 0.817 45.292 1.00 86.00 179 ARG A O 1
ATOM 1399 N N . ILE A 1 180 ? -19.421 -0.578 44.270 1.00 87.69 180 ILE A N 1
ATOM 1400 C CA . ILE A 1 180 ? -19.217 -0.034 42.909 1.00 87.69 180 ILE A CA 1
ATOM 1401 C C . ILE A 1 180 ? -19.887 1.342 42.775 1.00 87.69 180 ILE A C 1
ATOM 1403 O O . ILE A 1 180 ? -19.321 2.246 42.156 1.00 87.69 180 ILE A O 1
ATOM 1407 N N . GLY A 1 181 ? -21.058 1.502 43.400 1.00 93.25 181 GLY A N 1
ATOM 1408 C CA . GLY A 1 181 ? -21.887 2.700 43.338 1.00 93.25 181 GLY A CA 1
ATOM 1409 C C . GLY A 1 181 ? -22.787 2.715 42.099 1.00 93.25 181 GLY A C 1
ATOM 1410 O O . GLY A 1 181 ? -22.326 2.522 40.975 1.00 93.25 181 GLY A O 1
ATOM 1411 N N . GLU A 1 182 ? -24.080 2.994 42.295 1.00 91.44 182 GLU A N 1
ATOM 1412 C CA . GLU A 1 182 ? -25.076 3.062 41.209 1.00 91.44 182 GLU A CA 1
ATOM 1413 C C . GLU A 1 182 ? -24.697 4.065 40.112 1.00 91.44 182 GLU A C 1
ATOM 1415 O O . GLU A 1 182 ? -24.989 3.848 38.937 1.00 91.44 182 GLU A O 1
ATOM 1420 N N . GLU A 1 183 ? -24.011 5.146 40.488 1.00 92.81 183 GLU A N 1
ATOM 1421 C CA . GLU A 1 183 ? -23.567 6.184 39.560 1.00 92.81 183 GLU A CA 1
ATOM 1422 C C . GLU A 1 183 ? -22.579 5.647 38.523 1.00 92.81 183 GLU A C 1
ATOM 1424 O O . GLU A 1 183 ? -22.736 5.894 37.331 1.00 92.81 183 GLU A O 1
ATOM 1429 N N . ARG A 1 184 ? -21.596 4.844 38.950 1.00 94.06 184 ARG A N 1
ATOM 1430 C CA . ARG A 1 184 ? -20.584 4.291 38.042 1.00 94.06 184 ARG A CA 1
ATOM 1431 C C . ARG A 1 184 ? -21.186 3.251 37.098 1.00 94.06 184 ARG A C 1
ATOM 1433 O O . ARG A 1 184 ? -20.787 3.162 35.941 1.00 94.06 184 ARG A O 1
ATOM 1440 N N . LEU A 1 185 ? -22.178 2.496 37.575 1.00 94.44 185 LEU A N 1
ATOM 1441 C CA . LEU A 1 185 ? -22.923 1.549 36.747 1.00 94.44 185 LEU A CA 1
ATOM 1442 C C . LEU A 1 185 ? -23.769 2.272 35.690 1.00 94.44 185 LEU A C 1
ATOM 1444 O O . LEU A 1 185 ? -23.786 1.853 34.532 1.00 94.44 185 LEU A O 1
ATOM 1448 N N . ARG A 1 186 ? -24.418 3.385 36.062 1.00 94.94 186 ARG A N 1
ATOM 1449 C CA . ARG A 1 186 ? -25.151 4.241 35.119 1.00 94.94 186 ARG A CA 1
ATOM 1450 C C . ARG A 1 186 ? -24.213 4.853 34.081 1.00 94.94 186 ARG A C 1
ATOM 1452 O O . ARG A 1 186 ? -24.490 4.737 32.891 1.00 94.94 186 ARG A O 1
ATOM 1459 N N . GLN A 1 187 ? -23.078 5.395 34.522 1.00 96.94 187 GLN A N 1
ATOM 1460 C CA . GLN A 1 187 ? -22.053 5.959 33.646 1.00 96.94 187 GLN A CA 1
ATOM 1461 C C . GLN A 1 187 ? -21.563 4.939 32.608 1.00 96.94 187 GLN A C 1
ATOM 1463 O O . GLN A 1 187 ? -21.509 5.255 31.424 1.00 96.94 187 GLN A O 1
ATOM 1468 N N . LEU A 1 188 ? -21.264 3.702 33.022 1.00 96.75 188 LEU A N 1
ATOM 1469 C CA . LEU A 1 188 ? -20.814 2.664 32.092 1.00 96.75 188 LEU A CA 1
ATOM 1470 C C . LEU A 1 188 ? -21.924 2.241 31.111 1.00 96.75 188 LEU A C 1
ATOM 1472 O O . LEU A 1 188 ? -21.646 1.953 29.950 1.00 96.75 188 LEU A O 1
ATOM 1476 N N . HIS A 1 189 ? -23.192 2.228 31.541 1.00 97.19 189 HIS A N 1
ATOM 1477 C CA . HIS A 1 189 ? -24.320 1.956 30.641 1.00 97.19 189 HIS A CA 1
ATOM 1478 C C . HIS A 1 189 ? -24.481 3.046 29.573 1.00 97.19 189 HIS A C 1
ATOM 1480 O O . HIS A 1 189 ? -24.731 2.738 28.407 1.00 97.19 189 HIS A O 1
ATOM 1486 N N . GLU A 1 190 ? -24.331 4.311 29.970 1.00 97.94 190 GLU A N 1
ATOM 1487 C CA . GLU A 1 190 ? -24.347 5.460 29.062 1.00 97.94 190 GLU A CA 1
ATOM 1488 C C . GLU A 1 190 ? -23.162 5.417 28.089 1.00 97.94 190 GLU A C 1
ATOM 1490 O O . GLU A 1 190 ? -23.356 5.604 26.889 1.00 97.94 190 GLU A O 1
ATOM 1495 N N . GLU A 1 191 ? -21.962 5.091 28.576 1.00 97.81 191 GLU A N 1
ATOM 1496 C CA . GLU A 1 191 ? -20.761 4.927 27.750 1.00 97.81 191 GLU A CA 1
ATOM 1497 C C . GLU A 1 191 ? -20.938 3.819 26.704 1.00 97.81 191 GLU A C 1
ATOM 1499 O O . GLU A 1 191 ? -20.664 4.040 25.526 1.00 97.81 191 GLU A O 1
ATOM 1504 N N . ILE A 1 192 ? -21.485 2.659 27.089 1.00 98.12 192 ILE A N 1
ATOM 1505 C CA . ILE A 1 192 ? -21.816 1.582 26.143 1.00 98.12 192 ILE A CA 1
ATOM 1506 C C . ILE A 1 192 ? -22.768 2.092 25.056 1.00 98.12 192 ILE A C 1
ATOM 1508 O O . ILE A 1 192 ? -22.541 1.819 23.878 1.00 98.12 192 ILE A O 1
ATOM 1512 N N . GLY A 1 193 ? -23.811 2.841 25.429 1.00 98.00 193 GLY A N 1
ATOM 1513 C CA . GLY A 1 193 ? -24.747 3.446 24.476 1.00 98.00 193 GLY A CA 1
ATOM 1514 C C . GLY A 1 193 ? -24.052 4.374 23.476 1.00 98.00 193 GLY A C 1
ATOM 1515 O O . GLY A 1 193 ? -24.248 4.237 22.272 1.00 98.00 193 GLY A O 1
ATOM 1516 N N . GLN A 1 194 ? -23.173 5.253 23.959 1.00 98.12 194 GLN A N 1
ATOM 1517 C CA . GLN A 1 194 ? -22.398 6.157 23.104 1.00 98.12 194 GLN A CA 1
ATOM 1518 C C . GLN A 1 194 ? -21.449 5.400 22.165 1.00 98.12 194 GLN A C 1
ATOM 1520 O O . GLN A 1 194 ? -21.295 5.781 21.005 1.00 98.12 194 GLN A O 1
ATOM 1525 N N . LEU A 1 195 ? -20.823 4.317 22.638 1.00 98.12 195 LEU A N 1
ATOM 1526 C CA . LEU A 1 195 ? -19.930 3.493 21.820 1.00 98.12 195 LEU A CA 1
ATOM 1527 C C . LEU A 1 195 ? -20.681 2.720 20.730 1.00 98.12 195 LEU A C 1
ATOM 1529 O O . LEU A 1 195 ? -20.121 2.531 19.653 1.00 98.12 195 LEU A O 1
ATOM 1533 N N . TYR A 1 196 ? -21.938 2.323 20.957 1.00 98.38 196 TYR A N 1
ATOM 1534 C CA . TYR A 1 196 ? -22.786 1.752 19.903 1.00 98.38 196 TYR A CA 1
ATOM 1535 C C . TYR A 1 196 ? -22.989 2.737 18.748 1.00 98.38 196 TYR A C 1
ATOM 1537 O O . TYR A 1 196 ? -22.779 2.373 17.588 1.00 98.38 196 TYR A O 1
ATOM 1545 N N . ASP A 1 197 ? -23.353 3.981 19.065 1.00 98.06 197 ASP A N 1
ATOM 1546 C CA . ASP A 1 197 ? -23.581 5.024 18.063 1.00 98.06 197 ASP A CA 1
ATOM 1547 C C . ASP A 1 197 ? -22.282 5.356 17.309 1.00 98.06 197 ASP A C 1
ATOM 1549 O O . ASP A 1 197 ? -22.259 5.388 16.076 1.00 98.06 197 ASP A O 1
ATOM 1553 N N . GLN A 1 198 ? -21.169 5.507 18.039 1.00 97.69 198 GLN A N 1
ATOM 1554 C CA . GLN A 1 198 ? -19.850 5.751 17.449 1.00 97.69 198 GLN A CA 1
ATOM 1555 C C . GLN A 1 198 ? -19.383 4.593 16.563 1.00 97.69 198 GLN A C 1
ATOM 1557 O O . GLN A 1 198 ? -18.829 4.835 15.492 1.00 97.69 198 GLN A O 1
ATOM 1562 N N . ALA A 1 199 ? -19.601 3.342 16.975 1.00 97.62 199 ALA A N 1
ATOM 1563 C CA . ALA A 1 199 ? -19.247 2.177 16.173 1.00 97.62 199 ALA A CA 1
ATOM 1564 C C . ALA A 1 199 ? -20.063 2.127 14.878 1.00 97.62 199 ALA A C 1
ATOM 1566 O O . ALA A 1 199 ? -19.492 1.900 13.814 1.00 97.62 199 ALA A O 1
ATOM 1567 N N . ALA A 1 200 ? -21.368 2.404 14.932 1.00 97.25 200 ALA A N 1
ATOM 1568 C CA . ALA A 1 200 ? -22.211 2.445 13.741 1.00 97.25 200 ALA A CA 1
ATOM 1569 C C . ALA A 1 200 ? -21.772 3.540 12.749 1.00 97.25 200 ALA A C 1
ATOM 1571 O O . ALA A 1 200 ? -21.711 3.292 11.543 1.00 97.25 200 ALA A O 1
ATOM 1572 N N . GLU A 1 201 ? -21.418 4.729 13.246 1.00 96.69 201 GLU A N 1
ATOM 1573 C CA . GLU A 1 201 ? -20.935 5.840 12.418 1.00 96.69 201 GLU A CA 1
ATOM 1574 C C . GLU A 1 201 ? -19.536 5.567 11.841 1.00 96.69 201 GLU A C 1
ATOM 1576 O O . GLU A 1 201 ? -19.278 5.770 10.651 1.00 96.69 201 GLU A O 1
ATOM 1581 N N . GLN A 1 202 ? -18.610 5.092 12.675 1.00 95.69 202 GLN A N 1
ATOM 1582 C CA . GLN A 1 202 ? -17.214 4.944 12.282 1.00 95.69 202 GLN A CA 1
ATOM 1583 C C . GLN A 1 202 ? -16.945 3.643 11.530 1.00 95.69 202 GLN A C 1
ATOM 1585 O O . GLN A 1 202 ? -16.150 3.648 10.601 1.00 95.69 202 GLN A O 1
ATOM 1590 N N . LEU A 1 203 ? -17.601 2.536 11.854 1.00 96.06 203 LEU A N 1
ATOM 1591 C CA . LEU A 1 203 ? -17.298 1.223 11.274 1.00 96.06 203 LEU A CA 1
ATOM 1592 C C . LEU A 1 203 ? -18.325 0.768 10.233 1.00 96.06 203 LEU A C 1
ATOM 1594 O O . LEU A 1 203 ? -18.238 -0.354 9.745 1.00 96.06 203 LEU A O 1
ATOM 1598 N N . GLY A 1 204 ? -19.258 1.633 9.820 1.00 93.62 204 GLY A N 1
ATOM 1599 C CA . GLY A 1 204 ? -20.304 1.281 8.851 1.00 93.62 204 GLY A CA 1
ATOM 1600 C C . GLY A 1 204 ? -19.796 0.699 7.519 1.00 93.62 204 GLY A C 1
ATOM 1601 O O . GLY A 1 204 ? -20.504 -0.087 6.889 1.00 93.62 204 GLY A O 1
ATOM 1602 N N . SER A 1 205 ? -18.569 1.031 7.097 1.00 92.38 205 SER A N 1
ATOM 1603 C CA . SER A 1 205 ? -17.933 0.453 5.902 1.00 92.38 205 SER A CA 1
ATOM 1604 C C . SER A 1 205 ? -17.299 -0.927 6.136 1.00 92.38 205 SER A C 1
ATOM 1606 O O . SER A 1 205 ? -17.185 -1.701 5.190 1.00 92.38 205 SER A O 1
ATOM 1608 N N . GLN A 1 206 ? -16.932 -1.269 7.375 1.00 93.88 206 GLN A N 1
ATOM 1609 C CA . GLN A 1 206 ? -16.265 -2.520 7.748 1.00 93.88 206 GLN A CA 1
ATOM 1610 C C . GLN A 1 206 ? -17.205 -3.426 8.543 1.00 93.88 206 GLN A C 1
ATOM 1612 O O . GLN A 1 206 ? -17.179 -3.471 9.771 1.00 93.88 206 GLN A O 1
ATOM 1617 N N . ARG A 1 207 ? -18.046 -4.178 7.829 1.00 94.38 207 ARG A N 1
ATOM 1618 C CA . ARG A 1 207 ? -19.097 -5.008 8.447 1.00 94.38 207 ARG A CA 1
ATOM 1619 C C . ARG A 1 207 ? -18.566 -6.057 9.424 1.00 94.38 207 ARG A C 1
ATOM 1621 O O . ARG A 1 207 ? -19.239 -6.337 10.408 1.00 94.38 207 ARG A O 1
ATOM 1628 N N . GLU A 1 208 ? -17.399 -6.631 9.143 1.00 94.38 208 GLU A N 1
ATOM 1629 C CA . GLU A 1 208 ? -16.779 -7.653 9.993 1.00 94.38 208 GLU A CA 1
ATOM 1630 C C . GLU A 1 208 ? -16.309 -7.058 11.326 1.00 94.38 208 GLU A C 1
ATOM 1632 O O . GLU A 1 208 ? -16.780 -7.487 12.378 1.00 94.38 208 GLU A O 1
ATOM 1637 N N . LEU A 1 209 ? -15.498 -5.993 11.282 1.00 94.69 209 LEU A N 1
ATOM 1638 C CA . LEU A 1 209 ? -15.026 -5.300 12.486 1.00 94.69 209 LEU A CA 1
ATOM 1639 C C . LEU A 1 209 ? -16.180 -4.674 13.285 1.00 94.69 209 LEU A C 1
ATOM 1641 O O . LEU A 1 209 ? -16.183 -4.714 14.513 1.00 94.69 209 LEU A O 1
ATOM 1645 N N . LEU A 1 210 ? -17.191 -4.127 12.599 1.00 96.81 210 LEU A N 1
ATOM 1646 C CA . LEU A 1 210 ? -18.411 -3.643 13.244 1.00 96.81 210 LEU A CA 1
ATOM 1647 C C . LEU A 1 210 ? -19.125 -4.775 13.996 1.00 96.81 210 LEU A C 1
ATOM 1649 O O . LEU A 1 210 ? -19.551 -4.565 15.126 1.00 96.81 210 LEU A O 1
ATOM 1653 N N . GLY A 1 211 ? -19.249 -5.961 13.394 1.00 96.94 211 GLY A N 1
ATOM 1654 C CA . GLY A 1 211 ? -19.849 -7.129 14.042 1.00 96.94 211 GLY A CA 1
ATOM 1655 C C . GLY A 1 211 ? -19.134 -7.498 15.340 1.00 96.94 211 GLY A C 1
ATOM 1656 O O . GLY A 1 211 ? -19.782 -7.598 16.380 1.00 96.94 211 GLY A O 1
ATOM 1657 N N . GLU A 1 212 ? -17.804 -7.595 15.297 1.00 96.88 212 GLU A N 1
ATOM 1658 C CA . GLU A 1 212 ? -16.973 -7.898 16.468 1.00 96.88 212 GLU A CA 1
ATOM 1659 C C . GLU A 1 212 ? -17.151 -6.862 17.590 1.00 96.88 212 GLU A C 1
ATOM 1661 O O . GLU A 1 212 ? -17.410 -7.218 18.741 1.00 96.88 212 GLU A O 1
ATOM 1666 N N . VAL A 1 213 ? -17.090 -5.570 17.255 1.00 97.75 213 VAL A N 1
ATOM 1667 C CA . VAL A 1 213 ? -17.278 -4.479 18.223 1.00 97.75 213 VAL A CA 1
ATOM 1668 C C . VAL A 1 213 ? -18.682 -4.502 18.835 1.00 97.75 213 VAL A C 1
ATOM 1670 O O . VAL A 1 213 ? -18.836 -4.356 20.050 1.00 97.75 213 VAL A O 1
ATOM 1673 N N . LEU A 1 214 ? -19.721 -4.710 18.021 1.00 97.88 214 LEU A N 1
ATOM 1674 C CA . LEU A 1 214 ? -21.102 -4.779 18.503 1.00 97.88 214 LEU A CA 1
ATOM 1675 C C . LEU A 1 214 ? -21.341 -5.997 19.399 1.00 97.88 214 LEU A C 1
ATOM 1677 O O . LEU A 1 214 ? -22.107 -5.901 20.359 1.00 97.88 214 LEU A O 1
ATOM 1681 N N . ASP A 1 215 ? -20.706 -7.130 19.109 1.00 97.88 215 ASP A N 1
ATOM 1682 C CA . ASP A 1 215 ? -20.793 -8.322 19.948 1.00 97.88 215 ASP A CA 1
ATOM 1683 C C . ASP A 1 215 ? -20.088 -8.096 21.296 1.00 97.88 215 ASP A C 1
ATOM 1685 O O . ASP A 1 215 ? -20.684 -8.366 22.342 1.00 97.88 215 ASP A O 1
ATOM 1689 N N . GLN A 1 216 ? -18.905 -7.466 21.314 1.00 97.50 216 GLN A N 1
ATOM 1690 C CA . GLN A 1 216 ? -18.223 -7.081 22.559 1.00 97.50 216 GLN A CA 1
ATOM 1691 C C . GLN A 1 216 ? -19.057 -6.121 23.421 1.00 97.50 216 GLN A C 1
ATOM 1693 O O . GLN A 1 216 ? -19.171 -6.323 24.634 1.00 97.50 216 GLN A O 1
ATOM 1698 N N . LEU A 1 217 ? -19.685 -5.108 22.813 1.00 97.94 217 LEU A N 1
ATOM 1699 C CA . LEU A 1 217 ? -20.580 -4.184 23.519 1.00 97.94 217 LEU A CA 1
ATOM 1700 C C . LEU A 1 217 ? -21.848 -4.883 24.031 1.00 97.94 217 LEU A C 1
ATOM 1702 O O . LEU A 1 217 ? -22.380 -4.521 25.085 1.00 97.94 217 LEU A O 1
ATOM 1706 N N . ARG A 1 218 ? -22.362 -5.887 23.307 1.00 98.00 218 ARG A N 1
ATOM 1707 C CA . ARG A 1 218 ? -23.534 -6.669 23.732 1.00 98.00 218 ARG A CA 1
ATOM 1708 C C . ARG A 1 218 ? -23.194 -7.534 24.930 1.00 98.00 218 ARG A C 1
ATOM 1710 O O . ARG A 1 218 ? -23.961 -7.554 25.890 1.00 98.00 218 ARG A O 1
ATOM 1717 N N . GLU A 1 219 ? -22.036 -8.183 24.899 1.00 96.94 219 GLU A N 1
ATOM 1718 C CA . GLU A 1 219 ? -21.516 -8.960 26.020 1.00 96.94 219 GLU A CA 1
ATOM 1719 C C . GLU A 1 219 ? -21.265 -8.074 27.245 1.00 96.94 219 GLU A C 1
ATOM 1721 O O . GLU A 1 219 ? -21.702 -8.426 28.338 1.00 96.94 219 GLU A O 1
ATOM 1726 N N . ALA A 1 220 ? -20.665 -6.890 27.078 1.00 97.44 220 ALA A N 1
ATOM 1727 C CA . ALA A 1 220 ? -20.490 -5.934 28.175 1.00 97.44 220 ALA A CA 1
ATOM 1728 C C . ALA A 1 220 ? -21.836 -5.524 28.802 1.00 97.44 220 ALA A C 1
ATOM 1730 O O . ALA A 1 220 ? -21.985 -5.526 30.025 1.00 97.44 220 ALA A O 1
ATOM 1731 N N . ARG A 1 221 ? -22.854 -5.242 27.977 1.00 97.75 221 ARG A N 1
ATOM 1732 C CA . ARG A 1 221 ? -24.203 -4.908 28.459 1.00 97.75 221 ARG A CA 1
ATOM 1733 C C . ARG A 1 221 ? -24.875 -6.082 29.173 1.00 97.75 221 ARG A C 1
ATOM 1735 O O . ARG A 1 221 ? -25.509 -5.867 30.203 1.00 97.75 221 ARG A O 1
ATOM 1742 N N . ALA A 1 222 ? -24.741 -7.297 28.644 1.00 96.62 222 ALA A N 1
ATOM 1743 C CA . ALA A 1 222 ? -25.284 -8.504 29.260 1.00 96.62 222 ALA A CA 1
ATOM 1744 C C . ALA A 1 222 ? -24.647 -8.757 30.633 1.00 96.62 222 ALA A C 1
ATOM 1746 O O . ALA A 1 222 ? -25.369 -8.976 31.603 1.00 96.62 222 ALA A O 1
ATOM 1747 N N . ILE A 1 223 ? -23.319 -8.612 30.743 1.00 94.56 223 ILE A N 1
ATOM 1748 C CA . ILE A 1 223 ? -22.593 -8.716 32.016 1.00 94.56 223 ILE A CA 1
ATOM 1749 C C . ILE A 1 223 ? -23.160 -7.724 33.040 1.00 94.56 223 ILE A C 1
ATOM 1751 O O . ILE A 1 223 ? -23.471 -8.121 34.159 1.00 94.56 223 ILE A O 1
ATOM 1755 N N . LEU A 1 224 ? -23.372 -6.460 32.659 1.00 95.00 224 LEU A N 1
ATOM 1756 C CA . LEU A 1 224 ? -23.890 -5.443 33.583 1.00 95.00 224 LEU A CA 1
ATOM 1757 C C . LEU A 1 224 ? -25.322 -5.701 34.061 1.00 95.00 224 LEU A C 1
ATOM 1759 O O . LEU A 1 224 ? -25.647 -5.357 35.195 1.00 95.00 224 LEU A O 1
ATOM 1763 N N . VAL A 1 225 ? -26.180 -6.273 33.210 1.00 94.00 225 VAL A N 1
ATOM 1764 C CA . VAL A 1 225 ? -27.589 -6.540 33.544 1.00 94.00 225 VAL A CA 1
ATOM 1765 C C . VAL A 1 225 ? -27.741 -7.833 34.342 1.00 94.00 225 VAL A C 1
ATOM 1767 O O . VAL A 1 225 ? -28.488 -7.873 35.317 1.00 94.00 225 VAL A O 1
ATOM 1770 N N . GLU A 1 226 ? -27.056 -8.898 33.933 1.00 93.50 226 GLU A N 1
ATOM 1771 C CA . GLU A 1 226 ? -27.227 -10.227 34.524 1.00 93.50 226 GLU A CA 1
ATOM 1772 C C . GLU A 1 226 ? -26.358 -10.427 35.772 1.00 93.50 226 GLU A C 1
ATOM 1774 O O . GLU A 1 226 ? -26.768 -11.110 36.721 1.00 93.50 226 GLU A O 1
ATOM 1779 N N . ARG A 1 227 ? -25.140 -9.865 35.764 1.00 90.62 227 ARG A N 1
ATOM 1780 C CA . ARG A 1 227 ? -24.084 -10.161 36.741 1.00 90.62 227 ARG A CA 1
ATOM 1781 C C . ARG A 1 227 ? -23.223 -8.928 37.063 1.00 90.62 227 ARG A C 1
ATOM 1783 O O . ARG A 1 227 ? -22.052 -8.870 36.670 1.00 90.62 227 ARG A O 1
ATOM 1790 N N . PRO A 1 228 ? -23.763 -7.954 37.817 1.00 88.44 228 PRO A N 1
ATOM 1791 C CA . PRO A 1 228 ? -23.040 -6.730 38.172 1.00 88.44 228 PRO A CA 1
ATOM 1792 C C . PRO A 1 228 ? -21.728 -6.991 38.936 1.00 88.44 228 PRO A C 1
ATOM 1794 O O . PRO A 1 228 ? -20.828 -6.158 38.909 1.00 88.44 228 PRO A O 1
ATOM 1797 N N . GLU A 1 229 ? -21.575 -8.158 39.568 1.00 87.19 229 GLU A N 1
ATOM 1798 C CA . GLU A 1 229 ? -20.324 -8.621 40.180 1.00 87.19 229 GLU A CA 1
ATOM 1799 C C . GLU A 1 229 ? -19.118 -8.681 39.212 1.00 87.19 229 GLU A C 1
ATOM 1801 O O . GLU A 1 229 ? -17.984 -8.493 39.651 1.00 87.19 229 GLU A O 1
ATOM 1806 N N . TYR A 1 230 ? -19.333 -8.859 37.900 1.00 92.44 230 TYR A N 1
ATOM 1807 C CA . TYR A 1 230 ? -18.271 -8.852 36.875 1.00 92.44 230 TYR A CA 1
ATOM 1808 C C . TYR A 1 230 ? -18.101 -7.480 36.209 1.00 92.44 230 TYR A C 1
ATOM 1810 O O . TYR A 1 230 ? -17.673 -7.384 35.058 1.00 92.44 230 TYR A O 1
ATOM 1818 N N . PHE A 1 231 ? -18.403 -6.397 36.928 1.00 94.12 231 PHE A N 1
ATOM 1819 C CA . PHE A 1 231 ? -18.258 -5.026 36.433 1.00 94.12 231 PHE A CA 1
ATOM 1820 C C . PHE A 1 231 ? -16.889 -4.756 35.785 1.00 94.12 231 PHE A C 1
ATOM 1822 O O . PHE A 1 231 ? -16.825 -4.153 34.719 1.00 94.12 231 PHE A O 1
ATOM 1829 N N . ALA A 1 232 ? -15.801 -5.261 36.377 1.00 92.81 232 ALA A N 1
ATOM 1830 C CA . ALA A 1 232 ? -14.453 -5.091 35.835 1.00 92.81 232 ALA A CA 1
ATOM 1831 C C . ALA A 1 232 ? -14.261 -5.762 34.458 1.00 92.81 232 ALA A C 1
ATOM 1833 O O . ALA A 1 232 ? -13.531 -5.237 33.621 1.00 92.81 232 ALA A O 1
ATOM 1834 N N . GLU A 1 233 ? -14.924 -6.895 34.192 1.00 94.81 233 GLU A N 1
ATOM 1835 C CA . GLU A 1 233 ? -14.874 -7.550 32.876 1.00 94.81 233 GLU A CA 1
ATOM 1836 C C . GLU A 1 233 ? -15.659 -6.743 31.832 1.00 94.81 233 GLU A C 1
ATOM 1838 O O . GLU A 1 233 ? -15.206 -6.595 30.697 1.00 94.81 233 GLU A O 1
ATOM 1843 N N . ALA A 1 234 ? -16.807 -6.174 32.215 1.00 96.62 234 ALA A N 1
ATOM 1844 C CA . ALA A 1 234 ? -17.556 -5.270 31.345 1.00 96.62 234 ALA A CA 1
ATOM 1845 C C . ALA A 1 234 ? -16.754 -3.997 31.024 1.00 96.62 234 ALA A C 1
ATOM 1847 O O . ALA A 1 234 ? -16.647 -3.627 29.857 1.00 96.62 234 ALA A O 1
ATOM 1848 N N . GLU A 1 235 ? -16.142 -3.367 32.033 1.00 96.56 235 GLU A N 1
ATOM 1849 C CA . GLU A 1 235 ? -15.279 -2.188 31.870 1.00 96.56 235 GLU A CA 1
ATOM 1850 C C . GLU A 1 235 ? -14.086 -2.494 30.950 1.00 96.56 235 GLU A C 1
ATOM 1852 O O . GLU A 1 235 ? -13.789 -1.722 30.041 1.00 96.56 235 GLU A O 1
ATOM 1857 N N . TYR A 1 236 ? -13.452 -3.659 31.108 1.00 96.75 236 TYR A N 1
ATOM 1858 C CA . TYR A 1 236 ? -12.362 -4.097 30.236 1.00 96.75 236 TYR A CA 1
ATOM 1859 C C . TYR A 1 236 ? -12.795 -4.229 28.767 1.00 96.75 236 TYR A C 1
ATOM 1861 O O . TYR A 1 236 ? -12.106 -3.737 27.874 1.00 96.75 236 TYR A O 1
ATOM 1869 N N . ARG A 1 237 ? -13.956 -4.838 28.497 1.00 96.69 237 ARG A N 1
ATOM 1870 C CA . ARG A 1 237 ? -14.502 -4.960 27.131 1.00 96.69 237 ARG A CA 1
ATOM 1871 C C . ARG A 1 237 ? -14.829 -3.599 26.522 1.00 96.69 237 ARG A C 1
ATOM 1873 O O . ARG A 1 237 ? -14.533 -3.360 25.356 1.00 96.69 237 ARG A O 1
ATOM 1880 N N . VAL A 1 238 ? -15.386 -2.690 27.319 1.00 98.06 238 VAL A N 1
ATOM 1881 C CA . VAL A 1 238 ? -15.639 -1.301 26.908 1.00 98.06 238 VAL A CA 1
ATOM 1882 C C . VAL A 1 238 ? -14.332 -0.596 26.530 1.00 98.06 238 VAL A C 1
ATOM 1884 O O . VAL A 1 238 ? -14.256 0.025 25.470 1.00 98.06 238 VAL A O 1
ATOM 1887 N N . GLN A 1 239 ? -13.269 -0.765 27.322 1.00 97.44 239 GLN A N 1
ATOM 1888 C CA . GLN A 1 239 ? -11.945 -0.209 27.021 1.00 97.44 239 GLN A CA 1
ATOM 1889 C C . GLN A 1 239 ? -11.321 -0.805 25.751 1.00 97.44 239 GLN A C 1
ATOM 1891 O O . GLN A 1 239 ? -10.697 -0.075 24.978 1.00 97.44 239 GLN A O 1
ATOM 1896 N N . GLN A 1 240 ? -11.500 -2.107 25.496 1.00 97.12 240 GLN A N 1
ATOM 1897 C CA . GLN A 1 240 ? -11.057 -2.736 24.245 1.00 97.12 240 GLN A CA 1
ATOM 1898 C C . GLN A 1 240 ? -11.745 -2.103 23.031 1.00 97.12 240 GLN A C 1
ATOM 1900 O O . GLN A 1 240 ? -11.069 -1.678 22.091 1.00 97.12 240 GLN A O 1
ATOM 1905 N N . VAL A 1 241 ? -13.073 -1.962 23.080 1.00 97.88 241 VAL A N 1
ATOM 1906 C CA . VAL A 1 241 ? -13.851 -1.309 22.017 1.00 97.88 241 VAL A CA 1
ATOM 1907 C C . VAL A 1 241 ? -13.395 0.136 21.815 1.00 97.88 241 VAL A C 1
ATOM 1909 O O . VAL A 1 241 ? -13.147 0.561 20.686 1.00 97.88 241 VAL A O 1
ATOM 1912 N N . GLN A 1 242 ? -13.214 0.890 22.899 1.00 97.88 242 GLN A N 1
ATOM 1913 C CA . GLN A 1 242 ? -12.739 2.271 22.837 1.00 97.88 242 GLN A CA 1
ATOM 1914 C C . GLN A 1 242 ? -11.349 2.376 22.188 1.00 97.88 242 GLN A C 1
ATOM 1916 O O . GLN A 1 242 ? -11.106 3.292 21.395 1.00 97.88 242 GLN A O 1
ATOM 1921 N N . ALA A 1 243 ? -10.438 1.439 22.473 1.00 97.00 243 ALA A N 1
ATOM 1922 C CA . ALA A 1 243 ? -9.115 1.389 21.853 1.00 97.00 243 ALA A CA 1
ATOM 1923 C C . ALA A 1 243 ? -9.197 1.129 20.339 1.00 97.00 243 ALA A C 1
ATOM 1925 O O . ALA A 1 243 ? -8.508 1.803 19.568 1.00 97.00 243 ALA A O 1
ATOM 1926 N N . VAL A 1 244 ? -10.074 0.214 19.907 1.00 96.19 244 VAL A N 1
ATOM 1927 C CA . VAL A 1 244 ? -10.333 -0.066 18.484 1.00 96.19 244 VAL A CA 1
ATOM 1928 C C . VAL A 1 244 ? -10.891 1.171 17.779 1.00 96.19 244 VAL A C 1
ATOM 1930 O O . VAL A 1 244 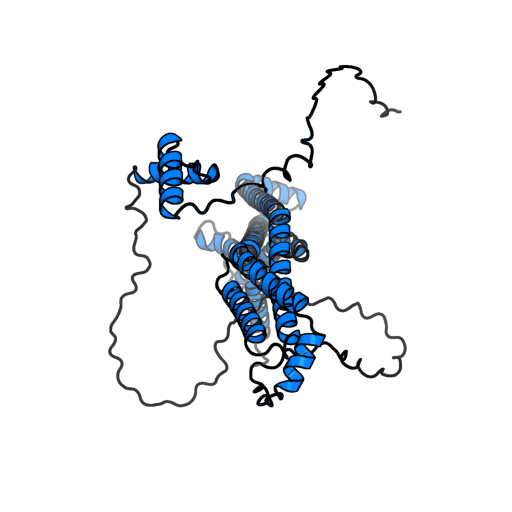? -10.322 1.609 16.778 1.00 96.19 244 VAL A O 1
ATOM 1933 N N . LEU A 1 245 ? -11.936 1.797 18.327 1.00 96.69 245 LEU A N 1
ATOM 1934 C CA . LEU A 1 245 ? -12.534 3.004 17.742 1.00 96.69 245 LEU A CA 1
ATOM 1935 C C . LEU A 1 245 ? -11.538 4.167 17.691 1.00 96.69 245 LEU A C 1
ATOM 1937 O O . LEU A 1 245 ? -11.415 4.840 16.670 1.00 96.69 245 LEU A O 1
ATOM 1941 N N . THR A 1 246 ? -10.747 4.366 18.749 1.00 96.31 246 THR A N 1
ATOM 1942 C CA . THR A 1 246 ? -9.707 5.406 18.770 1.00 96.31 246 THR A CA 1
ATOM 1943 C C . THR A 1 246 ? -8.642 5.158 17.701 1.00 96.31 246 THR A C 1
ATOM 1945 O O . THR A 1 246 ? -8.176 6.107 17.063 1.00 96.31 246 THR A O 1
ATOM 1948 N N . ARG A 1 247 ? -8.247 3.897 17.479 1.00 95.38 247 ARG A N 1
ATOM 1949 C CA . ARG A 1 247 ? -7.307 3.521 16.414 1.00 95.38 247 ARG A CA 1
ATOM 1950 C C . ARG A 1 247 ? -7.884 3.834 15.033 1.00 95.38 247 ARG A C 1
ATOM 1952 O O . ARG A 1 247 ? -7.196 4.477 14.242 1.00 95.38 247 ARG A O 1
ATOM 1959 N N . VAL A 1 248 ? -9.134 3.454 14.766 1.00 95.38 248 VAL A N 1
ATOM 1960 C CA . VAL A 1 248 ? -9.808 3.737 13.486 1.00 95.38 248 VAL A CA 1
ATOM 1961 C C . VAL A 1 248 ? -9.954 5.243 13.255 1.00 95.38 248 VAL A C 1
ATOM 1963 O O . VAL A 1 248 ? -9.633 5.739 12.174 1.00 95.38 248 VAL A O 1
ATOM 1966 N N . ALA A 1 249 ? -10.370 6.000 14.274 1.00 95.56 249 ALA A N 1
ATOM 1967 C CA . ALA A 1 249 ? -10.502 7.452 14.192 1.00 95.56 249 ALA A CA 1
ATOM 1968 C C . ALA A 1 249 ? -9.166 8.132 13.846 1.00 95.56 249 ALA A C 1
ATOM 1970 O O . ALA A 1 249 ? -9.107 8.953 12.927 1.00 95.56 249 ALA A O 1
ATOM 1971 N N . ARG A 1 250 ? -8.074 7.748 14.526 1.00 95.94 250 ARG A N 1
ATOM 1972 C CA . ARG A 1 250 ? -6.725 8.262 14.227 1.00 95.94 250 ARG A CA 1
ATOM 1973 C C . ARG A 1 250 ? -6.266 7.881 12.828 1.00 95.94 250 ARG A C 1
ATOM 1975 O O . ARG A 1 250 ? -5.724 8.728 12.122 1.00 95.94 250 ARG A O 1
ATOM 1982 N N . SER A 1 251 ? -6.504 6.638 12.415 1.00 94.62 251 SER A N 1
ATOM 1983 C CA . SER A 1 251 ? -6.139 6.181 11.077 1.00 94.62 251 SER A CA 1
ATOM 1984 C C . SER A 1 251 ? -6.853 6.987 9.992 1.00 94.62 251 SER A C 1
ATOM 1986 O O . SER A 1 251 ? -6.217 7.429 9.037 1.00 94.62 251 SER A O 1
ATOM 1988 N N . ARG A 1 252 ? -8.143 7.293 10.172 1.00 95.00 252 ARG A N 1
ATOM 1989 C CA . ARG A 1 252 ? -8.903 8.162 9.259 1.00 95.00 252 ARG A CA 1
ATOM 1990 C C . ARG A 1 252 ? -8.372 9.584 9.217 1.00 95.00 252 ARG A C 1
ATOM 1992 O O . ARG A 1 252 ? -8.220 10.140 8.131 1.00 95.00 252 ARG A O 1
ATOM 1999 N N . GLU A 1 253 ? -8.075 10.173 10.373 1.00 96.19 253 GLU A N 1
ATOM 2000 C CA . GLU A 1 253 ? -7.500 11.519 10.443 1.00 96.19 253 GLU A CA 1
ATOM 2001 C C . GLU A 1 253 ? -6.156 11.578 9.697 1.00 96.19 253 GLU A C 1
ATOM 2003 O O . GLU A 1 253 ? -5.905 12.481 8.890 1.00 96.19 253 GLU A O 1
ATOM 2008 N N . TRP A 1 254 ? -5.295 10.583 9.918 1.00 96.44 254 TRP A N 1
ATOM 2009 C CA . TRP A 1 254 ? -4.003 10.487 9.248 1.00 96.44 254 TRP A CA 1
ATOM 2010 C C . TRP A 1 254 ? -4.150 10.181 7.759 1.00 96.44 254 TRP A C 1
ATOM 2012 O O . TRP A 1 254 ? -3.507 10.845 6.946 1.00 96.44 254 TRP A O 1
ATOM 2022 N N . GLY A 1 255 ? -5.036 9.266 7.378 1.00 95.38 255 GLY A N 1
ATOM 2023 C CA . GLY A 1 255 ? -5.353 8.954 5.987 1.00 95.38 255 GLY A CA 1
ATOM 2024 C C . GLY A 1 255 ? -5.860 10.182 5.231 1.00 95.38 255 GLY A C 1
ATOM 2025 O O . GLY A 1 255 ? -5.371 10.480 4.143 1.00 95.38 255 GLY A O 1
ATOM 2026 N N . ALA A 1 256 ? -6.742 10.980 5.839 1.00 95.94 256 ALA A N 1
ATOM 2027 C CA . ALA A 1 256 ? -7.248 12.217 5.245 1.00 95.94 256 ALA A CA 1
ATOM 2028 C C . ALA A 1 256 ? -6.149 13.280 5.060 1.00 95.94 256 ALA A C 1
ATOM 2030 O O . ALA A 1 256 ? -6.143 14.010 4.067 1.00 95.94 256 ALA A O 1
ATOM 2031 N N . ARG A 1 257 ? -5.195 13.373 5.996 1.00 96.81 257 ARG A N 1
ATOM 2032 C CA . ARG A 1 257 ? -4.119 14.376 5.952 1.00 96.81 257 ARG A CA 1
ATOM 2033 C C . ARG A 1 257 ? -2.944 13.979 5.055 1.00 96.81 257 ARG A C 1
ATOM 2035 O O . ARG A 1 257 ? -2.391 14.835 4.358 1.00 96.81 257 ARG A O 1
ATOM 2042 N N . TYR A 1 258 ? -2.519 12.721 5.116 1.00 96.75 258 TYR A N 1
ATOM 2043 C CA . TYR A 1 258 ? -1.326 12.214 4.434 1.00 96.75 258 TYR A CA 1
ATOM 2044 C C . TYR A 1 258 ? -1.655 11.512 3.116 1.00 96.75 258 TYR A C 1
ATOM 2046 O O . TYR A 1 258 ? -0.886 11.661 2.168 1.00 96.75 258 TYR A O 1
ATOM 2054 N N . GLY A 1 259 ? -2.805 10.842 3.006 1.00 96.38 259 GLY A N 1
ATOM 2055 C CA . GLY A 1 259 ? -3.226 10.114 1.805 1.00 96.38 259 GLY A CA 1
ATOM 2056 C C . GLY A 1 259 ? -3.163 10.956 0.526 1.00 96.38 259 GLY A C 1
ATOM 2057 O O . GLY A 1 259 ? -2.454 10.569 -0.401 1.00 96.38 259 GLY A O 1
ATOM 2058 N N . PRO A 1 260 ? -3.773 12.159 0.472 1.00 97.69 260 PRO A N 1
ATOM 2059 C CA . PRO A 1 260 ? -3.693 13.020 -0.711 1.00 97.69 260 PRO A CA 1
ATOM 2060 C C . PRO A 1 260 ? -2.267 13.465 -1.064 1.00 97.69 260 PRO A C 1
ATOM 2062 O O . PRO A 1 260 ? -1.956 13.671 -2.234 1.00 97.69 260 PRO A O 1
ATOM 2065 N N . ARG A 1 261 ? -1.383 13.613 -0.067 1.00 97.75 261 ARG A N 1
ATOM 2066 C CA . ARG A 1 261 ? 0.019 14.005 -0.288 1.00 97.75 261 ARG A CA 1
ATOM 2067 C C . ARG A 1 261 ? 0.828 12.860 -0.885 1.00 97.75 261 ARG A C 1
ATOM 2069 O O . ARG A 1 261 ? 1.602 13.105 -1.804 1.00 97.75 261 ARG A O 1
ATOM 2076 N N . ILE A 1 262 ? 0.627 11.640 -0.383 1.00 97.06 262 ILE A N 1
ATOM 2077 C CA . ILE A 1 262 ? 1.242 10.429 -0.939 1.00 97.06 262 ILE A CA 1
ATOM 2078 C C . ILE A 1 262 ? 0.721 10.206 -2.360 1.00 97.06 262 ILE A C 1
ATOM 2080 O O . ILE A 1 262 ? 1.517 10.042 -3.275 1.00 97.06 262 ILE A O 1
ATOM 2084 N N . LEU A 1 263 ? -0.593 10.312 -2.580 1.00 97.75 263 LEU A N 1
ATOM 2085 C CA . LEU A 1 263 ? -1.188 10.180 -3.911 1.00 97.75 263 LEU A CA 1
ATOM 2086 C C . LEU A 1 263 ? -0.613 11.203 -4.897 1.00 97.75 263 LEU A C 1
ATOM 2088 O O . LEU A 1 263 ? -0.259 10.837 -6.014 1.00 97.75 263 LEU A O 1
ATOM 2092 N N . LEU A 1 264 ? -0.480 12.472 -4.495 1.00 98.12 264 LEU A N 1
ATOM 2093 C CA . LEU A 1 264 ? 0.133 13.502 -5.337 1.00 98.12 264 LEU A CA 1
ATOM 2094 C C . LEU A 1 264 ? 1.604 13.189 -5.640 1.00 98.12 264 LEU A C 1
ATOM 2096 O O . LEU A 1 264 ? 2.039 13.354 -6.777 1.00 98.12 264 LEU A O 1
ATOM 2100 N N . TYR A 1 265 ? 2.364 12.741 -4.642 1.00 98.12 265 TYR A N 1
ATOM 2101 C CA . TYR A 1 265 ? 3.754 12.328 -4.816 1.00 98.12 265 TYR A CA 1
ATOM 2102 C C . TYR A 1 265 ? 3.885 11.180 -5.829 1.00 98.12 265 TYR A C 1
ATOM 2104 O O . TYR A 1 265 ? 4.654 11.293 -6.783 1.00 98.12 265 TYR A O 1
ATOM 2112 N N . GLU A 1 266 ? 3.087 10.124 -5.675 1.00 97.94 266 GLU A N 1
ATOM 2113 C CA . GLU A 1 266 ? 3.066 8.981 -6.592 1.00 97.94 266 GLU A CA 1
ATOM 2114 C C . GLU A 1 266 ? 2.594 9.388 -7.994 1.00 97.94 266 GLU A C 1
ATOM 2116 O O . GLU A 1 266 ? 3.166 8.963 -8.996 1.00 97.94 266 GLU A O 1
ATOM 2121 N N . ALA A 1 267 ? 1.609 10.285 -8.101 1.00 98.19 267 ALA A N 1
ATOM 2122 C CA . ALA A 1 267 ? 1.158 10.823 -9.382 1.00 98.19 267 ALA A CA 1
ATOM 2123 C C . ALA A 1 267 ? 2.257 11.632 -10.095 1.00 98.19 267 ALA A C 1
ATOM 2125 O O . ALA A 1 267 ? 2.412 11.521 -11.313 1.00 98.19 267 ALA A O 1
ATOM 2126 N N . ILE A 1 268 ? 3.048 12.416 -9.351 1.00 98.44 268 ILE A N 1
ATOM 2127 C CA . ILE A 1 268 ? 4.212 13.133 -9.892 1.00 98.44 268 ILE A CA 1
ATOM 2128 C C . ILE A 1 268 ? 5.261 12.135 -10.391 1.00 98.44 268 ILE A C 1
ATOM 2130 O O . ILE A 1 268 ? 5.773 12.308 -11.497 1.00 98.44 268 ILE A O 1
ATOM 2134 N N . TRP A 1 269 ? 5.556 11.080 -9.627 1.00 98.38 269 TRP A N 1
ATOM 2135 C CA . TRP A 1 269 ? 6.470 10.023 -10.065 1.00 98.38 269 TRP A CA 1
ATOM 2136 C C . TRP A 1 269 ? 5.979 9.302 -11.313 1.00 98.38 269 TRP A C 1
ATOM 2138 O O . TRP A 1 269 ? 6.752 9.123 -12.254 1.00 98.38 269 TRP A O 1
ATOM 2148 N N . LEU A 1 270 ? 4.698 8.942 -11.360 1.00 98.44 270 LEU A N 1
ATOM 2149 C CA . LEU A 1 270 ? 4.091 8.307 -12.523 1.00 98.44 270 LEU A CA 1
ATOM 2150 C C . LEU A 1 270 ? 4.22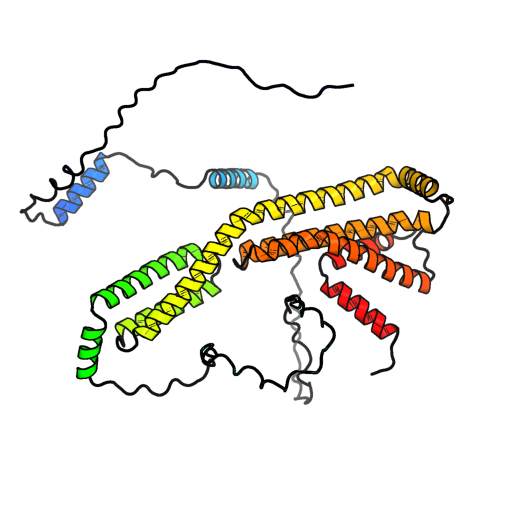5 9.193 -13.765 1.00 98.44 270 LEU A C 1
ATOM 2152 O O . LEU A 1 270 ? 4.674 8.727 -14.812 1.00 98.44 270 LEU A O 1
ATOM 2156 N N . ALA A 1 271 ? 3.889 10.480 -13.640 1.00 98.38 271 ALA A N 1
ATOM 2157 C CA . ALA A 1 271 ? 4.016 11.451 -14.721 1.00 98.38 271 ALA A CA 1
ATOM 2158 C C . ALA A 1 271 ? 5.477 11.641 -15.157 1.00 98.38 271 ALA A C 1
ATOM 2160 O O . ALA A 1 271 ? 5.754 11.713 -16.354 1.00 98.38 271 ALA A O 1
ATOM 2161 N N . LEU A 1 272 ? 6.419 11.677 -14.210 1.00 98.38 272 LEU A N 1
ATOM 2162 C CA . LEU A 1 272 ? 7.849 11.798 -14.488 1.00 98.38 272 LEU A CA 1
ATOM 2163 C C . LEU A 1 272 ? 8.384 10.570 -15.229 1.00 98.38 272 LEU A C 1
ATOM 2165 O O . LEU A 1 272 ? 9.096 10.721 -16.222 1.00 98.38 272 LEU A O 1
ATOM 2169 N N . LEU A 1 273 ? 8.032 9.361 -14.790 1.00 98.12 273 LEU A N 1
ATOM 2170 C CA . LEU A 1 273 ? 8.478 8.114 -15.414 1.00 98.12 273 LEU A CA 1
ATOM 2171 C C . LEU A 1 273 ? 7.865 7.925 -16.805 1.00 98.12 273 LEU A C 1
ATOM 2173 O O . LEU A 1 273 ? 8.595 7.632 -17.753 1.00 98.12 273 LEU A O 1
ATOM 2177 N N . LEU A 1 274 ? 6.558 8.162 -16.957 1.00 97.94 274 LEU A N 1
ATOM 2178 C CA . LEU A 1 274 ? 5.881 8.113 -18.258 1.00 97.94 274 LEU A CA 1
ATOM 2179 C C . LEU A 1 274 ? 6.401 9.194 -19.205 1.00 97.94 274 LEU A C 1
ATOM 2181 O O . LEU A 1 274 ? 6.693 8.906 -20.363 1.00 97.94 274 LEU A O 1
ATOM 2185 N N . GLY A 1 275 ? 6.571 10.424 -18.719 1.00 97.88 275 GLY A N 1
ATOM 2186 C CA . GLY A 1 275 ? 7.136 11.520 -19.501 1.00 97.88 275 GLY A CA 1
ATOM 2187 C C . GLY A 1 275 ? 8.556 11.206 -19.965 1.00 97.88 275 GLY A C 1
ATOM 2188 O O . GLY A 1 275 ? 8.867 11.363 -21.144 1.00 97.88 275 GLY A O 1
ATOM 2189 N N . THR A 1 276 ? 9.395 10.672 -19.072 1.00 96.75 276 THR A N 1
ATOM 2190 C CA . THR A 1 276 ? 10.758 10.234 -19.410 1.00 96.75 276 THR A CA 1
ATOM 2191 C C . THR A 1 276 ? 10.736 9.107 -20.438 1.00 96.75 276 THR A C 1
ATOM 2193 O O . THR A 1 276 ? 11.515 9.143 -21.384 1.00 96.75 276 THR A O 1
ATOM 2196 N N . PHE A 1 277 ? 9.825 8.140 -20.313 1.00 95.69 277 PHE A N 1
ATOM 2197 C CA . PHE A 1 277 ? 9.667 7.059 -21.286 1.00 95.69 277 PHE A CA 1
ATOM 2198 C C . PHE A 1 277 ? 9.236 7.570 -22.668 1.00 95.69 277 PHE A C 1
ATOM 2200 O O . PHE A 1 277 ? 9.811 7.158 -23.677 1.00 95.69 277 PHE A O 1
ATOM 2207 N N . ILE A 1 278 ? 8.272 8.492 -22.732 1.00 96.25 278 ILE A N 1
ATOM 2208 C CA . ILE A 1 278 ? 7.808 9.092 -23.992 1.00 96.25 278 ILE A CA 1
ATOM 2209 C C . ILE A 1 278 ? 8.941 9.883 -24.647 1.00 96.25 278 ILE A C 1
ATOM 2211 O O . ILE A 1 278 ? 9.215 9.688 -25.829 1.00 96.25 278 ILE A O 1
ATOM 2215 N N . VAL A 1 279 ? 9.644 10.727 -23.885 1.00 95.75 279 VAL A N 1
ATOM 2216 C CA . VAL A 1 279 ? 10.798 11.486 -24.390 1.00 95.75 279 VAL A CA 1
ATOM 2217 C C . VAL A 1 279 ? 11.896 10.532 -24.865 1.00 95.75 279 VAL A C 1
ATOM 2219 O O . VAL A 1 279 ? 12.399 10.686 -25.973 1.00 95.75 279 VAL A O 1
ATOM 2222 N N . ALA A 1 280 ? 12.224 9.499 -24.090 1.00 92.75 280 ALA A N 1
ATOM 2223 C CA . ALA A 1 280 ? 13.214 8.499 -24.479 1.00 92.75 280 ALA A CA 1
ATOM 2224 C C . ALA A 1 280 ? 12.842 7.767 -25.778 1.00 92.75 280 ALA A C 1
ATOM 2226 O O . ALA A 1 280 ? 13.719 7.467 -26.586 1.00 92.75 280 ALA A O 1
ATOM 2227 N N . SER A 1 281 ? 11.549 7.505 -25.979 1.00 90.81 281 SER A N 1
ATOM 2228 C CA . SER A 1 281 ? 11.031 6.808 -27.158 1.00 90.81 281 SER A CA 1
ATOM 2229 C C . SER A 1 281 ? 10.994 7.703 -28.398 1.00 90.81 281 SER A C 1
ATOM 2231 O O . SER A 1 281 ? 11.334 7.252 -29.484 1.00 90.81 281 SER A O 1
ATOM 2233 N N . VAL A 1 282 ? 10.603 8.974 -28.253 1.00 95.50 282 VAL A N 1
ATOM 2234 C CA . VAL A 1 282 ? 10.524 9.937 -29.368 1.00 95.50 282 VAL A CA 1
ATOM 2235 C C . VAL A 1 282 ? 11.911 10.415 -29.800 1.00 95.50 282 VAL A C 1
ATOM 2237 O O . VAL A 1 282 ? 12.147 10.649 -30.981 1.00 95.50 282 VAL A O 1
ATOM 2240 N N . PHE A 1 283 ? 12.837 10.556 -28.853 1.00 95.50 283 PHE A N 1
ATOM 2241 C CA . PHE A 1 283 ? 14.193 11.047 -29.093 1.00 95.50 283 PHE A CA 1
ATOM 2242 C C . PHE A 1 283 ? 15.235 9.921 -29.025 1.00 95.50 283 PHE A C 1
ATOM 2244 O O . PHE A 1 283 ? 16.367 10.158 -28.598 1.00 95.50 283 PHE A O 1
ATOM 2251 N N . SER A 1 284 ? 14.881 8.705 -29.458 1.00 92.56 284 SER A N 1
ATOM 2252 C CA . SER A 1 284 ? 15.772 7.539 -29.406 1.00 92.56 284 SER A CA 1
ATOM 2253 C C . SER A 1 284 ? 17.088 7.772 -30.148 1.00 92.56 284 SER A C 1
ATOM 2255 O O . SER A 1 284 ? 18.156 7.499 -29.595 1.00 92.56 284 SER A O 1
ATOM 2257 N N . ASP A 1 285 ? 17.040 8.325 -31.364 1.00 94.06 285 ASP A N 1
ATOM 2258 C CA . ASP A 1 285 ? 18.236 8.477 -32.203 1.00 94.06 285 ASP A CA 1
ATOM 2259 C C . ASP A 1 285 ? 19.170 9.568 -31.659 1.00 94.06 285 ASP A C 1
ATOM 2261 O O . ASP A 1 285 ? 20.336 9.259 -31.384 1.00 94.06 285 ASP A O 1
ATOM 2265 N N . PRO A 1 286 ? 18.690 10.801 -31.366 1.00 95.06 286 PRO A N 1
ATOM 2266 C CA . PRO A 1 286 ? 19.524 11.824 -30.738 1.00 95.06 286 PRO A CA 1
ATOM 2267 C C . PRO A 1 286 ? 20.095 11.378 -29.390 1.00 95.06 286 PRO A C 1
ATOM 2269 O O . PRO A 1 286 ? 21.233 11.710 -29.058 1.00 95.06 286 PRO A O 1
ATOM 2272 N N . MET A 1 287 ? 19.326 10.612 -28.608 1.00 92.69 287 MET A N 1
ATOM 2273 C CA . MET A 1 287 ? 19.789 10.101 -27.322 1.00 92.69 287 MET A CA 1
ATOM 2274 C C . MET A 1 287 ? 20.876 9.037 -27.487 1.00 92.69 287 MET A C 1
ATOM 2276 O O . MET A 1 287 ? 21.852 9.045 -26.738 1.00 92.69 287 MET A O 1
ATOM 2280 N N . THR A 1 288 ? 20.760 8.170 -28.493 1.00 93.44 288 THR A N 1
ATOM 2281 C CA . THR A 1 288 ? 21.779 7.164 -28.824 1.00 93.44 288 THR A CA 1
ATOM 2282 C C . THR A 1 288 ? 23.074 7.827 -29.301 1.00 93.44 288 THR A C 1
ATOM 2284 O O . THR A 1 288 ? 24.161 7.465 -28.848 1.00 93.44 288 THR A O 1
ATOM 2287 N N . GLU A 1 289 ? 22.983 8.849 -30.155 1.00 94.94 289 GLU A N 1
ATOM 2288 C CA . GLU A 1 289 ? 24.139 9.644 -30.588 1.00 94.94 289 GLU A CA 1
ATOM 2289 C C . GLU A 1 289 ? 24.795 10.399 -29.427 1.00 94.94 289 GLU A C 1
ATOM 2291 O O . GLU A 1 289 ? 26.025 10.447 -29.313 1.00 94.94 289 GLU A O 1
ATOM 2296 N N . TRP A 1 290 ? 23.984 10.980 -28.541 1.00 94.25 290 TRP A N 1
ATOM 2297 C CA . TRP A 1 290 ? 24.467 11.646 -27.338 1.00 94.25 290 TRP A CA 1
ATOM 2298 C C . TRP A 1 290 ? 25.179 10.660 -26.401 1.00 94.25 290 TRP A C 1
ATOM 2300 O O . TRP A 1 290 ? 26.302 10.937 -25.977 1.00 94.25 290 TRP A O 1
ATOM 2310 N N . LEU A 1 291 ? 24.600 9.479 -26.150 1.00 93.69 291 LEU A N 1
ATOM 2311 C CA . LEU A 1 291 ? 25.214 8.401 -25.363 1.00 93.69 291 LEU A CA 1
ATOM 2312 C C . LEU A 1 291 ? 26.536 7.927 -25.977 1.00 93.69 291 LEU A C 1
ATOM 2314 O O . LEU A 1 291 ? 27.521 7.746 -25.258 1.00 93.69 291 LEU A O 1
ATOM 2318 N N . ALA A 1 292 ? 26.588 7.753 -27.298 1.00 95.56 292 ALA A N 1
ATOM 2319 C CA . ALA A 1 292 ? 27.806 7.401 -28.023 1.00 95.56 292 ALA A CA 1
ATOM 2320 C C . ALA A 1 292 ? 28.900 8.465 -27.824 1.00 95.56 292 ALA A C 1
ATOM 2322 O O . ALA A 1 292 ? 30.037 8.138 -27.476 1.00 95.56 292 ALA A O 1
ATOM 2323 N N . ARG A 1 293 ? 28.537 9.750 -27.939 1.00 96.38 293 ARG A N 1
ATOM 2324 C CA . ARG A 1 293 ? 29.454 10.879 -27.730 1.00 96.38 293 ARG A CA 1
ATOM 2325 C C . ARG A 1 293 ? 29.973 10.948 -26.295 1.00 96.38 293 ARG A C 1
ATOM 2327 O O . ARG A 1 293 ? 31.176 11.093 -26.103 1.00 96.38 293 ARG A O 1
ATOM 2334 N N . VAL A 1 294 ? 29.092 10.832 -25.301 1.00 95.88 294 VAL A N 1
ATOM 2335 C CA . VAL A 1 294 ? 29.458 10.900 -23.875 1.00 95.88 294 VAL A CA 1
ATOM 2336 C C . VAL A 1 294 ? 30.300 9.697 -23.457 1.00 95.88 294 VAL A C 1
ATOM 2338 O O . VAL A 1 294 ? 31.259 9.848 -22.706 1.00 95.88 294 VAL A O 1
ATOM 2341 N N . SER A 1 295 ? 29.982 8.504 -23.962 1.00 94.56 295 SER A N 1
ATOM 2342 C CA . SER A 1 295 ? 30.735 7.287 -23.643 1.00 94.56 295 SER A CA 1
ATOM 2343 C C . SER A 1 295 ? 32.030 7.125 -24.449 1.00 94.56 295 SER A C 1
ATOM 2345 O O . SER A 1 295 ? 32.803 6.212 -24.159 1.00 94.56 295 SER A O 1
ATOM 2347 N N . GLY A 1 296 ? 32.272 7.971 -25.458 1.00 94.94 296 GLY A N 1
ATOM 2348 C CA . GLY A 1 296 ? 33.410 7.846 -26.374 1.00 94.94 296 GLY A CA 1
ATOM 2349 C C . GLY A 1 296 ? 33.365 6.575 -27.230 1.00 94.94 296 GLY A C 1
ATOM 2350 O O . GLY A 1 296 ? 34.409 6.096 -27.672 1.00 94.94 296 GLY A O 1
ATOM 2351 N N . ARG A 1 297 ? 32.178 5.990 -27.431 1.00 95.00 297 ARG A N 1
ATOM 2352 C CA . ARG A 1 297 ? 31.984 4.739 -28.179 1.00 95.00 297 ARG A CA 1
ATOM 2353 C C . ARG A 1 297 ? 31.251 4.986 -29.490 1.00 95.00 297 ARG A C 1
ATOM 2355 O O . ARG A 1 297 ? 30.534 5.966 -29.646 1.00 95.00 297 ARG A O 1
ATOM 2362 N N . ALA A 1 298 ? 31.411 4.067 -30.439 1.00 93.56 298 ALA A N 1
ATOM 2363 C CA . ALA A 1 298 ? 30.624 4.084 -31.666 1.00 93.56 298 ALA A CA 1
ATOM 2364 C C . ALA A 1 298 ? 29.135 3.832 -31.364 1.00 93.56 298 ALA A C 1
ATOM 2366 O O . ALA A 1 298 ? 28.802 3.037 -30.480 1.00 93.56 298 ALA A O 1
ATOM 2367 N N . VAL A 1 299 ? 28.252 4.456 -32.150 1.00 90.75 299 VAL A N 1
ATOM 2368 C CA . VAL A 1 299 ? 26.789 4.261 -32.090 1.00 90.75 299 VAL A CA 1
ATOM 2369 C C . VAL A 1 299 ? 26.414 2.783 -32.269 1.00 90.75 299 VAL A C 1
ATOM 2371 O O . VAL A 1 299 ? 25.504 2.291 -31.615 1.00 90.75 299 VAL A O 1
ATOM 2374 N N . SER A 1 300 ? 27.180 2.045 -33.077 1.00 89.38 300 SER A N 1
ATOM 2375 C CA . SER A 1 300 ? 27.004 0.606 -33.314 1.00 89.38 300 SER A CA 1
ATOM 2376 C C . SER A 1 300 ? 27.530 -0.297 -32.193 1.00 89.38 300 SER A C 1
ATOM 2378 O O . SER A 1 300 ? 27.447 -1.520 -32.302 1.00 89.38 300 SER A O 1
ATOM 2380 N N . SER A 1 301 ? 28.113 0.257 -31.126 1.00 91.81 301 SER A N 1
ATOM 2381 C CA . SER A 1 301 ? 28.615 -0.571 -30.031 1.00 91.81 301 SER A CA 1
ATOM 2382 C C . SER A 1 301 ? 27.463 -1.249 -29.283 1.00 91.81 301 SER A C 1
ATOM 2384 O O . SER A 1 301 ? 26.417 -0.649 -29.023 1.00 91.81 301 SER A O 1
ATOM 2386 N N . THR A 1 302 ? 27.666 -2.509 -28.889 1.00 87.75 302 THR A N 1
ATOM 2387 C CA . THR A 1 302 ? 26.674 -3.295 -28.137 1.00 87.75 302 THR A CA 1
ATOM 2388 C C . THR A 1 302 ? 26.226 -2.577 -26.866 1.00 87.75 302 THR A C 1
ATOM 2390 O O . THR A 1 302 ? 25.055 -2.582 -26.524 1.00 87.75 302 THR A O 1
ATOM 2393 N N . LEU A 1 303 ? 27.139 -1.888 -26.180 1.00 88.06 303 LEU A N 1
ATOM 2394 C CA . LEU A 1 303 ? 26.797 -1.158 -24.961 1.00 88.06 303 LEU A CA 1
ATOM 2395 C C . LEU A 1 303 ? 25.804 -0.015 -25.220 1.00 88.06 303 LEU A C 1
ATOM 2397 O O . LEU A 1 303 ? 24.868 0.153 -24.447 1.00 88.06 303 LEU A O 1
ATOM 2401 N N . VAL A 1 304 ? 25.991 0.753 -26.298 1.00 91.31 304 VAL A N 1
ATOM 2402 C CA . VAL A 1 304 ? 25.107 1.881 -26.635 1.00 91.31 304 VAL A CA 1
ATOM 2403 C C . VAL A 1 304 ? 23.738 1.376 -27.103 1.00 91.31 304 VAL A C 1
ATOM 2405 O O . VAL A 1 304 ? 22.718 1.887 -26.651 1.00 91.31 304 VAL A O 1
ATOM 2408 N N . SER A 1 305 ? 23.703 0.323 -27.924 1.00 87.88 305 SER A N 1
ATOM 2409 C CA . SER A 1 305 ? 22.443 -0.277 -28.401 1.00 87.88 305 SER A CA 1
ATOM 2410 C C . SER A 1 305 ? 21.619 -0.948 -27.293 1.00 87.88 305 SER A C 1
ATOM 2412 O O . SER A 1 305 ? 20.394 -0.915 -27.345 1.00 87.88 305 SER A O 1
ATOM 2414 N N . GLN A 1 306 ? 22.261 -1.508 -26.263 1.00 90.06 306 GLN A N 1
ATOM 2415 C CA . GLN A 1 306 ? 21.578 -2.136 -25.120 1.00 90.06 306 GLN A CA 1
ATOM 2416 C C . GLN A 1 306 ? 21.147 -1.125 -24.039 1.00 90.06 306 GLN A C 1
ATOM 2418 O O . GLN A 1 306 ? 20.339 -1.455 -23.174 1.00 90.06 306 GLN A O 1
ATOM 2423 N N . ALA A 1 307 ? 21.637 0.118 -24.084 1.00 91.25 307 ALA A N 1
ATOM 2424 C CA . ALA A 1 307 ? 21.307 1.129 -23.080 1.00 91.25 307 ALA A CA 1
ATOM 2425 C C . ALA A 1 307 ? 19.831 1.559 -23.128 1.00 91.25 307 ALA A C 1
ATOM 2427 O O . ALA A 1 307 ? 19.216 1.743 -22.079 1.00 91.25 307 ALA A O 1
ATOM 2428 N N . ILE A 1 308 ? 19.252 1.698 -24.327 1.00 90.81 308 ILE A N 1
ATOM 2429 C CA . ILE A 1 308 ? 17.856 2.132 -24.491 1.00 90.81 308 ILE A CA 1
ATOM 2430 C C . ILE A 1 308 ? 16.863 1.060 -24.000 1.00 90.81 308 ILE A C 1
ATOM 2432 O O . ILE A 1 308 ? 16.008 1.397 -23.178 1.00 90.81 308 ILE A O 1
ATOM 2436 N N . PRO A 1 309 ? 16.972 -0.226 -24.401 1.00 91.12 309 PRO A N 1
ATOM 2437 C CA . PRO A 1 309 ? 16.136 -1.290 -23.842 1.00 91.12 309 PRO A CA 1
ATOM 2438 C C . PRO A 1 309 ? 16.273 -1.429 -22.321 1.00 91.12 309 PRO A C 1
ATOM 2440 O O . PRO A 1 309 ? 15.265 -1.559 -21.629 1.00 91.12 309 PRO A O 1
ATOM 2443 N N . PHE A 1 310 ? 17.498 -1.324 -21.793 1.00 93.56 310 PHE A N 1
ATOM 2444 C CA . PHE A 1 310 ? 17.740 -1.341 -20.350 1.00 93.56 310 PHE A CA 1
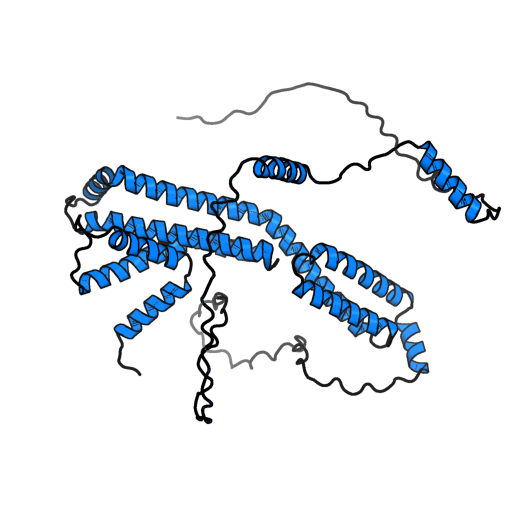ATOM 2445 C C . PHE A 1 310 ? 17.015 -0.195 -19.636 1.00 93.56 310 PHE A C 1
ATOM 2447 O O . PHE A 1 310 ? 16.279 -0.418 -18.673 1.00 93.56 310 PHE A O 1
ATOM 2454 N N . LEU A 1 311 ? 17.148 1.034 -20.140 1.00 94.88 311 LEU A N 1
ATOM 2455 C CA . LEU A 1 311 ? 16.445 2.186 -19.583 1.00 94.88 311 LEU A CA 1
ATOM 2456 C C . LEU A 1 311 ? 14.923 2.015 -19.660 1.00 94.88 311 LEU A C 1
ATOM 2458 O O . LEU A 1 311 ? 14.225 2.346 -18.706 1.00 94.88 311 LEU A O 1
ATOM 2462 N N . SER A 1 312 ? 14.402 1.445 -20.751 1.00 94.19 312 SER A N 1
ATOM 2463 C CA . SER A 1 312 ? 12.975 1.141 -20.871 1.00 94.19 312 SER A CA 1
ATOM 2464 C C . SER A 1 312 ? 12.507 0.208 -19.753 1.00 94.19 312 SER A C 1
ATOM 2466 O O . SER A 1 312 ? 11.523 0.513 -19.083 1.00 94.19 312 SER A O 1
ATOM 2468 N N . THR A 1 313 ? 13.233 -0.879 -19.483 1.00 96.06 313 THR A N 1
ATOM 2469 C CA . THR A 1 313 ? 12.886 -1.796 -18.387 1.00 96.06 313 THR A CA 1
ATOM 2470 C C . THR A 1 313 ? 12.996 -1.163 -17.000 1.00 96.06 313 THR A C 1
ATOM 2472 O O . THR A 1 313 ? 12.137 -1.422 -16.162 1.00 96.06 313 THR A O 1
ATOM 2475 N N . LEU A 1 314 ? 13.980 -0.286 -16.760 1.00 97.62 314 LEU A N 1
ATOM 2476 C CA . LEU A 1 314 ? 14.073 0.489 -15.516 1.00 97.62 314 LEU A CA 1
ATOM 2477 C C . LEU A 1 314 ? 12.825 1.360 -15.310 1.00 97.62 314 LEU A C 1
ATOM 2479 O O . LEU A 1 314 ? 12.227 1.350 -14.236 1.00 97.62 314 LEU A O 1
ATOM 2483 N N . LEU A 1 315 ? 12.408 2.087 -16.352 1.00 97.69 315 LEU A N 1
ATOM 2484 C CA . LEU A 1 315 ? 11.241 2.969 -16.302 1.00 97.69 315 LEU A CA 1
ATOM 2485 C C . LEU A 1 315 ? 9.948 2.179 -16.076 1.00 97.69 315 LEU A C 1
ATOM 2487 O O . LEU A 1 315 ? 9.160 2.541 -15.206 1.00 97.69 315 LEU A O 1
ATOM 2491 N N . TRP A 1 316 ? 9.751 1.074 -16.801 1.00 97.94 316 TRP A N 1
ATOM 2492 C CA . TRP A 1 316 ? 8.583 0.209 -16.618 1.00 97.94 316 TRP A CA 1
ATOM 2493 C C . TRP A 1 316 ? 8.544 -0.449 -15.237 1.00 97.94 316 TRP A C 1
ATOM 2495 O O . TRP A 1 316 ? 7.470 -0.531 -14.644 1.00 97.94 316 TRP A O 1
ATOM 2505 N N . GLY A 1 317 ? 9.696 -0.845 -14.689 1.00 97.62 317 GLY A N 1
ATOM 2506 C CA . GLY A 1 317 ? 9.795 -1.313 -13.307 1.00 97.62 317 GLY A CA 1
ATOM 2507 C C . GLY A 1 317 ? 9.397 -0.240 -12.294 1.00 97.62 317 GLY A C 1
ATOM 2508 O O . GLY A 1 317 ? 8.602 -0.510 -11.397 1.00 97.62 317 GLY A O 1
ATOM 2509 N N . GLY A 1 318 ? 9.872 0.996 -12.473 1.00 97.94 318 GLY A N 1
ATOM 2510 C CA . GLY A 1 318 ? 9.473 2.134 -11.640 1.00 97.94 318 GLY A CA 1
ATOM 2511 C C . GLY A 1 318 ? 7.968 2.399 -11.679 1.00 97.94 318 GLY A C 1
ATOM 2512 O O . GLY A 1 318 ? 7.350 2.574 -10.633 1.00 97.94 318 GLY A O 1
ATOM 2513 N N . ILE A 1 319 ? 7.364 2.357 -12.873 1.00 98.19 319 ILE A N 1
ATOM 2514 C CA . ILE A 1 319 ? 5.911 2.512 -13.051 1.00 98.19 319 ILE A CA 1
ATOM 2515 C C . ILE A 1 319 ? 5.162 1.403 -12.297 1.00 98.19 319 ILE A C 1
ATOM 2517 O O . ILE A 1 319 ? 4.180 1.686 -11.617 1.00 98.19 319 ILE A O 1
ATOM 2521 N N . GLY A 1 320 ? 5.643 0.158 -12.364 1.00 97.62 320 GLY A N 1
ATOM 2522 C CA . GLY A 1 320 ? 5.091 -0.952 -11.584 1.00 97.62 320 GLY A CA 1
ATOM 2523 C C . GLY A 1 320 ? 5.138 -0.704 -10.073 1.00 97.62 320 GLY A C 1
ATOM 2524 O O . GLY A 1 320 ? 4.143 -0.937 -9.387 1.00 97.62 320 GLY A O 1
ATOM 2525 N N . GLY A 1 321 ? 6.257 -0.172 -9.571 1.00 97.50 321 GLY A N 1
ATOM 2526 C CA . GLY A 1 321 ? 6.420 0.208 -8.163 1.00 97.50 321 GLY A CA 1
ATOM 2527 C C . GLY A 1 321 ? 5.423 1.281 -7.716 1.00 97.50 321 GLY A C 1
ATOM 2528 O O . GLY A 1 321 ? 4.751 1.109 -6.703 1.00 97.50 321 GLY A O 1
ATOM 2529 N N . VAL A 1 322 ? 5.244 2.335 -8.519 1.00 98.12 322 VAL A N 1
ATOM 2530 C CA . VAL A 1 322 ? 4.249 3.395 -8.258 1.00 98.12 322 VAL A CA 1
ATOM 2531 C C . VAL A 1 322 ? 2.826 2.829 -8.207 1.00 98.12 322 VAL A C 1
ATOM 2533 O O . VAL A 1 322 ? 2.052 3.140 -7.304 1.00 98.12 322 VAL A O 1
ATOM 2536 N N . VAL A 1 323 ? 2.463 1.959 -9.156 1.00 97.88 323 VAL A N 1
ATOM 2537 C CA . VAL A 1 323 ? 1.129 1.335 -9.180 1.00 97.88 323 VAL A CA 1
ATOM 2538 C C . VAL A 1 323 ? 0.905 0.456 -7.944 1.00 97.88 323 VAL A C 1
ATOM 2540 O O . VAL A 1 323 ? -0.196 0.454 -7.397 1.00 97.88 323 VAL A O 1
ATOM 2543 N N . SER A 1 324 ? 1.937 -0.244 -7.466 1.00 96.56 324 SER A N 1
ATOM 2544 C CA . SER A 1 324 ? 1.871 -1.028 -6.224 1.00 96.56 324 SER A CA 1
ATOM 2545 C C . SER A 1 324 ? 1.675 -0.146 -4.991 1.00 96.56 324 SER A C 1
ATOM 2547 O O . SER A 1 324 ? 0.813 -0.436 -4.161 1.00 96.56 324 SER A O 1
ATOM 2549 N N . ALA A 1 325 ? 2.393 0.980 -4.910 1.00 97.12 325 ALA A N 1
ATOM 2550 C CA . ALA A 1 325 ? 2.211 1.969 -3.849 1.00 97.12 325 ALA A CA 1
ATOM 2551 C C . ALA A 1 325 ? 0.780 2.517 -3.821 1.00 97.12 325 ALA A C 1
ATOM 2553 O O . ALA A 1 325 ? 0.155 2.550 -2.763 1.00 97.12 325 ALA A O 1
ATOM 2554 N N . LEU A 1 326 ? 0.239 2.897 -4.984 1.00 97.00 326 LEU A N 1
ATOM 2555 C CA . LEU A 1 326 ? -1.126 3.411 -5.113 1.00 97.00 326 LEU A CA 1
ATOM 2556 C C . LEU A 1 326 ? -2.182 2.361 -4.750 1.00 97.00 326 LEU A C 1
ATOM 2558 O O . LEU A 1 326 ? -3.142 2.682 -4.051 1.00 97.00 326 LEU A O 1
ATOM 2562 N N . TRP A 1 327 ? -1.996 1.115 -5.191 1.00 96.69 327 TRP A N 1
ATOM 2563 C CA . TRP A 1 327 ? -2.877 0.003 -4.831 1.00 96.69 327 TRP A CA 1
ATOM 2564 C C . TRP A 1 327 ? -2.879 -0.239 -3.318 1.00 96.69 327 TRP A C 1
ATOM 2566 O O . TRP A 1 327 ? -3.939 -0.287 -2.698 1.00 96.69 327 TRP A O 1
ATOM 2576 N N . SER A 1 328 ? -1.691 -0.321 -2.712 1.00 95.56 328 SER A N 1
ATOM 2577 C CA . SER A 1 328 ? -1.533 -0.492 -1.266 1.00 95.56 328 SER A CA 1
ATOM 2578 C C . SER A 1 328 ? -2.158 0.672 -0.491 1.00 95.56 328 SER A C 1
ATOM 2580 O O . SER A 1 328 ? -2.889 0.452 0.471 1.00 95.56 328 SER A O 1
ATOM 2582 N N . LEU A 1 329 ? -1.952 1.911 -0.944 1.00 96.06 329 LEU A N 1
ATOM 2583 C CA . LEU A 1 329 ? -2.528 3.097 -0.313 1.00 96.06 329 LEU A CA 1
ATOM 2584 C C . LEU A 1 329 ? -4.059 3.046 -0.331 1.00 96.06 329 LEU A C 1
ATOM 2586 O O . LEU A 1 329 ? -4.698 3.341 0.677 1.00 96.06 329 LEU A O 1
ATOM 2590 N N . HIS A 1 330 ? -4.645 2.662 -1.468 1.00 95.62 330 HIS A N 1
ATOM 2591 C CA . HIS A 1 330 ? -6.091 2.522 -1.602 1.00 95.62 330 HIS A CA 1
ATOM 2592 C C . HIS A 1 330 ? -6.649 1.460 -0.651 1.00 95.62 330 HIS A C 1
ATOM 2594 O O . HIS A 1 330 ? -7.626 1.739 0.044 1.00 95.62 330 HIS A O 1
ATOM 2600 N N . TRP A 1 331 ? -5.993 0.300 -0.577 1.00 95.12 331 TRP A N 1
ATOM 2601 C CA . TRP A 1 331 ? -6.374 -0.812 0.293 1.00 95.12 331 TRP A CA 1
ATOM 2602 C C . TRP A 1 331 ? -6.353 -0.431 1.784 1.00 95.12 331 TRP A C 1
ATOM 2604 O O . TRP A 1 331 ? -7.352 -0.606 2.479 1.00 95.12 331 TRP A O 1
ATOM 2614 N N . HIS A 1 332 ? -5.264 0.174 2.275 1.00 93.44 332 HIS A N 1
ATOM 2615 C CA . HIS A 1 332 ? -5.139 0.539 3.697 1.00 93.44 332 HIS A CA 1
ATOM 2616 C C . HIS A 1 332 ? -6.059 1.705 4.100 1.00 93.44 332 HIS A C 1
ATOM 2618 O O . HIS A 1 332 ? -6.525 1.775 5.237 1.00 93.44 332 HIS A O 1
ATOM 2624 N N . ILE A 1 333 ? -6.352 2.631 3.178 1.00 92.12 333 ILE A N 1
ATOM 2625 C CA . ILE A 1 333 ? -7.245 3.766 3.462 1.00 92.12 333 ILE A CA 1
ATOM 2626 C C . ILE A 1 333 ? -8.724 3.386 3.338 1.00 92.12 333 ILE A C 1
ATOM 2628 O O . ILE A 1 333 ? -9.531 3.895 4.111 1.00 92.12 333 ILE A O 1
ATOM 2632 N N . SER A 1 334 ? -9.099 2.549 2.369 1.00 90.38 334 SER A N 1
ATOM 2633 C CA . SER A 1 334 ? -10.517 2.302 2.053 1.00 90.38 334 SER A CA 1
ATOM 2634 C C . SER A 1 334 ? -11.047 1.044 2.726 1.00 90.38 334 SER A C 1
ATOM 2636 O O . SER A 1 334 ? -12.133 1.081 3.304 1.00 90.38 334 SER A O 1
ATOM 2638 N N . ASP A 1 335 ? -10.268 -0.038 2.684 1.00 90.25 335 ASP A N 1
ATOM 2639 C CA . ASP A 1 335 ? -10.739 -1.357 3.097 1.00 90.25 335 ASP A CA 1
ATOM 2640 C C . ASP A 1 335 ? -10.330 -1.659 4.538 1.00 90.25 335 ASP A C 1
ATOM 2642 O O . ASP A 1 335 ? -11.192 -1.978 5.354 1.00 90.25 335 ASP A O 1
ATOM 2646 N N . GLN A 1 336 ? -9.051 -1.483 4.891 1.00 90.25 336 GLN A N 1
ATOM 2647 C CA . GLN A 1 336 ? -8.530 -1.864 6.215 1.00 90.25 336 GLN A CA 1
ATOM 2648 C C . GLN A 1 336 ? -8.632 -0.765 7.290 1.00 90.25 336 GLN A C 1
ATOM 2650 O O . GLN A 1 336 ? -8.698 -1.089 8.475 1.00 90.25 336 GLN A O 1
ATOM 2655 N N . LEU A 1 337 ? -8.733 0.523 6.921 1.00 90.75 337 LEU A N 1
ATOM 2656 C CA . LEU A 1 337 ? -8.759 1.666 7.863 1.00 90.75 337 LEU A CA 1
ATOM 2657 C C . LEU A 1 337 ? -7.637 1.605 8.920 1.00 90.75 337 LEU A C 1
ATOM 2659 O O . LEU A 1 337 ? -7.822 1.994 10.076 1.00 90.75 337 LEU A O 1
ATOM 2663 N N . ASP A 1 338 ? -6.476 1.093 8.527 1.00 92.75 338 ASP A N 1
ATOM 2664 C CA . ASP A 1 338 ? -5.332 0.823 9.396 1.00 92.75 338 ASP A CA 1
ATOM 2665 C C . ASP A 1 338 ? -4.088 1.627 8.996 1.00 92.75 338 ASP A C 1
ATOM 2667 O O . ASP A 1 338 ? -2.987 1.370 9.479 1.00 92.75 338 ASP A O 1
ATOM 2671 N N . PHE A 1 339 ? -4.268 2.646 8.154 1.00 94.88 339 PHE A N 1
ATOM 2672 C CA . PHE A 1 339 ? -3.222 3.577 7.764 1.00 94.88 339 PHE A CA 1
ATOM 2673 C C . PHE A 1 339 ? -2.500 4.172 8.985 1.00 94.88 339 PHE A C 1
ATOM 2675 O O . PHE A 1 339 ? -3.112 4.860 9.810 1.00 94.88 339 PHE A O 1
ATOM 2682 N N . ASP A 1 340 ? -1.184 3.957 9.040 1.00 94.31 340 ASP A N 1
ATOM 2683 C CA . ASP A 1 340 ? -0.269 4.583 9.993 1.00 94.31 340 ASP A CA 1
ATOM 2684 C C . ASP A 1 340 ? 0.713 5.508 9.254 1.00 94.31 340 ASP A C 1
ATOM 2686 O O . ASP A 1 340 ? 1.206 5.205 8.163 1.00 94.31 340 ASP A O 1
ATOM 2690 N N . LYS A 1 341 ? 1.026 6.649 9.872 1.00 93.38 341 LYS A N 1
ATOM 2691 C CA . LYS A 1 341 ? 2.016 7.615 9.377 1.00 93.38 341 LYS A CA 1
ATOM 2692 C C . LYS A 1 341 ? 3.420 7.009 9.280 1.00 93.38 341 LYS A C 1
ATOM 2694 O O . LYS A 1 341 ? 4.226 7.486 8.482 1.00 93.38 341 LYS A O 1
ATOM 2699 N N . ASP A 1 342 ? 3.713 5.974 10.061 1.00 95.00 342 ASP A N 1
ATOM 2700 C CA . ASP A 1 342 ? 5.030 5.337 10.060 1.00 95.00 342 ASP A CA 1
ATOM 2701 C C . ASP A 1 342 ? 5.285 4.578 8.740 1.00 95.00 342 ASP A C 1
ATOM 2703 O O . ASP A 1 342 ? 6.431 4.447 8.307 1.00 95.00 342 ASP A O 1
ATOM 2707 N N . TYR A 1 343 ? 4.224 4.207 8.009 1.00 93.81 343 TYR A N 1
ATOM 2708 C CA . TYR A 1 343 ? 4.329 3.605 6.676 1.00 93.81 343 TYR A CA 1
ATOM 2709 C C . TYR A 1 343 ? 4.581 4.612 5.551 1.00 93.81 343 TYR A C 1
ATOM 2711 O O . TYR A 1 343 ? 4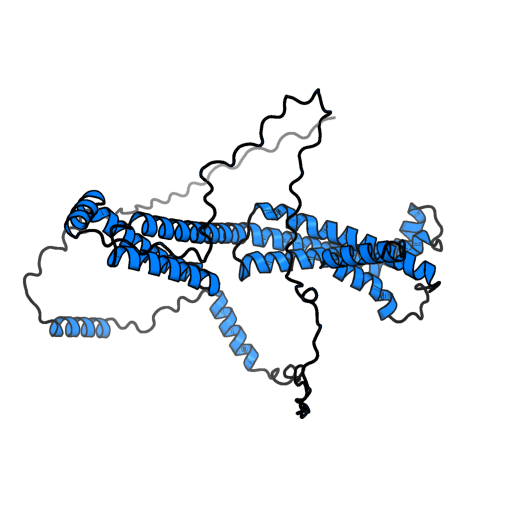.828 4.195 4.423 1.00 93.81 343 TYR A O 1
ATOM 2719 N N . VAL A 1 344 ? 4.582 5.929 5.806 1.00 96.00 344 VAL A N 1
ATOM 2720 C CA . VAL A 1 344 ? 4.845 6.939 4.758 1.00 96.00 344 VAL A CA 1
ATOM 2721 C C . VAL A 1 344 ? 6.173 6.666 4.050 1.00 96.00 344 VAL A C 1
ATOM 2723 O O . VAL A 1 344 ? 6.238 6.752 2.826 1.00 96.00 344 VAL A O 1
ATOM 2726 N N . MET A 1 345 ? 7.213 6.287 4.801 1.00 96.50 345 MET A N 1
ATOM 2727 C CA . MET A 1 345 ? 8.524 5.970 4.229 1.00 96.50 345 MET A CA 1
ATOM 2728 C C . MET A 1 345 ? 8.452 4.789 3.252 1.00 96.50 345 MET A C 1
ATOM 2730 O O . MET A 1 345 ? 9.059 4.839 2.187 1.00 96.50 345 MET A O 1
ATOM 2734 N N . TRP A 1 346 ? 7.645 3.773 3.570 1.00 95.69 346 TRP A N 1
ATOM 2735 C CA . TRP A 1 346 ? 7.472 2.592 2.725 1.00 95.69 346 TRP A CA 1
ATOM 2736 C C . TRP A 1 346 ? 6.881 2.937 1.354 1.00 95.69 346 TRP A C 1
ATOM 2738 O O . TRP A 1 346 ? 7.309 2.361 0.356 1.00 95.69 346 TRP A O 1
ATOM 2748 N N . TYR A 1 347 ? 5.948 3.896 1.284 1.00 96.69 347 TYR A N 1
ATOM 2749 C CA . TYR A 1 347 ? 5.393 4.373 0.011 1.00 96.69 347 TYR A CA 1
ATOM 2750 C C . TYR A 1 347 ? 6.448 5.120 -0.816 1.00 96.69 347 TYR A C 1
ATOM 2752 O O . TYR A 1 347 ? 6.641 4.806 -1.986 1.00 96.69 347 TYR A O 1
ATOM 2760 N N . LEU A 1 348 ? 7.210 6.026 -0.187 1.00 96.94 348 LEU A N 1
ATOM 2761 C CA . LEU A 1 348 ? 8.253 6.817 -0.860 1.00 96.94 348 LEU A CA 1
ATOM 2762 C C . LEU A 1 348 ? 9.352 5.954 -1.506 1.00 96.94 348 LEU A C 1
ATOM 2764 O O . LEU A 1 348 ? 9.988 6.369 -2.475 1.00 96.94 348 LEU A O 1
ATOM 2768 N N . GLU A 1 349 ? 9.600 4.763 -0.966 1.00 97.00 349 GLU A N 1
ATOM 2769 C CA . GLU A 1 349 ? 10.627 3.846 -1.460 1.00 97.00 349 GLU A CA 1
ATOM 2770 C C . GLU A 1 349 ? 10.167 2.998 -2.661 1.00 97.00 349 GLU A C 1
ATOM 2772 O O . GLU A 1 349 ? 11.015 2.517 -3.421 1.00 97.00 349 GLU A O 1
ATOM 2777 N N . GLN A 1 350 ? 8.857 2.839 -2.896 1.00 96.94 350 GLN A N 1
ATOM 2778 C CA . GLN A 1 350 ? 8.339 1.933 -3.934 1.00 96.94 350 GLN A CA 1
ATOM 2779 C C . GLN A 1 350 ? 8.791 2.271 -5.363 1.00 96.94 350 GLN A C 1
ATOM 2781 O O . GLN A 1 350 ? 9.214 1.349 -6.068 1.00 96.94 350 GLN A O 1
ATOM 2786 N N . PRO A 1 351 ? 8.778 3.538 -5.831 1.00 98.00 351 PRO A N 1
ATOM 2787 C CA . PRO A 1 351 ? 9.218 3.853 -7.191 1.00 98.00 351 PRO A CA 1
ATOM 2788 C C . PRO A 1 351 ? 10.695 3.505 -7.409 1.00 98.00 351 PRO A C 1
ATOM 2790 O O . PRO A 1 351 ? 11.071 2.970 -8.453 1.00 98.00 351 PRO A O 1
ATOM 2793 N N . LEU A 1 352 ? 11.536 3.758 -6.399 1.00 97.38 352 LEU A N 1
ATOM 2794 C CA . LEU A 1 352 ? 12.969 3.462 -6.444 1.00 97.38 352 LEU A CA 1
ATOM 2795 C C . LEU A 1 352 ? 13.225 1.953 -6.473 1.00 97.38 352 LEU A C 1
ATOM 2797 O O . LEU A 1 352 ? 14.011 1.483 -7.300 1.00 97.38 352 LEU A O 1
ATOM 2801 N N . LEU A 1 353 ? 12.535 1.188 -5.621 1.00 96.06 353 LEU A N 1
ATOM 2802 C CA . LEU A 1 353 ? 12.611 -0.273 -5.633 1.00 96.06 353 LEU A CA 1
ATOM 2803 C C . LEU A 1 353 ? 12.134 -0.843 -6.973 1.00 96.06 353 LEU A C 1
ATOM 2805 O O . LEU A 1 353 ? 12.808 -1.704 -7.539 1.00 96.06 353 LEU A O 1
ATOM 2809 N N . GLY A 1 354 ? 11.042 -0.315 -7.530 1.00 96.75 354 GLY A N 1
ATOM 2810 C CA . GLY A 1 354 ? 10.543 -0.694 -8.850 1.00 96.75 354 GLY A CA 1
ATOM 2811 C C . GLY A 1 354 ? 11.580 -0.486 -9.958 1.00 96.75 354 GLY A C 1
ATOM 2812 O O . GLY A 1 354 ? 11.800 -1.385 -10.771 1.00 96.75 354 GLY A O 1
ATOM 2813 N N . ILE A 1 355 ? 12.277 0.656 -9.963 1.00 97.88 355 ILE A N 1
ATOM 2814 C CA . ILE A 1 355 ? 13.356 0.941 -10.924 1.00 97.88 355 ILE A CA 1
ATOM 2815 C C . ILE A 1 355 ? 14.468 -0.105 -10.806 1.00 97.88 355 ILE A C 1
ATOM 2817 O O . ILE A 1 355 ? 14.870 -0.697 -11.808 1.00 97.88 355 ILE A O 1
ATOM 2821 N N . VAL A 1 356 ? 14.947 -0.368 -9.587 1.00 96.69 356 VAL A N 1
ATOM 2822 C CA . VAL A 1 356 ? 16.013 -1.353 -9.348 1.00 96.69 356 VAL A CA 1
ATOM 2823 C C . VAL A 1 356 ? 15.584 -2.747 -9.810 1.00 96.69 356 VAL A C 1
ATOM 2825 O O . VAL A 1 356 ? 16.341 -3.420 -10.513 1.00 96.69 356 VAL A O 1
ATOM 2828 N N . LEU A 1 357 ? 14.359 -3.166 -9.483 1.00 95.25 357 LEU A N 1
ATOM 2829 C CA . LEU A 1 357 ? 13.814 -4.463 -9.890 1.00 95.25 357 LEU A CA 1
ATOM 2830 C C . LEU A 1 357 ? 13.669 -4.577 -11.410 1.00 95.25 357 LEU A C 1
ATOM 2832 O O . LEU A 1 357 ? 14.019 -5.616 -11.966 1.00 95.25 357 LEU A O 1
ATOM 2836 N N . GLY A 1 358 ? 13.248 -3.515 -12.101 1.00 95.81 358 GLY A N 1
ATOM 2837 C CA . GLY A 1 358 ? 13.224 -3.487 -13.565 1.00 95.81 358 GLY A CA 1
ATOM 2838 C C . GLY A 1 358 ? 14.607 -3.721 -14.180 1.00 95.81 358 GLY A C 1
ATOM 2839 O O . GLY A 1 358 ? 14.746 -4.470 -15.149 1.00 95.81 358 GLY A O 1
ATOM 2840 N N . GLY A 1 359 ? 15.651 -3.164 -13.561 1.00 95.75 359 GLY A N 1
ATOM 2841 C CA . GLY A 1 359 ? 17.040 -3.384 -13.964 1.00 95.75 359 GLY A CA 1
ATOM 2842 C C . GLY A 1 359 ? 17.497 -4.823 -13.737 1.00 95.75 359 GLY A C 1
ATOM 2843 O O . GLY A 1 359 ? 18.137 -5.413 -14.606 1.00 95.75 359 GLY A O 1
ATOM 2844 N N . ILE A 1 360 ? 17.123 -5.420 -12.605 1.00 94.69 360 ILE A N 1
ATOM 2845 C CA . ILE A 1 360 ? 17.403 -6.833 -12.311 1.00 94.69 360 ILE A CA 1
ATOM 2846 C C . ILE A 1 360 ? 16.707 -7.743 -13.331 1.00 94.69 360 ILE A C 1
ATOM 2848 O O . ILE A 1 360 ? 17.349 -8.636 -13.885 1.00 94.69 360 ILE A O 1
ATOM 2852 N N . VAL A 1 361 ? 15.427 -7.497 -13.631 1.00 93.62 361 VAL A N 1
ATOM 2853 C CA . VAL A 1 361 ? 14.673 -8.256 -14.643 1.00 93.62 361 VAL A CA 1
ATOM 2854 C C . VAL A 1 361 ? 15.363 -8.176 -16.002 1.00 93.62 361 VAL A C 1
ATOM 2856 O O . VAL A 1 361 ? 15.531 -9.203 -16.660 1.00 93.62 361 VAL A O 1
ATOM 2859 N N . TYR A 1 362 ? 15.832 -6.995 -16.407 1.00 93.44 362 TYR A N 1
ATOM 2860 C CA . TYR A 1 362 ? 16.593 -6.852 -17.644 1.00 93.44 362 TYR A CA 1
ATOM 2861 C C . TYR A 1 362 ? 17.859 -7.701 -17.665 1.00 93.44 362 TYR A C 1
ATOM 2863 O O . TYR A 1 362 ? 18.123 -8.364 -18.662 1.00 93.44 362 TYR A O 1
ATOM 2871 N N . LEU A 1 363 ? 18.639 -7.697 -16.580 1.00 92.88 363 LEU A N 1
ATOM 2872 C CA . LEU A 1 363 ? 19.871 -8.483 -16.503 1.00 92.88 363 LEU A CA 1
ATOM 2873 C C . LEU A 1 363 ? 19.579 -9.979 -16.610 1.00 92.88 363 LEU A C 1
ATOM 2875 O O . LEU A 1 363 ? 20.232 -10.666 -17.390 1.00 92.88 363 LEU A O 1
ATOM 2879 N N . ILE A 1 364 ? 18.558 -10.464 -15.899 1.00 90.88 364 ILE A N 1
ATOM 2880 C CA . ILE A 1 364 ? 18.118 -11.863 -15.967 1.00 90.88 364 ILE A CA 1
ATOM 2881 C C . ILE A 1 364 ? 17.733 -12.234 -17.402 1.00 90.88 364 ILE A C 1
ATOM 2883 O O . ILE A 1 364 ? 18.212 -13.235 -17.937 1.00 90.88 364 ILE A O 1
ATOM 2887 N N . MET A 1 365 ? 16.899 -11.413 -18.044 1.00 89.62 365 MET A N 1
ATOM 2888 C CA . MET A 1 365 ? 16.448 -11.655 -19.414 1.00 89.62 365 MET A CA 1
ATOM 2889 C C . MET A 1 365 ? 17.607 -11.572 -20.410 1.00 89.62 365 MET A C 1
ATOM 2891 O O . MET A 1 365 ? 17.746 -12.446 -21.259 1.00 89.62 365 MET A O 1
ATOM 2895 N N . GLY A 1 366 ? 18.478 -10.570 -20.283 1.00 87.62 366 GLY A N 1
ATOM 2896 C CA . GLY A 1 366 ? 19.662 -10.395 -21.120 1.00 87.62 366 GLY A CA 1
ATOM 2897 C C . GLY A 1 366 ? 20.624 -11.578 -21.015 1.00 87.62 366 GLY A C 1
ATOM 2898 O O . GLY A 1 366 ? 21.101 -12.071 -22.035 1.00 87.62 366 GLY A O 1
ATOM 2899 N N . THR A 1 367 ? 20.854 -12.099 -19.805 1.00 85.94 367 THR A N 1
ATOM 2900 C CA . THR A 1 367 ? 21.619 -13.337 -19.601 1.00 85.94 367 THR A CA 1
ATOM 2901 C C . THR A 1 367 ? 20.909 -14.544 -20.217 1.00 85.94 367 THR A C 1
ATOM 2903 O O . THR A 1 367 ? 21.553 -15.334 -20.904 1.00 85.94 367 THR A O 1
ATOM 2906 N N . GLY A 1 368 ? 19.591 -14.675 -20.040 1.00 85.06 368 GLY A N 1
ATOM 2907 C CA . GLY A 1 368 ? 18.806 -15.759 -20.637 1.00 85.06 368 GLY A CA 1
ATOM 2908 C C . GLY A 1 368 ? 18.872 -15.770 -22.168 1.00 85.06 368 GLY A C 1
ATOM 2909 O O . GLY A 1 368 ? 19.143 -16.806 -22.772 1.00 85.06 368 GLY A O 1
ATOM 2910 N N . PHE A 1 369 ? 18.709 -14.613 -22.809 1.00 83.00 369 PHE A N 1
ATOM 2911 C CA . PHE A 1 369 ? 18.803 -14.489 -24.265 1.00 83.00 369 PHE A CA 1
ATOM 2912 C C . PHE A 1 369 ? 20.220 -14.710 -24.791 1.00 83.00 369 PHE A C 1
ATOM 2914 O O . PHE A 1 369 ? 20.381 -15.297 -25.860 1.00 83.00 369 PHE A O 1
ATOM 2921 N N . LEU A 1 370 ? 21.247 -14.318 -24.027 1.00 81.56 370 LEU A N 1
ATOM 2922 C CA . LEU A 1 370 ? 22.640 -14.617 -24.362 1.00 81.56 370 LEU A CA 1
ATOM 2923 C C . LEU A 1 370 ? 22.890 -16.132 -24.413 1.00 81.56 370 LEU A C 1
ATOM 2925 O O . LEU A 1 370 ? 23.568 -16.610 -25.320 1.00 81.56 370 LEU A O 1
ATOM 2929 N N . VAL A 1 371 ? 22.307 -16.890 -23.477 1.00 81.88 371 VAL A N 1
ATOM 2930 C CA . VAL A 1 371 ? 22.385 -18.361 -23.459 1.00 81.88 371 VAL A CA 1
ATOM 2931 C C . VAL A 1 371 ? 21.632 -18.977 -24.642 1.00 81.88 371 VAL A C 1
ATOM 2933 O O . VAL A 1 371 ? 22.107 -19.945 -25.232 1.00 81.88 371 VAL A O 1
ATOM 2936 N N . LEU A 1 372 ? 20.487 -18.404 -25.022 1.00 80.81 372 LEU A N 1
ATOM 2937 C CA . LEU A 1 372 ? 19.657 -18.894 -26.128 1.00 80.81 372 LEU A CA 1
ATOM 2938 C C . LEU A 1 372 ? 20.129 -18.436 -27.521 1.00 80.81 372 LEU A C 1
ATOM 2940 O O . LEU A 1 372 ? 19.559 -18.875 -28.517 1.00 80.81 372 LEU A O 1
ATOM 2944 N N . GLN A 1 373 ? 21.151 -17.572 -27.607 1.00 77.25 373 GLN A N 1
ATOM 2945 C CA . GLN A 1 373 ? 21.651 -16.964 -28.853 1.00 77.25 373 GLN A CA 1
ATOM 2946 C C . GLN A 1 373 ? 20.555 -16.291 -29.702 1.00 77.25 373 GLN A C 1
ATOM 2948 O O . GLN A 1 373 ? 20.681 -16.158 -30.920 1.00 77.25 373 GLN A O 1
ATOM 2953 N N . THR A 1 374 ? 19.463 -15.858 -29.073 1.00 69.94 374 THR A N 1
ATOM 2954 C CA . THR A 1 374 ? 18.369 -15.170 -29.759 1.00 69.94 374 THR A CA 1
ATOM 2955 C C . THR A 1 374 ? 18.701 -13.693 -29.877 1.00 69.94 374 THR A C 1
ATOM 2957 O O . THR A 1 374 ? 18.769 -12.988 -28.868 1.00 69.94 374 THR A O 1
ATOM 2960 N N . ASP A 1 375 ? 18.878 -13.214 -31.103 1.00 64.81 375 ASP A N 1
ATOM 2961 C CA . ASP A 1 375 ? 19.074 -11.792 -31.349 1.00 64.81 375 ASP A CA 1
ATOM 2962 C C . ASP A 1 375 ? 17.719 -11.067 -31.294 1.00 64.81 375 ASP A C 1
ATOM 2964 O O . ASP A 1 375 ? 16.875 -11.200 -32.180 1.00 64.81 375 ASP A O 1
ATOM 2968 N N . LEU A 1 376 ? 17.471 -10.332 -30.209 1.00 60.47 376 LEU A N 1
ATOM 2969 C CA . LEU A 1 376 ? 16.243 -9.544 -30.036 1.00 60.47 376 LEU A CA 1
ATOM 2970 C C . LEU A 1 376 ? 16.258 -8.225 -30.812 1.00 60.47 376 LEU A C 1
ATOM 2972 O O . LEU A 1 376 ? 15.238 -7.536 -30.875 1.00 60.47 376 LEU A O 1
ATOM 2976 N N . THR A 1 377 ? 17.404 -7.857 -31.385 1.00 59.72 377 THR A N 1
ATOM 2977 C CA . THR A 1 377 ? 17.566 -6.585 -32.096 1.00 59.72 377 THR A CA 1
ATOM 2978 C C . THR A 1 377 ? 17.062 -6.641 -33.537 1.00 59.72 377 THR A C 1
ATOM 2980 O O . THR A 1 377 ? 16.996 -5.612 -34.207 1.00 59.72 377 THR A O 1
ATOM 2983 N N . VAL A 1 378 ? 16.649 -7.820 -34.017 1.00 62.19 378 VAL A N 1
ATOM 2984 C CA . VAL A 1 378 ? 16.181 -7.990 -35.393 1.00 62.19 378 VAL A CA 1
ATOM 2985 C C . VAL A 1 378 ? 14.843 -7.272 -35.588 1.00 62.19 378 VAL A C 1
ATOM 2987 O O . VAL A 1 378 ? 13.869 -7.459 -34.847 1.00 62.19 378 VAL A O 1
ATOM 2990 N N . GLU A 1 379 ? 14.784 -6.440 -36.627 1.00 58.66 379 GLU A N 1
ATOM 2991 C CA . GLU A 1 379 ? 13.640 -5.579 -36.936 1.00 58.66 379 GLU A CA 1
ATOM 2992 C C . GLU A 1 379 ? 12.341 -6.376 -37.209 1.00 58.66 379 GLU A C 1
ATOM 2994 O O . GLU A 1 379 ? 11.241 -5.858 -37.022 1.00 58.66 379 GLU A O 1
ATOM 2999 N N . SER A 1 380 ? 12.469 -7.668 -37.531 1.00 61.53 380 SER A N 1
ATOM 3000 C CA . SER A 1 380 ? 11.378 -8.624 -37.763 1.00 61.53 380 SER A CA 1
ATOM 3001 C C . SER A 1 380 ? 10.843 -9.331 -36.509 1.00 61.53 380 SER A C 1
ATOM 3003 O O . SER A 1 380 ? 9.909 -10.126 -36.617 1.00 61.53 380 SER A O 1
ATOM 3005 N N . ALA A 1 381 ? 11.411 -9.086 -35.324 1.00 64.31 381 ALA A N 1
ATOM 3006 C CA . ALA A 1 381 ? 10.905 -9.674 -34.088 1.00 64.31 381 ALA A CA 1
ATOM 3007 C C . ALA A 1 381 ? 9.478 -9.179 -33.792 1.00 64.31 381 ALA A C 1
ATOM 3009 O O . ALA A 1 381 ? 9.211 -7.975 -33.805 1.00 64.31 381 ALA A O 1
ATOM 3010 N N . ASN A 1 382 ? 8.570 -10.115 -33.493 1.00 79.50 382 ASN A N 1
ATOM 3011 C CA . ASN A 1 382 ? 7.191 -9.815 -33.105 1.00 79.50 382 ASN A CA 1
ATOM 3012 C C . ASN A 1 382 ? 7.160 -8.770 -31.979 1.00 79.50 382 ASN A C 1
ATOM 3014 O O . ASN A 1 382 ? 7.900 -8.893 -31.002 1.00 79.50 382 ASN A O 1
ATOM 3018 N N . LEU A 1 383 ? 6.254 -7.790 -32.081 1.00 79.69 383 LEU A N 1
ATOM 3019 C CA . LEU A 1 383 ? 6.050 -6.728 -31.083 1.00 79.69 383 LEU A CA 1
ATOM 3020 C C . LEU A 1 383 ? 6.005 -7.279 -29.645 1.00 79.69 383 LEU A C 1
ATOM 3022 O O . LEU A 1 383 ? 6.614 -6.714 -28.741 1.00 79.69 383 LEU A O 1
ATOM 3026 N N . GLY A 1 384 ? 5.354 -8.431 -29.452 1.00 79.44 384 GLY A N 1
ATOM 3027 C CA . GLY A 1 384 ? 5.279 -9.108 -28.157 1.00 79.44 384 GLY A CA 1
ATOM 3028 C C . GLY A 1 384 ? 6.644 -9.482 -27.568 1.00 79.44 384 GLY A C 1
ATOM 3029 O O . GLY A 1 384 ? 6.859 -9.276 -26.380 1.00 79.44 384 GLY A O 1
ATOM 3030 N N . ALA A 1 385 ? 7.598 -9.949 -28.380 1.00 81.94 385 ALA A N 1
ATOM 3031 C CA . ALA A 1 385 ? 8.939 -10.300 -27.904 1.00 81.94 385 ALA A CA 1
ATOM 3032 C C . ALA A 1 385 ? 9.730 -9.067 -27.434 1.00 81.94 385 ALA A C 1
ATOM 3034 O O . ALA A 1 385 ? 10.511 -9.161 -26.491 1.00 81.94 385 ALA A O 1
ATOM 3035 N N . ARG A 1 386 ? 9.491 -7.901 -28.052 1.00 81.50 386 ARG A N 1
ATOM 3036 C CA . ARG A 1 386 ? 10.122 -6.631 -27.655 1.00 81.50 386 ARG A CA 1
ATOM 3037 C C . ARG A 1 386 ? 9.546 -6.058 -26.368 1.00 81.50 386 ARG A C 1
ATOM 3039 O O . ARG A 1 386 ? 10.284 -5.481 -25.580 1.00 81.50 386 ARG A O 1
ATOM 3046 N N . LEU A 1 387 ? 8.239 -6.205 -26.163 1.00 88.62 387 LEU A N 1
ATOM 3047 C CA . LEU A 1 387 ? 7.560 -5.684 -24.975 1.00 88.62 387 LEU A CA 1
ATOM 3048 C C . LEU A 1 387 ? 7.703 -6.606 -23.763 1.00 88.62 387 LEU A C 1
ATOM 3050 O O . LEU A 1 387 ? 7.566 -6.142 -22.634 1.00 88.62 387 LEU A O 1
ATOM 3054 N N . LEU A 1 388 ? 8.013 -7.887 -23.979 1.00 91.00 388 LEU A N 1
ATOM 3055 C CA . LEU A 1 388 ? 8.086 -8.887 -22.919 1.00 91.00 388 LEU A CA 1
ATOM 3056 C C . LEU A 1 388 ? 9.007 -8.466 -21.754 1.00 91.00 388 LEU A C 1
ATOM 3058 O O . LEU A 1 388 ? 8.522 -8.468 -20.621 1.00 91.00 388 LEU A O 1
ATOM 3062 N N . PRO A 1 389 ? 10.262 -8.015 -21.963 1.00 91.38 389 PRO A N 1
ATOM 3063 C CA . PRO A 1 389 ? 11.113 -7.569 -20.858 1.00 91.38 389 PRO A CA 1
ATOM 3064 C C . PRO A 1 389 ? 10.511 -6.400 -20.071 1.00 91.38 389 PRO A C 1
ATOM 3066 O O . PRO A 1 389 ? 10.537 -6.410 -18.844 1.00 91.38 389 PRO A O 1
ATOM 3069 N N . SER A 1 390 ? 9.916 -5.423 -20.759 1.00 94.00 390 SER A N 1
ATOM 3070 C CA . SER A 1 390 ? 9.276 -4.264 -20.129 1.00 94.00 390 SER A CA 1
ATOM 3071 C C . SER A 1 390 ? 8.026 -4.651 -19.339 1.00 94.00 390 SER A C 1
ATOM 3073 O O . SER A 1 390 ? 7.834 -4.175 -18.224 1.00 94.00 390 SER A O 1
ATOM 3075 N N . THR A 1 391 ? 7.205 -5.568 -19.861 1.00 94.12 391 THR A N 1
ATOM 3076 C CA . THR A 1 391 ? 6.038 -6.089 -19.128 1.00 94.12 391 THR A CA 1
ATOM 3077 C C . THR A 1 391 ? 6.446 -6.882 -17.889 1.00 94.12 391 THR A C 1
ATOM 3079 O O . THR A 1 391 ? 5.855 -6.696 -16.829 1.00 94.12 391 THR A O 1
ATOM 3082 N N . LEU A 1 392 ? 7.494 -7.708 -17.977 1.00 94.31 392 LEU A N 1
ATOM 3083 C CA . LEU A 1 392 ? 8.030 -8.421 -16.819 1.00 94.31 392 LEU A CA 1
ATOM 3084 C C . LEU A 1 392 ? 8.645 -7.462 -15.800 1.00 94.31 392 LEU A C 1
ATOM 3086 O O . LEU A 1 392 ? 8.479 -7.675 -14.604 1.00 94.31 392 LEU A O 1
ATOM 3090 N N . ALA A 1 393 ? 9.313 -6.401 -16.255 1.00 95.62 393 ALA A N 1
ATOM 3091 C CA . ALA A 1 393 ? 9.844 -5.367 -15.377 1.00 95.62 393 ALA A CA 1
ATOM 3092 C C . ALA A 1 393 ? 8.716 -4.649 -14.625 1.00 95.62 393 ALA A C 1
ATOM 3094 O O . ALA A 1 393 ? 8.797 -4.519 -13.407 1.00 95.62 393 ALA A O 1
ATOM 3095 N N . PHE A 1 394 ? 7.636 -4.273 -15.317 1.00 97.25 394 PHE A N 1
ATOM 3096 C CA . PHE A 1 394 ? 6.440 -3.702 -14.694 1.00 97.25 394 PHE A CA 1
ATOM 3097 C C . PHE A 1 394 ? 5.837 -4.639 -13.642 1.00 97.25 394 PHE A C 1
ATOM 3099 O O . PHE A 1 394 ? 5.616 -4.230 -12.505 1.00 97.25 394 PHE A O 1
ATOM 3106 N N . VAL A 1 395 ? 5.627 -5.913 -13.985 1.00 95.62 395 VAL A N 1
ATOM 3107 C CA . VAL A 1 395 ? 5.089 -6.908 -13.044 1.00 95.62 395 VAL A CA 1
ATOM 3108 C C . VAL A 1 395 ? 6.035 -7.122 -11.856 1.00 95.62 395 VAL A C 1
ATOM 3110 O O . VAL A 1 395 ? 5.571 -7.240 -10.725 1.00 95.62 395 VAL A O 1
ATOM 3113 N N . GLY A 1 396 ? 7.349 -7.142 -12.090 1.00 93.81 396 GLY A N 1
ATOM 3114 C CA . GLY A 1 396 ? 8.361 -7.265 -11.043 1.00 93.81 396 GLY A CA 1
ATOM 3115 C C . GLY A 1 396 ? 8.381 -6.067 -10.095 1.00 93.81 396 GLY A C 1
ATOM 3116 O O . GLY A 1 396 ? 8.478 -6.256 -8.886 1.00 93.81 396 GLY A O 1
ATOM 3117 N N . GLY A 1 397 ? 8.220 -4.851 -10.625 1.00 93.56 397 GLY A N 1
ATOM 3118 C CA . GLY A 1 397 ? 8.054 -3.640 -9.822 1.00 93.56 397 GLY A CA 1
ATOM 3119 C C . GLY A 1 397 ? 6.740 -3.627 -9.040 1.00 93.56 397 GLY A C 1
ATOM 3120 O O . GLY A 1 397 ? 6.716 -3.182 -7.898 1.00 93.56 397 GLY A O 1
ATOM 3121 N N . PHE A 1 398 ? 5.664 -4.171 -9.617 1.00 94.69 398 PHE A N 1
ATOM 3122 C CA . PHE A 1 398 ? 4.365 -4.265 -8.951 1.00 94.69 398 PHE A CA 1
ATOM 3123 C C . PHE A 1 398 ? 4.359 -5.299 -7.810 1.00 94.69 398 PHE A C 1
ATOM 3125 O O . PHE A 1 398 ? 3.827 -5.044 -6.729 1.00 94.69 398 PHE A O 1
ATOM 3132 N N . ARG A 1 399 ? 4.971 -6.472 -8.030 1.00 91.00 399 ARG A N 1
ATOM 3133 C CA . ARG A 1 399 ? 5.026 -7.592 -7.076 1.00 91.00 399 ARG A CA 1
ATOM 3134 C C . ARG A 1 399 ? 6.463 -8.018 -6.790 1.00 91.00 399 ARG A C 1
ATOM 3136 O O . ARG A 1 399 ? 6.996 -8.915 -7.442 1.00 91.00 399 ARG A O 1
ATOM 3143 N N . GLN A 1 400 ? 7.038 -7.475 -5.720 1.00 82.44 400 GLN A N 1
ATOM 3144 C CA . GLN A 1 400 ? 8.400 -7.802 -5.273 1.00 82.44 400 GLN A CA 1
ATOM 3145 C C . GLN A 1 400 ? 8.601 -9.314 -5.027 1.00 82.44 400 GLN A C 1
ATOM 3147 O O . GLN A 1 400 ? 9.623 -9.878 -5.419 1.00 82.44 400 GLN A O 1
ATOM 3152 N N . ASN A 1 401 ? 7.579 -10.001 -4.496 1.00 85.00 401 ASN A N 1
ATOM 3153 C CA . ASN A 1 401 ? 7.581 -11.457 -4.278 1.00 85.00 401 ASN A CA 1
ATOM 3154 C C . ASN A 1 401 ? 7.867 -12.266 -5.553 1.00 85.00 401 ASN A C 1
ATOM 3156 O O . ASN A 1 401 ? 8.498 -13.323 -5.495 1.00 85.00 401 ASN A O 1
ATOM 3160 N N . LEU A 1 402 ? 7.453 -11.765 -6.720 1.00 79.94 402 LEU A N 1
ATOM 3161 C CA . LEU A 1 402 ? 7.722 -12.434 -7.987 1.00 79.94 402 LEU A CA 1
ATOM 3162 C C . LEU A 1 402 ? 9.219 -12.431 -8.302 1.00 79.94 402 LEU A C 1
ATOM 3164 O O . LEU A 1 402 ? 9.748 -13.457 -8.726 1.00 79.94 402 LEU A O 1
ATOM 3168 N N . VAL A 1 403 ? 9.924 -11.327 -8.053 1.00 76.06 403 VAL A N 1
ATOM 3169 C CA . VAL A 1 403 ? 11.364 -11.240 -8.329 1.00 76.06 403 VAL A CA 1
ATOM 3170 C C . VAL A 1 403 ? 12.159 -12.148 -7.397 1.00 76.06 403 VAL A C 1
ATOM 3172 O O . VAL A 1 403 ? 13.056 -12.842 -7.870 1.00 76.06 403 VAL A O 1
ATOM 3175 N N . TYR A 1 404 ? 11.781 -12.243 -6.118 1.00 81.19 404 TYR A N 1
ATOM 3176 C CA . TYR A 1 404 ? 12.384 -13.225 -5.212 1.00 81.19 404 TYR A CA 1
ATOM 3177 C C . TYR A 1 404 ? 12.212 -14.655 -5.732 1.00 81.19 404 TYR A C 1
ATOM 3179 O O . TYR A 1 404 ? 13.182 -15.407 -5.769 1.00 81.19 404 TYR A O 1
ATOM 3187 N N . SER A 1 405 ? 11.024 -14.997 -6.244 1.00 82.69 405 SER A N 1
ATOM 3188 C CA . SER A 1 405 ? 10.790 -16.316 -6.845 1.00 82.69 405 SER A CA 1
ATOM 3189 C C . SER A 1 405 ? 11.626 -16.561 -8.110 1.00 82.69 405 SER A C 1
ATOM 3191 O O . SER A 1 405 ? 12.038 -17.689 -8.369 1.00 82.69 405 SER A O 1
ATOM 3193 N N . LEU A 1 406 ? 11.902 -15.523 -8.910 1.00 78.94 406 LEU A N 1
ATOM 3194 C CA . LEU A 1 406 ? 12.760 -15.639 -10.092 1.00 78.94 406 LEU A CA 1
ATOM 3195 C C . LEU A 1 406 ? 14.224 -15.846 -9.701 1.00 78.94 406 LEU A C 1
ATOM 3197 O O . LEU A 1 406 ? 14.887 -16.703 -10.280 1.00 78.94 406 LEU A O 1
ATOM 3201 N N . ILE A 1 407 ? 14.717 -15.093 -8.714 1.00 85.00 407 ILE A N 1
ATOM 3202 C CA . ILE A 1 407 ? 16.080 -15.250 -8.194 1.00 85.00 407 ILE A CA 1
ATOM 3203 C C . ILE A 1 407 ? 16.257 -16.656 -7.622 1.00 85.00 407 ILE A C 1
ATOM 3205 O O . ILE A 1 407 ? 17.225 -17.326 -7.969 1.00 85.00 407 ILE A O 1
ATOM 3209 N N . ASP A 1 408 ? 15.305 -17.126 -6.816 1.00 87.38 408 ASP A N 1
ATOM 3210 C CA . ASP A 1 408 ? 15.339 -18.468 -6.235 1.00 87.38 408 ASP A CA 1
ATOM 3211 C C . ASP A 1 408 ? 15.388 -19.557 -7.321 1.00 87.38 408 ASP A C 1
ATOM 3213 O O . ASP A 1 408 ? 16.266 -20.418 -7.312 1.00 87.38 408 ASP A O 1
ATOM 3217 N N . LYS A 1 409 ? 14.555 -19.444 -8.364 1.00 84.06 409 LYS A N 1
ATOM 3218 C CA . LYS A 1 409 ? 14.599 -20.354 -9.523 1.00 84.06 409 LYS A CA 1
ATOM 3219 C C . LYS A 1 409 ? 15.946 -20.339 -10.249 1.00 84.06 409 LYS A C 1
ATOM 3221 O O . LYS A 1 409 ? 16.411 -21.389 -10.686 1.00 84.06 409 LYS A O 1
ATOM 3226 N N . ILE A 1 410 ? 16.588 -19.177 -10.385 1.00 82.75 410 ILE A N 1
ATOM 3227 C CA . ILE A 1 410 ? 17.923 -19.073 -10.999 1.00 82.75 410 ILE A CA 1
ATOM 3228 C C . ILE A 1 410 ? 18.975 -19.739 -10.110 1.00 82.75 410 ILE A C 1
ATOM 3230 O O . ILE A 1 410 ? 19.820 -20.479 -10.613 1.00 82.75 410 ILE A O 1
ATOM 3234 N N . VAL A 1 411 ? 18.918 -19.514 -8.797 1.00 87.38 411 VAL A N 1
ATOM 3235 C CA . VAL A 1 411 ? 19.828 -20.146 -7.832 1.00 87.38 411 VAL A CA 1
ATOM 3236 C C . VAL A 1 411 ? 19.680 -21.668 -7.876 1.00 87.38 411 VAL A C 1
ATOM 3238 O O . VAL A 1 411 ? 20.688 -22.372 -7.946 1.00 87.38 411 VAL A O 1
ATOM 3241 N N . GLN A 1 412 ? 18.448 -22.176 -7.928 1.00 86.81 412 GLN A N 1
ATOM 3242 C CA . GLN A 1 412 ? 18.163 -23.606 -8.073 1.00 86.81 412 GLN A CA 1
ATOM 3243 C C . GLN A 1 412 ? 18.673 -24.170 -9.405 1.00 86.81 412 GLN A C 1
ATOM 3245 O O . GLN A 1 412 ? 19.248 -25.257 -9.433 1.00 86.81 412 GLN A O 1
ATOM 3250 N N . LEU A 1 413 ? 18.536 -23.422 -10.504 1.00 83.75 413 LEU A N 1
ATOM 3251 C CA . LEU A 1 413 ? 19.056 -23.827 -11.813 1.00 83.75 413 LEU A CA 1
ATOM 3252 C C . LEU A 1 413 ? 20.591 -23.936 -11.819 1.00 83.75 413 LEU A C 1
ATOM 3254 O O . LEU A 1 413 ? 21.143 -24.823 -12.468 1.00 83.75 413 LEU A O 1
ATOM 3258 N N . ILE A 1 414 ? 21.282 -23.048 -11.095 1.00 86.50 414 ILE A N 1
ATOM 3259 C CA . ILE A 1 414 ? 22.748 -23.058 -10.968 1.00 86.50 414 ILE A CA 1
ATOM 3260 C C . ILE A 1 414 ? 23.218 -24.162 -10.010 1.00 86.50 414 ILE A C 1
ATOM 3262 O O . ILE A 1 414 ? 24.277 -24.751 -10.235 1.00 86.50 414 ILE A O 1
ATOM 3266 N N . ASN A 1 415 ? 22.442 -24.470 -8.966 1.00 88.31 415 ASN A N 1
ATOM 3267 C CA . ASN A 1 415 ? 22.775 -25.485 -7.968 1.00 88.31 415 ASN A CA 1
ATOM 3268 C C . ASN A 1 415 ? 21.775 -26.661 -7.951 1.00 88.31 415 ASN A C 1
ATOM 3270 O O . ASN A 1 415 ? 21.105 -26.885 -6.942 1.00 88.31 415 ASN A O 1
ATOM 3274 N N . PRO A 1 416 ? 21.699 -27.475 -9.021 1.00 77.31 416 PRO A N 1
ATOM 3275 C CA . PRO A 1 416 ? 20.709 -28.547 -9.144 1.00 77.31 416 PRO A CA 1
ATOM 3276 C C . PRO A 1 416 ? 20.967 -29.763 -8.225 1.00 77.31 416 PRO A C 1
ATOM 3278 O O . PRO A 1 416 ? 20.443 -30.839 -8.487 1.00 77.31 416 PRO A O 1
ATOM 3281 N N . ARG A 1 417 ? 21.833 -29.664 -7.200 1.00 66.62 417 ARG A N 1
ATOM 3282 C CA . ARG A 1 417 ? 22.502 -30.830 -6.583 1.00 66.62 417 ARG A CA 1
ATOM 3283 C C . ARG A 1 417 ? 22.410 -30.980 -5.060 1.00 66.62 417 ARG A C 1
ATOM 3285 O O . ARG A 1 417 ? 23.271 -31.634 -4.478 1.00 66.62 417 ARG A O 1
ATOM 3292 N N . GLN A 1 418 ? 21.381 -30.445 -4.408 1.00 53.47 418 GLN A N 1
ATOM 3293 C CA . GLN A 1 418 ? 21.114 -30.746 -2.987 1.00 53.47 418 GLN A CA 1
ATOM 3294 C C . GLN A 1 418 ? 19.658 -31.155 -2.706 1.00 53.47 418 GLN A C 1
ATOM 3296 O O . GLN A 1 418 ? 19.139 -30.865 -1.632 1.00 53.47 418 GLN A O 1
ATOM 3301 N N . GLY A 1 419 ? 19.015 -31.818 -3.671 1.00 55.16 419 GLY A N 1
ATOM 3302 C CA . GLY A 1 419 ? 17.751 -32.540 -3.487 1.00 55.16 419 GLY A CA 1
ATOM 3303 C C . GLY A 1 419 ? 17.970 -34.039 -3.574 1.00 55.16 419 GLY A C 1
ATOM 3304 O O . GLY A 1 419 ? 18.760 -34.443 -4.463 1.00 55.16 419 GLY A O 1
#

Foldseek 3Di:
DDDDDDDDDDDDDDDDDDDDPDDDDDPVPVVPPPDDDPDDDDVVVVVVVVVVVVVVVPDDDDPPPDPPVVVVVVVVVVVVVVDPPPPPPPDPPDDDDPDPDDDDDDDDDDDDDDPDDDPDDPDDDDPDDDPDDDDDDPDDPPDDDPDPDPPPDDPPPPPPPDPDDDDDDPVVVVVVCVVCDPVNLVVLVVLLVVLLVLLCVQCVLPPVVSVVLVVLSVVLVCCSVPPVVVPVSSVVSSVVSVVVSVQLVVLQVCCVVCVVVLVVVLVVQLCVLVVVLVCCVVCVPVVLVVVCVVVVHDSPDPVSVVPSLLSLLLSLLLNLLSVLLNVVSCCCNRPVSNHDPVCSVVSVCLSVVSSVQSNVLSVLVVVVCVVVVDDPVDPPDDPCSSCVSSVVSSVCSNDVVVSVVVVVVVVCVVVVPDD

pLDDT: mean 73.82, std 23.98, range [29.95, 98.44]

Radius of gyration: 35.7 Å; chains: 1; bounding box: 91×100×88 Å

Sequence (419 aa):
MARWEEGALAHEGQDAGLQGEGLIPDENEMLRVSGETEGGLDERDFEAELARRFAEDGRSAAPDRRPRWEKQASDAGEGMRAEGWGELLEGDIYALPREEKVMPSAEPSKDLTRDDVMLTETVFVPPVARPAERARGPEPPYEAPPQPIPGEGELPEPGVERPPLEEIPAEQREEWLTRIGEERLRQLHEEIGQLYDQAAEQLGSQRELLGEVLDQLREARAILVERPEYFAEAEYRVQQVQAVLTRVARSREWGARYGPRILLYEAIWLALLLGTFIVASVFSDPMTEWLARVSGRAVSSTLVSQAIPFLSTLLWGGIGGVVSALWSLHWHISDQLDFDKDYVMWYLEQPLLGIVLGGIVYLIMGTGFLVLQTDLTVESANLGARLLPSTLAFVGGFRQNLVYSLIDKIVQLINPRQG